Protein 8FTP (pdb70)

Sequence (486 aa):
KLPKPFFFEEGKRAVLLLHGFTGNSSDVRQLGRFLQKKGYTSYAPQYEGHAAPPDEILKSSPFVWFKDALDGYDYLVEQGYDDEIVVAGLSLGGDFALKLSLNRDVKGIVTMCAPMGGKTEGAIYEGFLEYARRNFKKYEGKDQETIDNEMDHFKPTETLKELSEALDTIKEQVDEVLDPILVIQAENDNMIDPQSANYIYDHVDSDDKNIKWYSESSGHVITIDKEKEQVFEDIYQFLESLDWSEKLPKPFFFEEGKRAVLLLHGFTGNSSDVRQLGRFLQKKGYTSYAPQYEGHAAPPDEILKSSPFVWFKDALDGYDYLVEQGYDDEIVVAGLSLGGDFALKLSLNRDVKGIVTMCAPMGGKTEGAIYEGFLEYARNFKKYEGKDQETIDNEMDHFKPTETLKELSEALDTIKEQVDEVLDPILVIQAENDNMIDPQSANYIYDHVDSDDKNIKKWYSESGHVITIDKEKEEQVFEDIYQQFLESLDWSE

Organism: Staphylococcus aureus (strain USA300) (NCBI:txid367830)

Nearest PDB structures (foldseek):
  8tav-assembly1_A  TM=9.589E-01  e=4.611E-46  Staphylococcus aureus USA300-0114
  8hea-assembly1_A  TM=9.731E-01  e=9.679E-34  Exiguobacterium antarcticum B7
  1r1d-assembly1_B  TM=9.628E-01  e=4.625E-34  Geobacillus stearothermophilus
  8ilt-assembly4_D  TM=9.837E-01  e=1.684E-33  Geobacillus stearothermophilus
  8g0n-assembly1_A  TM=9.440E-01  e=6.151E-21  Staphylococcus aureus USA300-0114

Radius of gyration: 26.18 Å; Cα contacts (8 Å, |Δi|>4): 992; chains: 2; bounding box: 49×83×39 Å

Secondary structure (DSSP, 8-state):
-----EEE--SS-EEEEE--TT--GGGTHHHHHHHHHTT-EEEE---TT-SS-THHHHTS-HHHHHHHHHHHHHHHHHTT---EEEEEETHHHHHHHHHHTTS--SEEEEES---S---TTHHHHHHHHHHHHHHHHTT--HHHHHHHHHT---HHHHHHHHHHHHHHHHHGGG--S-EEEEEETT-SSS-TTHHHHHHHH---SSEEEEEESS--S-TTTSTTHHHHHHHHHHHHHTS----/-----EEE--SS-EEEEE--TT--GGGTHHHHHHHHHTT-EEEE---TT-SS-THHHHTS-HHHHHHHHHHHHHHHHHTT---EEEEEETHHHHHHHHHHTTS--SEEEEES---S---TTHHHHHHHHHHHHHHHHTT--HHHHHHHHHT---HHHHHHHHHHHHHHHHHGGG--S-EEEEEETT-SSS-TTHHHHHHHHS--SSEEEEEETT--S-GGGSTTHHHHHHHHHHHHHTS----

Solvent-accessible surface area: 21488 Å² total; per-residue (Å²): 213,51,38,110,63,11,48,12,43,68,32,113,62,0,0,0,0,0,1,6,33,27,13,24,2,55,26,0,71,86,0,0,45,29,0,8,138,73,35,4,0,0,28,0,7,28,3,88,7,9,7,13,52,1,65,87,0,22,168,11,17,5,172,48,0,22,106,26,0,19,60,2,15,46,72,0,58,133,84,37,18,101,38,0,0,0,0,0,5,16,6,0,0,0,2,0,2,37,0,11,58,68,70,126,14,56,0,0,0,1,0,0,2,11,23,16,10,148,10,121,42,36,24,83,102,32,2,30,98,43,0,91,64,19,7,137,127,70,66,68,92,118,114,50,12,56,70,57,13,100,146,12,141,9,104,97,1,10,132,50,4,24,81,25,3,69,71,3,62,126,39,1,92,93,0,121,33,36,1,1,1,1,1,0,81,93,11,135,65,19,91,31,104,8,1,51,60,1,59,95,81,7,88,11,151,70,71,66,35,76,88,9,54,105,4,24,28,53,0,0,77,38,149,36,42,103,96,0,11,61,18,0,40,98,20,0,79,79,19,117,26,88,132,243,51,40,138,62,12,46,16,91,82,31,100,61,0,0,0,0,0,1,6,32,27,12,25,2,54,26,1,96,80,0,0,99,29,0,46,153,85,36,5,0,0,29,0,7,30,3,86,7,9,14,13,52,1,64,70,0,39,164,10,16,4,168,44,0,22,80,27,0,16,68,2,16,43,71,0,58,136,82,35,12,106,36,0,0,0,0,0,4,16,6,0,0,0,2,0,2,40,0,9,24,15,47,72,14,55,0,0,0,0,0,0,2,12,23,16,13,166,17,135,43,39,24,79,94,29,2,26,76,43,0,92,84,20,5,153,128,71,70,65,92,133,131,48,10,75,81,58,28,111,158,8,139,7,96,96,1,10,125,56,4,22,98,26,3,71,70,2,65,121,25,1,91,48,0,119,33,35,0,0,1,1,1,0,83,93,11,138,65,19,90,30,106,6,1,52,58,1,60,96,85,7,86,10,150,70,72,48,40,72,86,10,52,110,4,27,28,56,0,0,80,38,165,36,42,101,97,0,10,60,17,0,41,96,14,0,81,78,20,83,25,86,131

B-factor: mean 31.72, std 16.15, range [12.94, 119.47]

Structure (mmCIF, N/CA/C/O backbone):
data_8FTP
#
_entry.id   8FTP
#
_cell.length_a   85.149
_cell.length_b   87.837
_cell.length_c   164.696
_cell.angle_alpha   90.00
_cell.angle_beta   90.00
_cell.angle_gamma   90.00
#
_symmetry.space_group_name_H-M   'C 2 2 21'
#
loop_
_entity.id
_entity.type
_entity.pdbx_description
1 polymer 'Alpha/beta fold hydrolase'
2 non-polymer 'CALCIUM ION'
3 water water
#
loop_
_atom_site.group_PDB
_atom_site.id
_atom_site.type_symbol
_atom_site.label_atom_id
_atom_site.label_alt_id
_atom_site.label_comp_id
_atom_site.label_asym_id
_atom_site.label_entity_id
_atom_site.label_seq_id
_atom_site.pdbx_PDB_ins_code
_atom_site.Cartn_x
_atom_site.Cartn_y
_atom_site.Cartn_z
_atom_site.occupancy
_atom_site.B_iso_or_equiv
_atom_site.auth_seq_id
_atom_site.auth_comp_id
_atom_site.auth_asym_id
_atom_site.auth_atom_id
_atom_site.pdbx_PDB_model_num
ATOM 1 N N . LYS A 1 7 ? -24.288 -15.604 9.430 1.00 53.08 4 LYS A N 1
ATOM 2 C CA . LYS A 1 7 ? -23.012 -16.141 8.983 1.00 52.06 4 LYS A CA 1
ATOM 3 C C . LYS A 1 7 ? -22.434 -17.092 10.020 1.00 45.80 4 LYS A C 1
ATOM 4 O O . LYS A 1 7 ? -22.611 -16.917 11.229 1.00 43.31 4 LYS A O 1
ATOM 23 N N . LEU A 1 8 ? -21.675 -18.060 9.541 1.00 34.87 5 LEU A N 1
ATOM 24 C CA . LEU A 1 8 ? -21.072 -19.031 10.439 1.00 30.89 5 LEU A CA 1
ATOM 25 C C . LEU A 1 8 ? -19.765 -18.498 11.027 1.00 29.80 5 LEU A C 1
ATOM 26 O O . LEU A 1 8 ? -19.110 -17.637 10.434 1.00 30.71 5 LEU A O 1
ATOM 42 N N . PRO A 1 9 ? -19.367 -18.977 12.208 1.00 26.53 6 PRO A N 1
ATOM 43 C CA . PRO A 1 9 ? -18.163 -18.444 12.848 1.00 25.10 6 PRO A CA 1
ATOM 44 C C . PRO A 1 9 ? -16.887 -18.718 12.065 1.00 21.89 6 PRO A C 1
ATOM 45 O O . PRO A 1 9 ? -16.780 -19.657 11.276 1.00 24.78 6 PRO A O 1
ATOM 56 N N . LYS A 1 10 ? -15.912 -17.867 12.306 1.00 23.09 7 LYS A N 1
ATOM 57 C CA . LYS A 1 10 ? -14.584 -17.967 11.726 1.00 22.69 7 LYS A CA 1
ATOM 58 C C . LYS A 1 10 ? -13.544 -17.865 12.825 1.00 22.04 7 LYS A C 1
ATOM 59 O O . LYS A 1 10 ? -13.854 -17.488 13.962 1.00 20.55 7 LYS A O 1
ATOM 78 N N . PRO A 1 11 ? -12.289 -18.205 12.524 1.00 20.18 8 PRO A N 1
ATOM 79 C CA . PRO A 1 11 ? -11.217 -17.991 13.501 1.00 18.58 8 PRO A CA 1
ATOM 80 C C . PRO A 1 11 ? -11.194 -16.528 13.939 1.00 18.70 8 PRO A C 1
ATOM 81 O O . PRO A 1 11 ? -11.622 -15.624 13.224 1.00 21.38 8 PRO A O 1
ATOM 92 N N . PHE A 1 12 ? -10.641 -16.289 15.122 1.00 17.40 9 PHE A N 1
ATOM 93 C CA . PHE A 1 12 ? -10.427 -14.923 15.599 1.00 16.82 9 PHE A CA 1
ATOM 94 C C . PHE A 1 12 ? -9.020 -14.784 16.149 1.00 16.40 9 PHE A C 1
ATOM 95 O O . PHE A 1 12 ? -8.398 -15.759 16.569 1.00 16.72 9 PHE A O 1
ATOM 112 N N . PHE A 1 13 ? -8.536 -13.556 16.179 1.00 17.12 10 PHE A N 1
ATOM 113 C CA . PHE A 1 13 ? -7.164 -13.217 16.583 1.00 17.10 10 PHE A CA 1
ATOM 114 C C . PHE A 1 13 ? -7.221 -11.874 17.294 1.00 16.44 10 PHE A C 1
ATOM 115 O O . PHE A 1 13 ? -7.382 -10.824 16.655 1.00 17.73 10 PHE A O 1
ATOM 132 N N . PHE A 1 14 ? -7.152 -11.909 18.618 1.00 16.15 11 PHE A N 1
ATOM 133 C CA . PHE A 1 14 ? -7.253 -10.691 19.427 1.00 17.73 11 PHE A CA 1
ATOM 134 C C . PHE A 1 14 ? -5.848 -10.390 19.935 1.00 18.00 11 PHE A C 1
ATOM 135 O O . PHE A 1 14 ? -5.312 -11.138 20.762 1.00 18.59 11 PHE A O 1
ATOM 152 N N . GLU A 1 15 ? -5.241 -9.319 19.446 1.00 18.42 12 GLU A N 1
ATOM 153 C CA . GLU A 1 15 ? -3.850 -9.021 19.735 1.00 19.34 12 GLU A CA 1
ATOM 154 C C . GLU A 1 15 ? -3.731 -7.976 20.825 1.00 19.27 12 GLU A C 1
ATOM 155 O O . GLU A 1 15 ? -4.235 -6.860 20.692 1.00 23.04 12 GLU A O 1
ATOM 167 N N . GLU A 1 16 ? -3.017 -8.333 21.878 1.00 19.52 13 GLU A N 1
ATOM 168 C CA . GLU A 1 16 ? -2.743 -7.425 22.975 1.00 22.64 13 GLU A CA 1
ATOM 169 C C . GLU A 1 16 ? -1.252 -7.504 23.276 1.00 24.66 13 GLU A C 1
ATOM 170 O O . GLU A 1 16 ? -0.424 -7.082 22.463 1.00 27.25 13 GLU A O 1
ATOM 182 N N . GLY A 1 17 ? -0.884 -8.052 24.425 1.00 23.10 14 GLY A N 1
ATOM 183 C CA . GLY A 1 17 ? 0.507 -8.138 24.809 1.00 23.54 14 GLY A CA 1
ATOM 184 C C . GLY A 1 17 ? 1.212 -9.358 24.245 1.00 22.42 14 GLY A C 1
ATOM 185 O O . GLY A 1 17 ? 0.668 -10.132 23.455 1.00 22.29 14 GLY A O 1
ATOM 189 N N . LYS A 1 18 ? 2.465 -9.525 24.673 1.00 21.51 15 LYS A N 1
ATOM 190 C CA . LYS A 1 18 ? 3.295 -10.577 24.109 1.00 22.83 15 LYS A CA 1
ATOM 191 C C . LYS A 1 18 ? 2.933 -11.957 24.611 1.00 23.29 15 LYS A C 1
ATOM 192 O O . LYS A 1 18 ? 3.301 -12.939 23.970 1.00 26.62 15 LYS A O 1
ATOM 211 N N . ARG A 1 19 ? 2.182 -12.062 25.706 1.00 18.25 16 ARG A N 1
ATOM 212 C CA . ARG A 1 19 ? 1.771 -13.363 26.210 1.00 17.56 16 ARG A CA 1
ATOM 213 C C . ARG A 1 19 ? 0.554 -13.831 25.440 1.00 17.87 16 ARG A C 1
ATOM 214 O O . ARG A 1 19 ? -0.443 -13.109 25.359 1.00 18.28 16 ARG A O 1
ATOM 235 N N . ALA A 1 20 ? 0.621 -15.016 24.859 1.00 16.18 17 ALA A N 1
ATOM 236 C CA . ALA A 1 20 ? -0.418 -15.484 23.960 1.00 15.56 17 ALA A CA 1
ATOM 237 C C . ALA A 1 20 ? -1.020 -16.804 24.416 1.00 14.97 17 ALA A C 1
ATOM 238 O O . ALA A 1 20 ? -0.357 -17.655 25.029 1.00 15.75 17 ALA A O 1
ATOM 245 N N . VAL A 1 21 ? -2.294 -16.975 24.068 1.00 15.44 18 VAL A N 1
ATOM 246 C CA . VAL A 1 21 ? -3.060 -18.178 24.355 1.00 14.64 18 VAL A CA 1
ATOM 247 C C . VAL A 1 21 ? -3.671 -18.715 23.059 1.00 14.52 18 VAL A C 1
ATOM 248 O O . VAL A 1 21 ? -4.376 -17.983 22.344 1.00 16.25 18 VAL A O 1
ATOM 261 N N . LEU A 1 22 ? -3.380 -19.972 22.740 1.00 13.81 19 LEU A N 1
ATOM 262 C CA . LEU A 1 22 ? -3.991 -20.706 21.628 1.00 13.52 19 LEU A CA 1
ATOM 263 C C . LEU A 1 22 ? -5.223 -21.423 22.142 1.00 14.44 19 LEU A C 1
ATOM 264 O O . LEU A 1 22 ? -5.118 -22.220 23.075 1.00 15.32 19 LEU A O 1
ATOM 280 N N . LEU A 1 23 ? -6.398 -21.063 21.616 1.00 13.95 20 LEU A N 1
ATOM 281 C CA . LEU A 1 23 ? -7.686 -21.548 22.084 1.00 14.58 20 LEU A CA 1
ATOM 282 C C . LEU A 1 23 ? -8.229 -22.579 21.112 1.00 15.08 20 LEU A C 1
ATOM 283 O O . LEU A 1 23 ? -8.480 -22.253 19.945 1.00 17.28 20 LEU A O 1
ATOM 299 N N . LEU A 1 24 ? -8.451 -23.807 21.591 1.00 15.26 21 LEU A N 1
ATOM 300 C CA . LEU A 1 24 ? -8.898 -24.920 20.753 1.00 14.49 21 LEU A CA 1
ATOM 301 C C . LEU A 1 24 ? -10.303 -25.382 21.123 1.00 16.27 21 LEU A C 1
ATOM 302 O O . LEU A 1 24 ? -10.585 -25.676 22.273 1.00 16.88 21 LEU A O 1
ATOM 318 N N . HIS A 1 25 ? -11.194 -25.449 20.133 1.00 16.08 22 HIS A N 1
ATOM 319 C CA . HIS A 1 25 ? -12.583 -25.820 20.361 1.00 16.17 22 HIS A CA 1
ATOM 320 C C . HIS A 1 25 ? -12.807 -27.340 20.328 1.00 16.85 22 HIS A C 1
ATOM 321 O O . HIS A 1 25 ? -11.885 -28.142 20.196 1.00 17.72 22 HIS A O 1
ATOM 335 N N . GLY A 1 26 ? -14.064 -27.743 20.516 1.00 18.89 23 GLY A N 1
ATOM 336 C CA . GLY A 1 26 ? -14.420 -29.143 20.599 1.00 18.85 23 GLY A CA 1
ATOM 337 C C . GLY A 1 26 ? -14.944 -29.727 19.295 1.00 19.68 23 GLY A C 1
ATOM 338 O O . GLY A 1 26 ? -15.159 -29.040 18.308 1.00 21.13 23 GLY A O 1
ATOM 342 N N . PHE A 1 27 ? -15.173 -31.038 19.319 1.00 20.07 24 PHE A N 1
ATOM 343 C CA . PHE A 1 27 ? -15.745 -31.735 18.170 1.00 21.44 24 PHE A CA 1
ATOM 344 C C . PHE A 1 27 ? -17.146 -31.211 17.901 1.00 21.43 24 PHE A C 1
ATOM 345 O O . PHE A 1 27 ? -17.979 -31.141 18.808 1.00 23.11 24 PHE A O 1
ATOM 362 N N . THR A 1 28 ? -17.397 -30.832 16.645 1.00 20.04 25 THR A N 1
ATOM 363 C CA . THR A 1 28 ? -18.608 -30.168 16.150 1.00 23.08 25 THR A CA 1
ATOM 364 C C . THR A 1 28 ? -18.756 -28.729 16.632 1.00 22.32 25 THR A C 1
ATOM 365 O O . THR A 1 28 ? -19.718 -28.059 16.217 1.00 23.60 25 THR A O 1
ATOM 376 N N . GLY A 1 29 ? -17.879 -28.244 17.504 1.00 21.55 26 GLY A N 1
ATOM 377 C CA . GLY A 1 29 ? -17.899 -26.856 17.927 1.00 21.11 26 GLY A CA 1
ATOM 378 C C . GLY A 1 29 ? -17.225 -25.946 16.925 1.00 18.85 26 GLY A C 1
ATOM 379 O O . GLY A 1 29 ? -16.947 -26.322 15.786 1.00 21.37 26 GLY A O 1
ATOM 383 N N . ASN A 1 30 ? -16.948 -24.726 17.366 1.00 19.04 27 ASN A N 1
ATOM 384 C CA . ASN A 1 30 ? -16.257 -23.749 16.535 1.00 19.21 27 ASN A CA 1
ATOM 385 C C . ASN A 1 30 ? -15.776 -22.633 17.450 1.00 19.73 27 ASN A C 1
ATOM 386 O O . ASN A 1 30 ? -15.842 -22.747 18.679 1.00 18.68 27 ASN A O 1
ATOM 397 N N . SER A 1 31 ? -15.241 -21.569 16.850 1.00 18.61 28 SER A N 1
ATOM 398 C CA . SER A 1 31 ? -14.607 -20.539 17.663 1.00 18.09 28 SER A CA 1
ATOM 399 C C . SER A 1 31 ? -15.594 -19.802 18.555 1.00 18.36 28 SER A C 1
ATOM 400 O O . SER A 1 31 ? -15.176 -19.217 19.559 1.00 18.53 28 SER A O 1
ATOM 408 N N . SER A 1 32 ? -16.886 -19.868 18.257 1.00 18.98 29 SER A N 1
ATOM 409 C CA . SER A 1 32 ? -17.863 -19.187 19.100 1.00 19.52 29 SER A CA 1
ATOM 410 C C . SER A 1 32 ? -17.865 -19.752 20.509 1.00 20.38 29 SER A C 1
ATOM 411 O O . SER A 1 32 ? -18.222 -19.046 21.460 1.00 22.54 29 SER A O 1
ATOM 419 N N . ASP A 1 33 ? -17.435 -20.997 20.679 1.00 18.56 30 ASP A N 1
ATOM 420 C CA . ASP A 1 33 ? -17.423 -21.600 22.003 1.00 19.36 30 ASP A CA 1
ATOM 421 C C . ASP A 1 33 ? -16.308 -21.055 22.888 1.00 18.62 30 ASP A C 1
ATOM 422 O O . ASP A 1 33 ? -16.329 -21.305 24.099 1.00 19.80 30 ASP A O 1
ATOM 431 N N . VAL A 1 34 ? -15.313 -20.378 22.314 1.00 17.11 31 VAL A N 1
ATOM 432 C CA . VAL A 1 34 ? -14.204 -19.818 23.072 1.00 16.84 31 VAL A CA 1
ATOM 433 C C . VAL A 1 34 ? -14.063 -18.308 22.907 1.00 16.97 31 VAL A C 1
ATOM 434 O O . VAL A 1 34 ? -13.119 -17.728 23.465 1.00 16.80 31 VAL A O 1
ATOM 447 N N . ARG A 1 35 ? -14.995 -17.651 22.226 1.00 17.17 32 ARG A N 1
ATOM 448 C CA . ARG A 1 35 ? -14.869 -16.216 21.956 1.00 16.66 32 ARG A CA 1
ATOM 449 C C . ARG A 1 35 ? -14.992 -15.362 23.221 1.00 17.77 32 ARG A C 1
ATOM 450 O O . ARG A 1 35 ? -14.230 -14.404 23.398 1.00 17.98 32 ARG A O 1
ATOM 471 N N . GLN A 1 36 ? -15.920 -15.697 24.117 1.00 17.48 33 GLN A N 1
ATOM 472 C 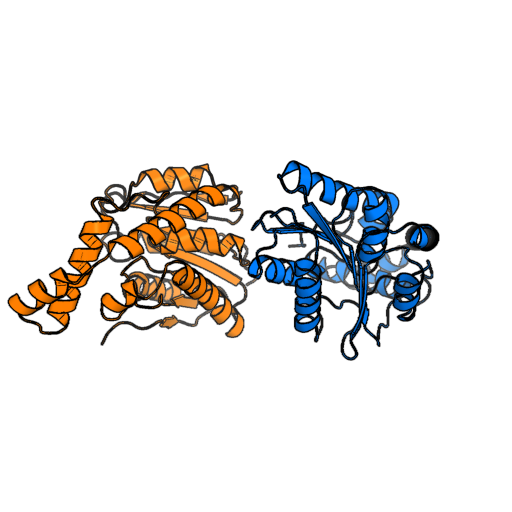CA . GLN A 1 36 ? -16.024 -14.952 25.366 1.00 17.92 33 GLN A CA 1
ATOM 473 C C . GLN A 1 36 ? -14.756 -15.098 26.202 1.00 17.64 33 GLN A C 1
ATOM 474 O O . GLN A 1 36 ? -14.290 -14.129 26.802 1.00 18.39 33 GLN A O 1
ATOM 488 N N . LEU A 1 37 ? -14.170 -16.295 26.246 1.00 16.90 34 LEU A N 1
ATOM 489 C CA . LEU A 1 37 ? -12.880 -16.469 26.905 1.00 17.10 34 LEU A CA 1
ATOM 490 C C . LEU A 1 37 ? -11.806 -15.615 26.237 1.00 16.70 34 LEU A C 1
ATOM 491 O O . LEU A 1 37 ? -11.023 -14.939 26.912 1.00 16.60 34 LEU A O 1
ATOM 507 N N . GLY A 1 38 ? -11.772 -15.602 24.903 1.00 15.95 35 GLY A N 1
ATOM 508 C CA . GLY A 1 38 ? -10.830 -14.727 24.216 1.00 16.77 35 GLY A CA 1
ATOM 509 C C . GLY A 1 38 ? -10.987 -13.260 24.583 1.00 16.51 35 GLY A C 1
ATOM 510 O O . GLY A 1 38 ? -9.994 -12.557 24.811 1.00 16.63 35 GLY A O 1
ATOM 514 N N . ARG A 1 39 ? -12.221 -12.771 24.636 1.00 15.68 36 ARG A N 1
ATOM 515 C CA . ARG A 1 39 ? -12.455 -11.378 25.001 1.00 16.55 36 ARG A CA 1
ATOM 516 C C . ARG A 1 39 ? -12.031 -11.104 26.441 1.00 17.72 36 ARG A C 1
ATOM 517 O O . ARG A 1 39 ? -11.485 -10.040 26.747 1.00 18.00 36 ARG A O 1
ATOM 538 N N . PHE A 1 40 ? -12.290 -12.047 27.342 1.00 16.49 37 PHE A N 1
ATOM 539 C CA . PHE A 1 40 ? -11.836 -11.888 28.718 1.00 17.62 37 PHE A CA 1
ATOM 540 C C . PHE A 1 40 ? -10.310 -11.815 28.783 1.00 16.66 37 PHE A C 1
ATOM 541 O O . PHE A 1 40 ? -9.737 -10.955 29.471 1.00 17.74 37 PHE A O 1
ATOM 558 N N . LEU A 1 41 ? -9.643 -12.704 28.065 1.00 15.92 38 LEU A N 1
ATOM 559 C CA . LEU A 1 41 ? -8.185 -12.704 28.052 1.00 16.81 38 LEU A CA 1
ATOM 560 C C . LEU A 1 41 ? -7.653 -11.390 27.507 1.00 16.53 38 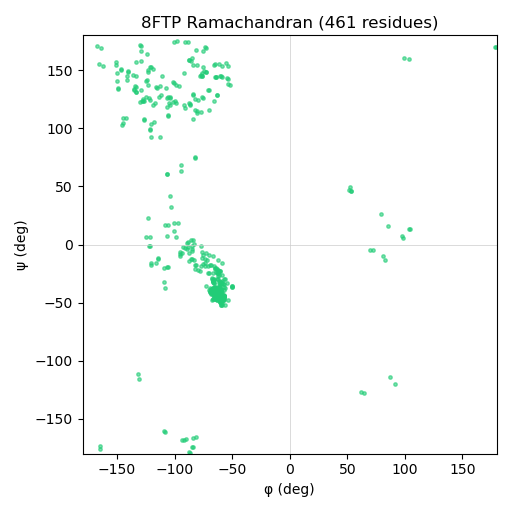LEU A C 1
ATOM 561 O O . LEU A 1 41 ? -6.666 -10.850 28.028 1.00 17.29 38 LEU A O 1
ATOM 577 N N . GLN A 1 42 ? -8.322 -10.846 26.467 1.00 15.77 39 GLN A N 1
ATOM 578 C CA . GLN A 1 42 ? -7.942 -9.552 25.919 1.00 15.23 39 GLN A CA 1
ATOM 579 C C . GLN A 1 42 ? -8.065 -8.451 26.960 1.00 18.09 39 GLN A C 1
ATOM 580 O O . GLN A 1 42 ? -7.176 -7.614 27.074 1.00 19.24 39 GLN A O 1
ATOM 594 N N . LYS A 1 43 ? -9.153 -8.437 27.738 1.00 17.56 40 LYS A N 1
ATOM 595 C CA . LYS A 1 43 ? -9.301 -7.448 28.799 1.00 19.94 40 LYS A CA 1
ATOM 596 C C . LYS A 1 43 ? -8.151 -7.537 29.799 1.00 20.27 40 LYS A C 1
ATOM 597 O O . LYS A 1 43 ? -7.725 -6.515 30.341 1.00 22.16 40 LYS A O 1
ATOM 616 N N . LYS A 1 44 ? -7.605 -8.730 30.008 1.00 18.33 41 LYS A N 1
ATOM 617 C CA . LYS A 1 44 ? -6.505 -8.947 30.949 1.00 19.51 41 LYS A CA 1
ATOM 618 C C . LYS A 1 44 ? -5.140 -8.776 30.305 1.00 20.99 41 LYS A C 1
ATOM 619 O O . LYS A 1 44 ? -4.118 -8.965 30.980 1.00 23.69 41 LYS A O 1
ATOM 638 N N . GLY A 1 45 ? -5.079 -8.430 29.031 1.00 18.77 42 GLY A N 1
ATOM 639 C CA . GLY A 1 45 ? -3.812 -8.129 28.393 1.00 18.74 42 GLY A CA 1
ATOM 640 C C . GLY A 1 45 ? -3.178 -9.234 27.585 1.00 18.76 42 GLY A C 1
ATOM 641 O O . GLY A 1 45 ? -2.061 -9.037 27.079 1.00 20.21 42 GLY A O 1
ATOM 645 N N . TYR A 1 46 ? -3.855 -10.360 27.415 1.00 16.42 43 TYR A N 1
ATOM 646 C CA . TYR A 1 46 ? -3.322 -11.534 26.736 1.00 15.89 43 TYR A CA 1
ATOM 647 C C . TYR A 1 46 ? -3.825 -11.573 25.303 1.00 17.24 43 TYR A C 1
ATOM 648 O O . TYR A 1 46 ? -5.001 -11.297 25.038 1.00 17.13 43 TYR A O 1
ATOM 666 N N . THR A 1 47 ? -2.930 -11.897 24.383 1.00 16.47 44 THR A N 1
ATOM 667 C CA . THR A 1 47 ? -3.292 -12.190 23.005 1.00 15.89 44 THR A CA 1
ATOM 668 C C . THR A 1 47 ? -3.889 -13.580 22.928 1.00 15.27 44 THR A C 1
ATOM 669 O O . THR A 1 47 ? -3.481 -14.494 23.664 1.00 16.29 44 THR A O 1
ATOM 680 N N . SER A 1 48 ? -4.863 -13.755 22.042 1.00 15.19 45 SER A N 1
ATOM 681 C CA . SER A 1 48 ? -5.401 -15.082 21.798 1.00 15.65 45 SER A CA 1
ATOM 682 C C . SER A 1 48 ? -5.683 -15.298 20.323 1.00 15.78 45 SER A C 1
ATOM 683 O O . SER A 1 48 ? -5.989 -14.367 19.573 1.00 16.29 45 SER A O 1
ATOM 691 N N . TYR A 1 49 ? -5.537 -16.550 19.902 1.00 15.30 46 TYR A N 1
ATOM 692 C CA . TYR A 1 49 ? -5.880 -16.993 18.560 1.00 14.40 46 TYR A CA 1
ATOM 693 C C . TYR A 1 49 ? -6.676 -18.287 18.666 1.00 15.13 46 TYR A C 1
ATOM 694 O O . TYR A 1 49 ? -6.292 -19.207 19.401 1.00 15.75 46 TYR A O 1
ATOM 712 N N . ALA A 1 50 ? -7.801 -18.343 17.965 1.00 16.10 47 ALA A N 1
ATOM 713 C CA . ALA A 1 50 ? -8.693 -19.503 17.966 1.00 15.82 47 ALA A CA 1
ATOM 714 C C . ALA A 1 50 ? -8.852 -20.028 16.549 1.00 16.90 47 ALA A C 1
ATOM 715 O O . ALA A 1 50 ? -9.636 -19.466 15.758 1.00 18.61 47 ALA A O 1
ATOM 722 N N . PRO A 1 51 ? -8.114 -21.075 16.174 1.00 16.89 48 PRO A N 1
ATOM 723 C CA . PRO A 1 51 ? -8.307 -21.700 14.858 1.00 16.95 48 PRO A CA 1
ATOM 724 C C . PRO A 1 51 ? -9.603 -22.499 14.829 1.00 18.10 48 PRO A C 1
ATOM 725 O O . PRO A 1 51 ? -10.232 -22.752 15.861 1.00 19.68 48 PRO A O 1
ATOM 736 N N . GLN A 1 52 ? -10.003 -22.933 13.639 1.00 19.01 49 GLN A N 1
ATOM 737 C CA . GLN A 1 52 ? -11.147 -23.833 13.518 1.00 19.74 49 GLN A CA 1
ATOM 738 C C . GLN A 1 52 ? -10.734 -25.094 12.781 1.00 20.21 49 GLN A C 1
ATOM 739 O O . GLN A 1 52 ? -9.964 -25.029 11.813 1.00 23.19 49 GLN A O 1
ATOM 753 N N . TYR A 1 53 ? -11.264 -26.235 13.212 1.00 19.34 50 TYR A N 1
ATOM 754 C CA . TYR A 1 53 ? -10.947 -27.493 12.545 1.00 20.24 50 TYR A CA 1
ATOM 755 C C . TYR A 1 53 ? -11.638 -27.582 11.194 1.00 19.85 50 TYR A C 1
ATOM 756 O O . TYR A 1 53 ? -12.739 -27.066 10.995 1.00 21.60 50 TYR A O 1
ATOM 774 N N . GLU A 1 54 ? -10.980 -28.270 10.267 1.00 21.13 51 GLU A N 1
ATOM 775 C CA . GLU A 1 54 ? -11.556 -28.506 8.954 1.00 20.73 51 GLU A CA 1
ATOM 776 C C . GLU A 1 54 ? -12.961 -29.097 9.067 1.00 23.48 51 GLU A C 1
ATOM 777 O O . GLU A 1 54 ? -13.229 -29.979 9.895 1.00 23.47 51 GLU A O 1
ATOM 789 N N . GLY A 1 55 ? -13.870 -28.593 8.241 1.00 22.30 52 GLY A N 1
ATOM 790 C CA . GLY A 1 55 ? -15.217 -29.113 8.208 1.00 23.12 52 GLY A CA 1
ATOM 791 C C . GLY A 1 55 ? -16.123 -28.593 9.304 1.00 21.67 52 GLY A C 1
ATOM 792 O O . GLY A 1 55 ? -17.338 -28.842 9.249 1.00 25.28 52 GLY A O 1
ATOM 796 N N . HIS A 1 56 ? -15.589 -27.889 10.281 1.00 21.10 53 HIS A N 1
ATOM 797 C CA . HIS A 1 56 ? -16.375 -27.270 11.336 1.00 23.27 53 HIS A CA 1
ATOM 798 C C . HIS A 1 56 ? -16.825 -25.889 10.872 1.00 26.71 53 HIS A C 1
ATOM 799 O O . HIS A 1 56 ? -16.282 -25.323 9.922 1.00 25.94 53 HIS A O 1
ATOM 813 N N . ALA A 1 57 ? -17.880 -25.377 11.502 1.00 24.40 54 ALA A N 1
ATOM 814 C CA . ALA A 1 57 ? -18.500 -24.120 11.067 1.00 24.05 54 ALA A CA 1
ATOM 815 C C . ALA A 1 57 ? -18.835 -24.189 9.579 1.00 27.36 54 ALA A C 1
ATOM 816 O O . ALA A 1 57 ? -18.509 -23.294 8.796 1.00 28.05 54 ALA A O 1
ATOM 823 N N . ALA A 1 58 ? -19.498 -25.284 9.198 1.00 26.16 55 ALA A N 1
ATOM 824 C CA . ALA A 1 58 ? -19.773 -25.672 7.822 1.00 28.21 55 ALA A CA 1
ATOM 825 C C . ALA A 1 58 ? -20.802 -26.799 7.856 1.00 26.96 55 ALA A C 1
ATOM 826 O O . ALA A 1 58 ? -21.075 -27.346 8.934 1.00 28.49 55 ALA A O 1
ATOM 833 N N . PRO A 1 59 ? -21.354 -27.208 6.727 1.00 28.05 56 PRO A N 1
ATOM 834 C CA . PRO A 1 59 ? -22.336 -28.296 6.737 1.00 28.87 56 PRO A CA 1
ATOM 835 C C . PRO A 1 59 ? -21.718 -29.567 7.291 1.00 29.81 56 PRO A C 1
ATOM 836 O O . PRO A 1 59 ? -20.532 -29.852 7.059 1.00 29.78 56 PRO A O 1
ATOM 847 N N . PRO A 1 60 ? -22.503 -30.370 8.011 1.00 29.85 57 PRO A N 1
ATOM 848 C CA . PRO A 1 60 ? -21.923 -31.515 8.746 1.00 30.58 57 PRO A CA 1
ATOM 849 C C . PRO A 1 60 ? -21.308 -32.586 7.860 1.00 32.22 57 PRO A C 1
ATOM 850 O O . PRO A 1 60 ? -20.454 -33.347 8.334 1.00 32.68 57 PRO A O 1
ATOM 861 N N . ASP A 1 61 ? -21.685 -32.666 6.590 1.00 32.60 58 ASP A N 1
ATOM 862 C CA . ASP A 1 61 ? -21.023 -33.625 5.711 1.00 34.04 58 ASP A CA 1
ATOM 863 C C . ASP A 1 61 ? -19.542 -33.307 5.554 1.00 31.42 58 ASP A C 1
ATOM 864 O O . ASP A 1 61 ? -18.736 -34.205 5.286 1.00 34.60 58 ASP A O 1
ATOM 873 N N . GLU A 1 62 ? -19.151 -32.053 5.751 1.00 30.06 59 GLU A N 1
ATOM 874 C CA . GLU A 1 62 ? -17.730 -31.738 5.647 1.00 30.93 59 GLU A CA 1
ATOM 875 C C . GLU A 1 62 ? -16.928 -32.388 6.770 1.00 30.42 59 GLU A C 1
ATOM 876 O O . GLU A 1 62 ? -15.740 -32.677 6.595 1.00 31.73 59 GLU A O 1
ATOM 888 N N . ILE A 1 63 ? -17.535 -32.604 7.937 1.00 27.29 60 ILE A N 1
ATOM 889 C CA . ILE A 1 63 ? -16.852 -33.352 8.981 1.00 26.37 60 ILE A CA 1
ATOM 890 C C . ILE A 1 63 ? -16.670 -34.804 8.562 1.00 28.54 60 ILE A C 1
ATOM 891 O O . ILE A 1 63 ? -15.606 -35.389 8.800 1.00 29.78 60 ILE A O 1
ATOM 907 N N . LEU A 1 64 ? -17.688 -35.407 7.938 1.00 28.26 61 LEU A N 1
ATOM 908 C CA . LEU A 1 64 ? -17.579 -36.797 7.506 1.00 30.27 61 LEU A CA 1
ATOM 909 C C . LEU A 1 64 ? -16.502 -36.988 6.449 1.00 34.23 61 LEU A C 1
ATOM 910 O O . LEU A 1 64 ? -16.001 -38.105 6.289 1.00 40.92 61 LEU A O 1
ATOM 926 N N . LYS A 1 65 ? -16.153 -35.942 5.708 1.00 31.85 62 LYS A N 1
ATOM 927 C CA . LYS A 1 65 ? -15.122 -36.039 4.679 1.00 31.69 62 LYS A CA 1
ATOM 928 C C . LYS A 1 65 ? -13.738 -35.673 5.197 1.00 30.84 62 LYS A C 1
ATOM 929 O O . LYS A 1 65 ? -12.763 -35.772 4.447 1.00 36.79 62 LYS A O 1
ATOM 948 N N . SER A 1 66 ? -13.631 -35.275 6.459 1.00 29.69 63 SER A N 1
ATOM 949 C CA . SER A 1 66 ? -12.385 -34.882 7.100 1.00 28.72 63 SER A CA 1
ATOM 950 C C . SER A 1 66 ? -11.995 -35.964 8.113 1.00 29.05 63 SER A C 1
ATOM 951 O O . SER A 1 66 ? -12.468 -37.101 8.036 1.00 30.13 63 SER A O 1
ATOM 959 N N . SER A 1 67 ? -11.142 -35.618 9.067 1.00 27.15 64 SER A N 1
ATOM 960 C CA . SER A 1 67 ? -10.690 -36.609 10.035 1.00 29.89 64 SER A CA 1
ATOM 961 C C . SER A 1 67 ? -10.008 -35.911 11.209 1.00 26.15 64 SER A C 1
ATOM 962 O O . SER A 1 67 ? -9.481 -34.797 11.066 1.00 24.81 64 SER A O 1
ATOM 970 N N . PRO A 1 68 ? -9.993 -36.566 12.373 1.00 25.54 65 PRO A N 1
ATOM 971 C CA . PRO A 1 68 ? -9.236 -36.032 13.512 1.00 26.20 65 PRO A CA 1
ATOM 972 C C . PRO A 1 68 ? -7.764 -35.808 13.210 1.00 23.23 65 PRO A C 1
ATOM 973 O O . PRO A 1 68 ? -7.144 -34.934 13.820 1.00 24.03 65 PRO A O 1
ATOM 984 N N . PHE A 1 69 ? -7.176 -36.595 12.310 1.00 25.95 66 PHE A N 1
ATOM 985 C CA . PHE A 1 69 ? -5.784 -36.370 11.920 1.00 24.86 66 PHE A CA 1
ATOM 986 C C . PHE A 1 69 ? -5.594 -34.956 11.383 1.00 26.08 66 PHE A C 1
ATOM 987 O O . PHE A 1 69 ? -4.633 -34.258 11.747 1.00 25.73 66 PHE A O 1
ATOM 1004 N N . VAL A 1 70 ? -6.519 -34.507 10.533 1.00 23.23 67 VAL A N 1
ATOM 1005 C CA . VAL A 1 70 ? -6.440 -33.147 10.003 1.00 21.77 67 VAL A CA 1
ATOM 1006 C C . VAL A 1 70 ? -6.715 -32.117 11.088 1.00 22.39 67 VAL A C 1
ATOM 1007 O O . VAL A 1 70 ? -6.058 -31.074 11.150 1.00 21.62 67 VAL A O 1
ATOM 1020 N N . TRP A 1 71 ? -7.686 -32.383 11.967 1.00 19.85 68 TRP A N 1
ATOM 1021 C CA . TRP A 1 71 ? -8.023 -31.394 12.991 1.00 19.72 68 TRP A CA 1
ATOM 1022 C C . TRP A 1 71 ? -6.843 -31.132 13.933 1.00 17.61 68 TRP A C 1
ATOM 1023 O O . TRP A 1 71 ? -6.631 -30.000 14.373 1.00 18.04 68 TRP A O 1
ATOM 1044 N N . PHE A 1 72 ? -6.075 -32.174 14.270 1.00 17.94 69 PHE A N 1
ATOM 1045 C CA . PHE A 1 72 ? -4.900 -31.946 15.102 1.00 18.00 69 PHE A CA 1
ATOM 1046 C C . PHE A 1 72 ? -3.866 -31.107 14.360 1.00 17.82 69 PHE A C 1
ATOM 1047 O O . PHE A 1 72 ? -3.274 -30.187 14.941 1.00 17.71 69 PHE A O 1
ATOM 1064 N N . LYS A 1 73 ? -3.688 -31.352 13.065 1.00 20.35 70 LYS A N 1
ATOM 1065 C CA . LYS A 1 73 ? -2.827 -30.487 12.259 1.00 20.56 70 LYS A CA 1
ATOM 1066 C C . LYS A 1 73 ? -3.351 -29.053 12.230 1.00 20.21 70 LYS A C 1
ATOM 1067 O O . LYS A 1 73 ? -2.559 -28.107 12.199 1.00 19.37 70 LYS A O 1
ATOM 1086 N N . ASP A 1 74 ? -4.674 -28.859 12.277 1.00 19.02 71 ASP A N 1
ATOM 1087 C CA . ASP A 1 74 ? -5.209 -27.503 12.348 1.00 18.83 71 ASP A CA 1
ATOM 1088 C C . ASP A 1 74 ? -4.811 -26.817 13.649 1.00 18.48 71 ASP A C 1
ATOM 1089 O O . ASP A 1 74 ? -4.546 -25.610 13.679 1.00 18.78 71 ASP A O 1
ATOM 1098 N N . ALA A 1 75 ? -4.767 -27.574 14.740 1.00 17.14 72 ALA A N 1
ATOM 1099 C CA . ALA A 1 75 ? -4.306 -27.032 16.010 1.00 17.03 72 ALA A CA 1
ATOM 1100 C C . ALA A 1 75 ? -2.833 -26.648 15.943 1.00 15.58 72 ALA A C 1
ATOM 1101 O O . ALA A 1 75 ? -2.433 -25.562 16.382 1.00 17.37 72 ALA A O 1
ATOM 1108 N N . LEU A 1 76 ? -1.999 -27.541 15.399 1.00 16.64 73 LEU A N 1
ATOM 1109 C CA . LEU A 1 76 ? -0.582 -27.240 15.233 1.00 15.79 73 LEU A CA 1
ATOM 1110 C C . LEU A 1 76 ? -0.382 -26.033 14.348 1.00 17.78 73 LEU A C 1
ATOM 1111 O O . LEU A 1 76 ? 0.477 -25.181 14.631 1.00 18.04 73 LEU A O 1
ATOM 1127 N N . ASP A 1 77 ? -1.155 -25.938 13.259 1.00 18.16 74 ASP A N 1
ATOM 1128 C CA . ASP A 1 77 ? -1.061 -24.768 12.399 1.00 18.58 74 ASP A CA 1
ATOM 1129 C C . ASP A 1 77 ? -1.396 -23.491 13.165 1.00 18.78 74 ASP A C 1
ATOM 1130 O O . ASP A 1 77 ? -0.827 -22.439 12.875 1.00 20.11 74 ASP A O 1
ATOM 1139 N N . GLY A 1 78 ? -2.306 -23.561 14.137 1.00 16.46 75 GLY A N 1
ATOM 1140 C CA . GLY A 1 78 ? -2.646 -22.381 14.914 1.00 17.34 75 GLY A CA 1
ATOM 1141 C C . GLY A 1 78 ? -1.498 -21.940 15.797 1.00 17.95 75 GLY A C 1
ATOM 1142 O O . GLY A 1 78 ? -1.231 -20.745 15.930 1.00 17.70 75 GLY A O 1
ATOM 1146 N N . TYR A 1 79 ? -0.798 -22.898 16.420 1.00 16.06 76 TYR A N 1
ATOM 1147 C CA . TYR A 1 79 ? 0.413 -22.556 17.156 1.00 16.53 76 TYR A CA 1
ATOM 1148 C C . TYR A 1 79 ? 1.407 -21.881 16.225 1.00 15.88 76 TYR A C 1
ATOM 1149 O O . TYR A 1 79 ? 2.006 -20.847 16.554 1.00 17.01 76 TYR A O 1
ATOM 1167 N N . ASP A 1 80 ? 1.615 -22.474 15.054 1.00 17.06 77 ASP A N 1
ATOM 1168 C CA . ASP A 1 80 ? 2.619 -21.948 14.140 1.00 16.55 77 ASP A CA 1
ATOM 1169 C C . ASP A 1 80 ? 2.214 -20.569 13.625 1.00 18.01 77 ASP A C 1
ATOM 1170 O O . ASP A 1 80 ? 3.087 -19.741 13.367 1.00 19.27 77 ASP A O 1
ATOM 1179 N N . TYR A 1 81 ? 0.911 -20.310 13.470 1.00 18.30 78 TYR A N 1
ATOM 1180 C CA . TYR A 1 81 ? 0.448 -18.978 13.080 1.00 17.82 78 TYR A CA 1
ATOM 1181 C C . TYR A 1 81 ? 0.765 -17.943 14.147 1.00 17.93 78 TYR A C 1
ATOM 1182 O O . TYR A 1 81 ? 1.269 -16.870 13.827 1.00 19.19 78 TYR A O 1
ATOM 1200 N N . LEU A 1 82 ? 0.563 -18.261 15.415 1.00 16.36 79 LEU A N 1
ATOM 1201 C CA . LEU A 1 82 ? 0.956 -17.326 16.461 1.00 16.87 79 LEU A CA 1
ATOM 1202 C C . LEU A 1 82 ? 2.444 -16.983 16.382 1.00 19.03 79 LEU A C 1
ATOM 1203 O O . LEU A 1 82 ? 2.833 -15.811 16.482 1.00 18.83 79 LEU A O 1
ATOM 1219 N N . VAL A 1 83 ? 3.297 -17.996 16.208 1.00 17.92 80 VAL A N 1
ATOM 1220 C CA . VAL A 1 83 ? 4.733 -17.744 16.106 1.00 19.53 80 VAL A CA 1
ATOM 1221 C C . VAL A 1 83 ? 5.036 -16.856 14.903 1.00 20.03 80 VAL A C 1
ATOM 1222 O O . VAL A 1 83 ? 5.807 -15.891 15.000 1.00 22.54 80 VAL A O 1
ATOM 1235 N N . GLU A 1 84 ? 4.430 -17.160 13.754 1.00 19.73 81 GLU A N 1
ATOM 1236 C CA . GLU A 1 84 ? 4.653 -16.337 12.569 1.00 21.60 81 GLU A CA 1
ATOM 1237 C C . GLU A 1 84 ? 4.244 -14.889 12.777 1.00 22.02 81 GLU A C 1
ATOM 1238 O O . GLU A 1 84 ? 4.846 -13.976 12.189 1.00 25.72 81 GLU A O 1
ATOM 1250 N N . GLN A 1 85 ? 3.200 -14.666 13.558 1.00 20.24 82 GLN A N 1
ATOM 1251 C CA . GLN A 1 85 ? 2.685 -13.335 13.844 1.00 22.57 82 GLN A CA 1
ATOM 1252 C C . GLN A 1 85 ? 3.410 -12.632 14.982 1.00 24.47 82 GLN A C 1
ATOM 1253 O O . GLN A 1 85 ? 3.039 -11.506 15.330 1.00 26.62 82 GLN A O 1
ATOM 1267 N N . GLY A 1 86 ? 4.447 -13.239 15.537 1.00 21.50 83 GLY A N 1
ATOM 1268 C CA . GLY A 1 86 ? 5.320 -12.585 16.488 1.00 23.26 83 GLY A CA 1
ATOM 1269 C C . GLY A 1 86 ? 5.141 -12.982 17.934 1.00 23.65 83 GLY A C 1
ATOM 1270 O O . GLY A 1 86 ? 5.691 -12.299 18.810 1.00 28.07 83 GLY A O 1
ATOM 1274 N N . TYR A 1 87 ? 4.424 -14.070 18.219 1.00 20.40 84 TYR A N 1
ATOM 1275 C CA . TYR A 1 87 ? 4.147 -14.519 19.587 1.00 19.40 84 TYR A CA 1
ATOM 1276 C C . TYR A 1 87 ? 4.819 -15.868 19.794 1.00 22.49 84 TYR A C 1
ATOM 1277 O O . TYR A 1 87 ? 4.320 -16.888 19.310 1.00 24.20 84 TYR A O 1
ATOM 1295 N N A ASP A 1 88 ? 5.930 -15.866 20.526 0.53 20.76 85 ASP A N 1
ATOM 1296 N N B ASP A 1 88 ? 5.926 -15.886 20.536 0.47 20.74 85 ASP A N 1
ATOM 1297 C CA A ASP A 1 88 ? 6.711 -17.072 20.772 0.53 21.78 85 ASP A CA 1
ATOM 1298 C CA B ASP A 1 88 ? 6.674 -17.119 20.747 0.47 21.79 85 ASP A CA 1
ATOM 1299 C C A ASP A 1 88 ? 6.314 -17.788 22.054 0.53 20.88 85 ASP A C 1
ATOM 1300 C C B ASP A 1 88 ? 6.452 -17.752 22.115 0.47 21.16 85 ASP A C 1
ATOM 1301 O O A ASP A 1 88 ? 6.500 -19.006 22.158 0.53 20.17 85 ASP A O 1
ATOM 1302 O O B ASP A 1 88 ? 6.910 -18.883 22.335 0.47 20.79 85 ASP A O 1
ATOM 1319 N N . GLU A 1 89 ? 5.779 -17.065 23.036 1.00 19.30 86 GLU A N 1
ATOM 1320 C CA . GLU A 1 89 ? 5.434 -17.609 24.352 1.00 16.88 86 GLU A CA 1
ATOM 1321 C C . GLU A 1 89 ? 3.926 -17.837 24.356 1.00 16.67 86 GLU A C 1
ATOM 1322 O O . GLU A 1 89 ? 3.137 -16.875 24.319 1.00 16.82 86 GLU A O 1
ATOM 1335 N N . ILE A 1 90 ? 3.522 -19.108 24.399 1.00 15.32 87 ILE A N 1
ATOM 1336 C CA . ILE A 1 90 ? 2.148 -19.527 24.134 1.00 15.57 87 ILE A CA 1
ATOM 1337 C C . ILE A 1 90 ? 1.712 -20.544 25.179 1.00 14.38 87 ILE A C 1
ATOM 1338 O O . ILE A 1 90 ? 2.445 -21.493 25.462 1.00 15.02 87 ILE A O 1
ATOM 1354 N N . VAL A 1 91 ? 0.518 -20.367 25.727 1.00 14.81 88 VAL A N 1
ATOM 1355 C CA . VAL A 1 91 ? -0.212 -21.375 26.491 1.00 14.52 88 VAL A CA 1
ATOM 1356 C C . VAL A 1 91 ? -1.259 -21.945 25.570 1.00 14.83 88 VAL A C 1
ATOM 1357 O O . VAL A 1 91 ? -1.885 -21.192 24.805 1.00 15.36 88 VAL A O 1
ATOM 1370 N N . VAL A 1 92 ? -1.475 -23.263 25.630 1.00 13.95 89 VAL A N 1
ATOM 1371 C CA . VAL A 1 92 ? -2.547 -23.890 24.857 1.00 14.37 89 VAL A CA 1
ATOM 1372 C C . VAL A 1 92 ? -3.697 -24.265 25.779 1.00 13.86 89 VAL A C 1
ATOM 1373 O O . VAL A 1 92 ? -3.493 -24.920 26.805 1.00 14.73 89 VAL A O 1
ATOM 1386 N N . ALA A 1 93 ? -4.896 -23.813 25.433 1.00 14.04 90 ALA A N 1
ATOM 1387 C CA . ALA A 1 93 ? -6.095 -24.041 26.232 1.00 14.10 90 ALA A CA 1
ATOM 1388 C C . ALA A 1 93 ? -7.175 -24.631 25.351 1.00 15.64 90 ALA A C 1
ATOM 1389 O O . ALA A 1 93 ? -7.484 -24.063 24.297 1.00 17.33 90 ALA A O 1
ATOM 1396 N N . GLY A 1 94 ? -7.705 -25.778 25.713 1.00 15.40 91 GLY A N 1
ATOM 1397 C CA . GLY A 1 94 ? -8.649 -26.478 24.858 1.00 15.53 91 GLY A CA 1
ATOM 1398 C C . GLY A 1 94 ? -9.884 -26.973 25.575 1.00 15.42 91 GLY A C 1
ATOM 1399 O O . GLY A 1 94 ? -9.817 -27.428 26.722 1.00 16.59 91 GLY A O 1
ATOM 1403 N N . LEU A 1 95 ? -11.001 -26.934 24.858 1.00 16.36 92 LEU A N 1
ATOM 1404 C CA . LEU A 1 95 ? -12.306 -27.380 25.324 1.00 16.87 92 LEU A CA 1
ATOM 1405 C C . LEU A 1 95 ? -12.625 -28.730 24.685 1.00 16.59 92 LEU A C 1
ATOM 1406 O O . LEU A 1 95 ? -12.624 -28.865 23.460 1.00 17.37 92 LEU A O 1
ATOM 1422 N N . SER A 1 96 ? -12.968 -29.717 25.514 1.00 17.90 93 SER A N 1
ATOM 1423 C CA . SER A 1 96 ? -13.475 -31.027 25.039 1.00 19.59 93 SER A CA 1
ATOM 1424 C C . SER A 1 96 ? -12.387 -31.677 24.193 1.00 21.34 93 SER A C 1
ATOM 1425 O O . SER A 1 96 ? -11.251 -31.819 24.675 1.00 18.55 93 SER A O 1
ATOM 1433 N N . LEU A 1 97 ? -12.668 -32.101 22.966 1.00 19.22 94 LEU A N 1
ATOM 1434 C CA . LEU A 1 97 ? -11.609 -32.632 22.118 1.00 18.68 94 LEU A CA 1
ATOM 1435 C C . LEU A 1 97 ? -10.428 -31.680 22.071 1.00 17.83 94 LEU A C 1
ATOM 1436 O O . LEU A 1 97 ? -9.273 -32.112 22.022 1.00 17.89 94 LEU A O 1
ATOM 1452 N N . GLY A 1 98 ? -10.687 -30.375 22.098 1.00 16.06 95 GLY A N 1
ATOM 1453 C CA . GLY A 1 98 ? -9.591 -29.422 22.084 1.00 16.99 95 GLY A CA 1
ATOM 1454 C C . GLY A 1 98 ? -8.674 -29.519 23.291 1.00 15.53 95 GLY A C 1
ATOM 1455 O O . GLY A 1 98 ? -7.487 -29.191 23.195 1.00 15.91 95 GLY A O 1
ATOM 1459 N N . GLY A 1 99 ? -9.213 -29.943 24.430 1.00 15.41 96 GLY A N 1
ATOM 1460 C CA . GLY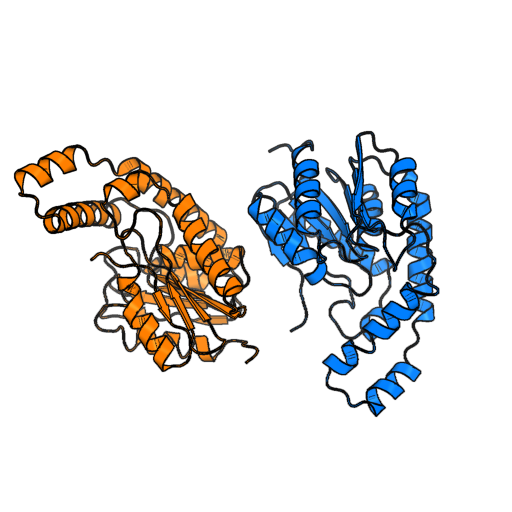 A 1 99 ? -8.370 -30.214 25.590 1.00 16.41 96 GLY A CA 1
ATOM 1461 C C . GLY A 1 99 ? -7.457 -31.403 25.382 1.00 15.82 96 GLY A C 1
ATOM 1462 O O . GLY A 1 99 ? -6.283 -31.374 25.781 1.00 16.23 96 GLY A O 1
ATOM 1466 N N . ASP A 1 100 ? -7.968 -32.469 24.742 1.00 16.40 97 ASP A N 1
ATOM 1467 C CA . ASP A 1 100 ? -7.094 -33.559 24.319 1.00 16.13 97 ASP A CA 1
ATOM 1468 C C . ASP A 1 100 ? -6.013 -33.068 23.365 1.00 17.37 97 ASP A C 1
ATOM 1469 O O . ASP A 1 100 ? -4.829 -33.414 23.510 1.00 16.90 97 ASP A O 1
ATOM 1478 N N . PHE A 1 101 ? -6.393 -32.238 22.390 1.00 16.58 98 PHE A N 1
ATOM 1479 C CA . PHE A 1 101 ? -5.405 -31.703 21.466 1.00 16.30 98 PHE A CA 1
ATOM 1480 C C . PHE A 1 101 ? -4.425 -30.777 22.175 1.00 16.49 98 PHE A C 1
ATOM 1481 O O . PHE A 1 101 ? -3.262 -30.692 21.756 1.00 16.51 98 PHE A O 1
ATOM 1498 N N . ALA A 1 102 ? -4.843 -30.081 23.237 1.00 14.90 99 ALA A N 1
ATOM 1499 C CA . ALA A 1 102 ? -3.920 -29.237 23.987 1.00 15.15 99 ALA A CA 1
ATOM 1500 C C . ALA A 1 102 ? -2.822 -30.100 24.617 1.00 15.25 99 ALA A C 1
ATOM 1501 O O . ALA A 1 102 ? -1.633 -29.753 24.577 1.00 15.36 99 ALA A O 1
ATOM 1508 N N . LEU A 1 103 ? -3.209 -31.219 25.235 1.00 14.57 100 LEU A N 1
ATOM 1509 C CA . LEU A 1 103 ? -2.232 -32.138 25.805 1.00 16.28 100 LEU A CA 1
ATOM 1510 C C . LEU A 1 103 ? -1.265 -32.636 24.742 1.00 14.88 100 LEU A C 1
ATOM 1511 O O . LEU A 1 103 ? -0.046 -32.624 24.927 1.00 15.51 100 LEU A O 1
ATOM 1527 N N . LYS A 1 104 ? -1.794 -33.092 23.614 1.00 14.94 101 LYS A N 1
ATOM 1528 C CA . LYS A 1 104 ? -0.939 -33.617 22.556 1.00 16.53 101 LYS A CA 1
ATOM 1529 C C . LYS A 1 104 ? -0.081 -32.525 21.930 1.00 15.20 101 LYS A C 1
ATOM 1530 O O . LYS A 1 104 ? 1.100 -32.759 21.638 1.00 15.50 101 LYS A O 1
ATOM 1549 N N . LEU A 1 105 ? -0.622 -31.321 21.760 1.00 15.04 102 LEU A N 1
ATOM 1550 C CA . LEU A 1 105 ? 0.153 -30.221 21.187 1.00 13.43 102 LEU A CA 1
ATOM 1551 C C . LEU A 1 105 ? 1.361 -29.886 22.046 1.00 15.17 102 LEU A C 1
ATOM 1552 O O . LEU A 1 105 ? 2.443 -29.597 21.522 1.00 15.47 102 LEU A O 1
ATOM 1568 N N . SER A 1 106 ? 1.211 -29.983 23.365 1.00 14.23 103 SER A N 1
ATOM 1569 C CA . SER A 1 106 ? 2.323 -29.704 24.266 1.00 14.99 103 SER A CA 1
ATOM 1570 C C . SER A 1 106 ? 3.486 -30.653 24.063 1.00 15.59 103 SER A C 1
ATOM 1571 O O . SER A 1 106 ? 4.609 -30.307 24.450 1.00 15.71 103 SER A O 1
ATOM 1579 N N . LEU A 1 107 ? 3.260 -31.837 23.488 1.00 14.66 104 LEU A N 1
ATOM 1580 C CA . LEU A 1 107 ? 4.314 -32.802 23.194 1.00 15.57 104 LEU A CA 1
ATOM 1581 C C . LEU A 1 107 ? 5.002 -32.523 21.867 1.00 14.56 104 LEU A C 1
ATOM 1582 O O . LEU A 1 107 ? 6.056 -33.111 21.572 1.00 16.47 104 LEU A O 1
ATOM 1598 N N . ASN A 1 108 ? 4.406 -31.648 21.060 1.00 14.59 105 ASN A N 1
ATOM 1599 C CA . ASN A 1 108 ? 4.830 -31.359 19.689 1.00 15.36 105 ASN A CA 1
ATOM 1600 C C . ASN A 1 108 ? 5.342 -29.936 19.477 1.00 15.40 105 ASN A C 1
ATOM 1601 O O . ASN A 1 108 ? 5.914 -29.656 18.416 1.00 16.11 105 ASN A O 1
ATOM 1612 N N . ARG A 1 109 ? 5.138 -29.035 20.433 1.00 15.49 106 ARG A N 1
ATOM 1613 C CA . ARG A 1 109 ? 5.496 -27.626 20.332 1.00 15.20 106 ARG A CA 1
ATOM 1614 C C . ARG A 1 109 ? 5.784 -27.134 21.743 1.00 16.36 106 ARG A C 1
ATOM 1615 O O . ARG A 1 109 ? 5.253 -27.684 22.716 1.00 17.04 106 ARG A O 1
ATOM 1636 N N . ASP A 1 110 ? 6.595 -26.089 21.846 1.00 15.81 107 ASP A N 1
ATOM 1637 C CA . ASP A 1 110 ? 6.965 -25.523 23.150 1.00 16.34 107 ASP A CA 1
ATOM 1638 C C . ASP A 1 110 ? 5.862 -24.613 23.683 1.00 15.16 107 ASP A C 1
ATOM 1639 O O . ASP A 1 110 ? 5.548 -23.573 23.076 1.00 16.30 107 ASP A O 1
ATOM 1648 N N . VAL A 1 111 ? 5.250 -25.001 24.789 1.00 15.28 108 VAL A N 1
ATOM 1649 C CA . VAL A 1 111 ? 4.214 -24.195 25.427 1.00 14.38 108 VAL A CA 1
ATOM 1650 C C . VAL A 1 111 ? 4.646 -23.855 26.843 1.00 15.93 108 VAL A C 1
ATOM 1651 O O . VAL A 1 111 ? 5.398 -24.602 27.473 1.00 18.07 108 VAL A O 1
ATOM 1664 N N . LYS A 1 112 ? 4.148 -22.723 27.356 1.00 14.74 109 LYS A N 1
ATOM 1665 C CA . LYS A 1 112 ? 4.393 -22.294 28.724 1.00 14.90 109 LYS A CA 1
ATOM 1666 C C . LYS A 1 112 ? 3.459 -22.983 29.703 1.00 15.55 109 LYS A C 1
ATOM 1667 O O . LYS A 1 112 ? 3.712 -22.958 30.903 1.00 17.12 109 LYS A O 1
ATOM 1686 N N . GLY A 1 113 ? 2.368 -23.552 29.218 1.00 14.30 110 GLY A N 1
ATOM 1687 C CA . GLY A 1 113 ? 1.360 -24.168 30.071 1.00 16.04 110 GLY A CA 1
ATOM 1688 C C . GLY A 1 113 ? 0.237 -24.707 29.212 1.00 12.94 110 GLY A C 1
ATOM 1689 O O . GLY A 1 113 ? 0.144 -24.417 28.020 1.00 13.74 110 GLY A O 1
ATOM 1693 N N . ILE A 1 114 ? -0.622 -25.476 29.877 1.00 13.84 111 ILE A N 1
ATOM 1694 C CA . ILE A 1 114 ? -1.741 -26.188 29.283 1.00 13.93 111 ILE A CA 1
ATOM 1695 C C . ILE A 1 114 ? -2.969 -25.951 30.147 1.00 13.60 111 ILE A C 1
ATOM 1696 O O . ILE A 1 114 ? -2.894 -26.071 31.372 1.00 14.24 111 ILE A O 1
ATOM 1712 N N . VAL A 1 115 ? -4.106 -25.672 29.516 1.00 14.19 112 VAL A N 1
ATOM 1713 C CA . VAL A 1 115 ? -5.401 -25.697 30.196 1.00 14.96 112 VAL A CA 1
ATOM 1714 C C . VAL A 1 115 ? -6.276 -26.706 29.469 1.00 14.71 112 VAL A C 1
ATOM 1715 O O . VAL A 1 115 ? -6.441 -26.608 28.242 1.00 15.19 112 VAL A O 1
ATOM 1728 N N . THR A 1 116 ? -6.805 -27.686 30.197 1.00 15.02 113 THR A N 1
ATOM 1729 C CA . THR A 1 116 ? -7.812 -28.601 29.659 1.00 15.45 113 THR A CA 1
ATOM 1730 C C . THR A 1 116 ? -9.161 -28.272 30.264 1.00 15.55 113 THR A C 1
ATOM 1731 O O . THR A 1 116 ? -9.274 -28.096 31.468 1.00 17.15 113 THR A O 1
ATOM 1742 N N . MET A 1 117 ? -10.204 -28.222 29.450 1.00 15.16 114 MET A N 1
ATOM 1743 C CA . MET A 1 117 ? -11.543 -27.895 29.927 1.00 17.10 114 MET A CA 1
ATOM 1744 C C . MET A 1 117 ? -12.509 -28.980 29.490 1.00 17.10 114 MET A C 1
ATOM 1745 O O . MET A 1 117 ? -12.827 -29.073 28.302 1.00 18.36 114 MET A O 1
ATOM 1759 N N . CYS A 1 118 ? -12.957 -29.804 30.429 1.00 17.48 115 CYS A N 1
ATOM 1760 C CA . CYS A 1 118 ? -13.873 -30.904 30.131 1.00 18.66 115 CYS A CA 1
ATOM 1761 C C . CYS A 1 118 ? -13.351 -31.803 29.008 1.00 20.60 115 CYS A C 1
ATOM 1762 O O . CYS A 1 118 ? -14.092 -32.209 28.106 1.00 20.64 115 CYS A O 1
ATOM 1770 N N . ALA A 1 119 ? -12.079 -32.163 29.100 1.00 18.70 116 ALA A N 1
ATOM 1771 C CA . ALA A 1 119 ? -11.433 -33.011 28.108 1.00 18.76 116 ALA A CA 1
ATOM 1772 C C . ALA A 1 119 ? -11.703 -34.482 28.394 1.00 18.36 116 ALA A C 1
ATOM 1773 O O . ALA A 1 119 ? -11.444 -34.950 29.510 1.00 20.04 116 ALA A O 1
ATOM 1780 N N . PRO A 1 120 ? -12.162 -35.257 27.403 1.00 19.69 117 PRO A N 1
ATOM 1781 C CA . PRO A 1 120 ? -12.371 -36.685 27.645 1.00 20.48 117 PRO A CA 1
ATOM 1782 C C . PRO A 1 120 ? -11.079 -37.482 27.678 1.00 21.55 117 PRO A C 1
ATOM 1783 O O . PRO A 1 120 ? -10.095 -37.143 27.019 1.00 22.99 117 PRO A O 1
ATOM 1794 N N . MET A 1 121 ? -11.114 -38.587 28.419 1.00 23.37 118 MET A N 1
ATOM 1795 C CA . MET A 1 121 ? -9.974 -39.513 28.501 1.00 24.21 118 MET A CA 1
ATOM 1796 C C . MET A 1 121 ? -10.473 -40.870 28.016 1.00 25.84 118 MET A C 1
ATOM 1797 O O . MET A 1 121 ? -11.185 -41.584 28.733 1.00 29.42 118 MET A O 1
ATOM 1811 N N . GLY A 1 122 ? -10.095 -41.219 26.794 1.00 26.03 119 GLY A N 1
ATOM 1812 C CA . GLY A 1 122 ? -10.515 -42.462 26.193 1.00 27.84 119 GLY A CA 1
ATOM 1813 C C . GLY A 1 122 ? -11.612 -42.234 25.169 1.00 28.86 119 GLY A C 1
ATOM 1814 O O . GLY A 1 122 ? -12.302 -41.214 25.166 1.00 29.26 119 GLY A O 1
ATOM 1818 N N . GLY A 1 123 ? -11.763 -43.209 24.277 1.00 31.02 120 GLY A N 1
ATOM 1819 C CA . GLY A 1 123 ? -12.506 -43.011 23.043 1.00 36.36 120 GLY A CA 1
ATOM 1820 C C . GLY A 1 123 ? -13.903 -43.592 22.963 1.00 37.76 120 GLY A C 1
ATOM 1821 O O . GLY A 1 123 ? -14.350 -43.988 21.881 1.00 38.70 120 GLY A O 1
ATOM 1825 N N . LYS A 1 124 ? -14.612 -43.643 24.084 1.00 37.29 121 LYS A N 1
ATOM 1826 C CA . LYS A 1 124 ? -16.013 -44.053 24.068 1.00 40.43 121 LYS A CA 1
ATOM 1827 C C . LYS A 1 124 ? -16.844 -43.028 23.301 1.00 49.22 121 LYS A C 1
ATOM 1828 O O . LYS A 1 124 ? -16.843 -41.844 23.648 1.00 50.37 121 LYS A O 1
ATOM 1847 N N . THR A 1 125 ? -17.567 -43.479 22.264 1.00 39.00 122 THR A N 1
ATOM 1848 C CA . THR A 1 125 ? -18.453 -42.598 21.508 1.00 40.49 122 THR A CA 1
ATOM 1849 C C . THR A 1 125 ? -19.932 -42.974 21.598 1.00 49.67 122 THR A C 1
ATOM 1850 O O . THR A 1 125 ? -20.785 -42.150 21.239 1.00 40.40 122 THR A O 1
ATOM 1861 N N . GLU A 1 126 ? -20.262 -44.182 22.045 1.00 43.62 123 GLU A N 1
ATOM 1862 C CA . GLU A 1 126 ? -21.654 -44.584 22.165 1.00 43.43 123 GLU A CA 1
ATOM 1863 C C . GLU A 1 126 ? -22.376 -43.728 23.199 1.00 41.96 123 GLU A C 1
ATOM 1864 O O . GLU A 1 126 ? -21.801 -43.310 24.208 1.00 45.58 123 GLU A O 1
ATOM 1876 N N . GLY A 1 127 ? -23.634 -43.448 22.927 1.00 43.82 124 GLY A N 1
ATOM 1877 C CA . GLY A 1 127 ? -24.437 -42.594 23.801 1.00 43.92 124 GLY A CA 1
ATOM 1878 C C . GLY A 1 127 ? -24.275 -41.113 23.449 1.00 39.50 124 GLY A C 1
ATOM 1879 O O . GLY A 1 127 ? -24.655 -40.687 22.364 1.00 39.09 124 GLY A O 1
ATOM 1883 N N . ALA A 1 128 ? -23.691 -40.355 24.372 1.00 33.42 125 ALA A N 1
ATOM 1884 C CA . ALA A 1 128 ? -23.801 -38.904 24.324 1.00 33.03 125 ALA A CA 1
ATOM 1885 C C . ALA A 1 128 ? -23.112 -38.311 23.105 1.00 28.47 125 ALA A C 1
ATOM 1886 O O . ALA A 1 128 ? -23.639 -37.381 22.491 1.00 29.55 125 ALA A O 1
ATOM 1893 N N . ILE A 1 129 ? -21.920 -38.792 22.761 1.00 27.75 126 ILE A N 1
ATOM 1894 C CA . ILE A 1 129 ? -21.196 -38.216 21.631 1.00 26.38 126 ILE A CA 1
ATOM 1895 C C . ILE A 1 129 ? -21.935 -38.494 20.326 1.00 25.48 126 ILE A C 1
ATOM 1896 O O . ILE A 1 129 ? -22.119 -37.599 19.488 1.00 25.76 126 ILE A O 1
ATOM 1912 N N . TYR A 1 130 ? -22.350 -39.741 20.133 1.00 28.69 127 TYR A N 1
ATOM 1913 C CA . TYR A 1 130 ? -23.091 -40.114 18.930 1.00 27.77 127 TYR A CA 1
ATOM 1914 C C . TYR A 1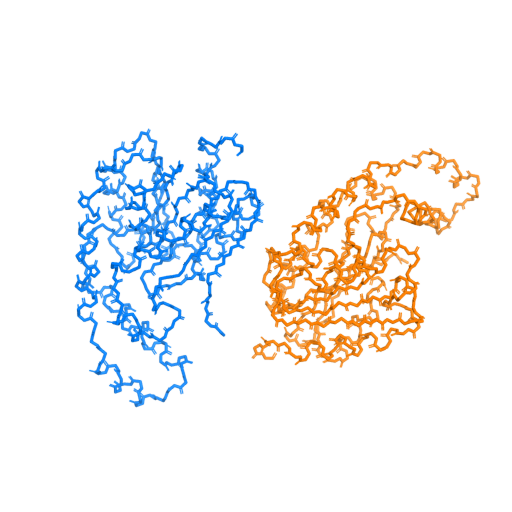 130 ? -24.384 -39.320 18.809 1.00 27.81 127 TYR A C 1
ATOM 1915 O O . TYR A 1 130 ? -24.658 -38.718 17.764 1.00 27.59 127 TYR A O 1
ATOM 1933 N N . GLU A 1 131 ? -25.196 -39.310 19.865 1.00 28.85 128 GLU A N 1
ATOM 1934 C CA . GLU A 1 131 ? -26.443 -38.557 19.832 1.00 27.91 128 GLU A CA 1
ATOM 1935 C C . GLU A 1 131 ? -26.196 -37.071 19.628 1.00 29.74 128 GLU A C 1
ATOM 1936 O O . GLU A 1 131 ? -26.960 -36.402 18.916 1.00 29.72 128 GLU A O 1
ATOM 1948 N N . GLY A 1 132 ? -25.149 -36.524 20.255 1.00 27.84 129 GLY A N 1
ATOM 1949 C CA . GLY A 1 132 ? -24.868 -35.116 20.066 1.00 26.93 129 GLY A CA 1
ATOM 1950 C C . GLY A 1 132 ? -24.546 -34.788 18.625 1.00 25.76 129 GLY A C 1
ATOM 1951 O O . GLY A 1 132 ? -24.944 -33.736 18.120 1.00 26.22 129 GLY A O 1
ATOM 1955 N N . PHE A 1 133 ? -23.793 -35.670 17.953 1.00 24.06 130 PHE A N 1
ATOM 1956 C CA . PHE A 1 133 ? -23.414 -35.440 16.561 1.00 24.72 130 PHE A CA 1
ATOM 1957 C C . PHE A 1 133 ? -24.642 -35.471 15.655 1.00 24.77 130 PHE A C 1
ATOM 1958 O O . PHE A 1 133 ? -24.785 -34.621 14.768 1.00 24.45 130 PHE A O 1
ATOM 1975 N N . LEU A 1 134 ? -25.547 -36.422 15.869 1.00 25.66 131 LEU A N 1
ATOM 1976 C CA . LEU A 1 134 ? -26.765 -36.450 15.066 1.00 25.05 131 LEU A CA 1
ATOM 1977 C C . LEU A 1 134 ? -27.608 -35.203 15.302 1.00 28.81 131 LEU A C 1
ATOM 1978 O O . LEU A 1 134 ? -28.179 -34.646 14.361 1.00 26.65 131 LEU A O 1
ATOM 1994 N N . GLU A 1 135 ? -27.720 -34.754 16.558 1.00 28.20 132 GLU A N 1
ATOM 1995 C CA . GLU A 1 135 ? -28.490 -33.546 16.836 1.00 27.17 132 GLU A CA 1
ATOM 1996 C C . GLU A 1 135 ? -27.840 -32.327 16.198 1.00 25.45 132 GLU A C 1
ATOM 1997 O O . GLU A 1 135 ? -28.537 -31.439 15.690 1.00 26.04 132 GLU A O 1
ATOM 2009 N N . TYR A 1 136 ? -26.510 -32.256 16.234 1.00 25.25 133 TYR A N 1
ATOM 2010 C CA . TYR A 1 136 ? -25.798 -31.181 15.554 1.00 24.77 133 TYR A CA 1
ATOM 2011 C C . TYR A 1 136 ? -26.138 -31.147 14.073 1.00 25.48 133 TYR A C 1
ATOM 2012 O O . TYR A 1 136 ? -26.376 -30.077 13.505 1.00 25.92 133 TYR A O 1
ATOM 2030 N N . ALA A 1 137 ? -26.139 -32.312 13.423 1.00 24.67 134 ALA A N 1
ATOM 2031 C CA . ALA A 1 137 ? -26.453 -32.370 11.999 1.00 25.47 134 ALA A CA 1
ATOM 2032 C C . ALA A 1 137 ? -27.901 -31.966 11.717 1.00 26.80 134 ALA A C 1
ATOM 2033 O O . ALA A 1 137 ? -28.163 -31.234 10.759 1.00 26.96 134 ALA A O 1
ATOM 2040 N N A ARG A 1 138 ? -28.852 -32.437 12.529 0.51 25.72 135 ARG A N 1
ATOM 2041 N N B ARG A 1 138 ? -28.852 -32.441 12.526 0.49 25.77 135 ARG A N 1
ATOM 2042 C CA A ARG A 1 138 ? -30.250 -32.072 12.313 0.51 28.59 135 ARG A CA 1
ATOM 2043 C CA B ARG A 1 138 ? -30.251 -32.075 12.317 0.49 28.58 135 ARG A CA 1
ATOM 2044 C C A ARG A 1 138 ? -30.462 -30.574 12.483 0.51 27.02 135 ARG A C 1
ATOM 2045 C C B ARG A 1 138 ? -30.455 -30.573 12.477 0.49 27.02 135 ARG A C 1
ATOM 2046 O O A ARG A 1 138 ? -31.151 -29.937 11.677 0.51 29.29 135 ARG A O 1
ATOM 2047 O O B ARG A 1 138 ? -31.136 -29.933 11.667 0.49 29.30 135 ARG A O 1
ATOM 2088 N N . ASN A 1 139 ? -29.876 -29.993 13.530 1.00 28.57 136 ASN A N 1
ATOM 2089 C CA . ASN A 1 139 ? -29.999 -28.557 13.747 1.00 29.81 136 ASN A CA 1
ATOM 2090 C C . ASN A 1 139 ? -29.381 -27.768 12.601 1.00 28.20 136 ASN A C 1
ATOM 2091 O O . ASN A 1 139 ? -29.936 -26.749 12.171 1.00 31.19 136 ASN A O 1
ATOM 2103 N N . PHE A 1 140 ? -28.255 -28.233 12.072 1.00 26.25 137 PHE A N 1
ATOM 2104 C CA . PHE A 1 140 ? -27.633 -27.515 10.968 1.00 27.91 137 PHE A CA 1
ATOM 2105 C C . PHE A 1 140 ? -28.545 -27.503 9.745 1.00 28.77 137 PHE A C 1
ATOM 2106 O O . PHE A 1 140 ? -28.660 -26.484 9.056 1.00 30.26 137 PHE A O 1
ATOM 2123 N N . LYS A 1 141 ? -29.181 -28.636 9.437 1.00 29.36 138 LYS A N 1
ATOM 2124 C CA . LYS A 1 141 ? -30.033 -28.697 8.255 1.00 28.41 138 LYS A CA 1
ATOM 2125 C C . LYS A 1 141 ? -31.253 -27.817 8.407 1.00 31.21 138 LYS A C 1
ATOM 2126 O O . LYS A 1 141 ? -31.739 -27.261 7.419 1.00 31.54 138 LYS A O 1
ATOM 2145 N N . LYS A 1 142 ? -31.753 -27.669 9.632 1.00 31.39 139 LYS A N 1
ATOM 2146 C CA . LYS A 1 142 ? -32.826 -26.708 9.863 1.00 33.92 139 LYS A CA 1
ATOM 2147 C C . LYS A 1 142 ? -32.309 -25.288 9.675 1.00 36.59 139 LYS A C 1
ATOM 2148 O O . LYS A 1 142 ? -33.003 -24.439 9.104 1.00 37.18 139 LYS A O 1
ATOM 2167 N N . TYR A 1 143 ? -31.079 -25.022 10.127 1.00 33.86 140 TYR A N 1
ATOM 2168 C CA . TYR A 1 143 ? -30.439 -23.735 9.862 1.00 35.89 140 TYR A CA 1
ATOM 2169 C C . TYR A 1 143 ? -30.288 -23.482 8.365 1.00 35.77 140 TYR A C 1
ATOM 2170 O O . TYR A 1 143 ? -30.370 -22.332 7.920 1.00 38.77 140 TYR A O 1
ATOM 2188 N N . GLU A 1 144 ? -30.101 -24.535 7.566 1.00 32.12 141 GLU A N 1
ATOM 2189 C CA . GLU A 1 144 ? -30.019 -24.370 6.120 1.00 34.58 141 GLU A CA 1
ATOM 2190 C C . GLU A 1 144 ? -31.369 -24.052 5.484 1.00 40.02 141 GLU A C 1
ATOM 2191 O O . GLU A 1 144 ? -31.411 -23.759 4.284 1.00 43.86 141 GLU A O 1
ATOM 2203 N N . GLY A 1 145 ? -32.465 -24.109 6.243 1.00 37.54 142 GLY A N 1
ATOM 2204 C CA . GLY A 1 145 ? -33.773 -23.782 5.710 1.00 39.59 142 GLY A CA 1
ATOM 2205 C C . GLY A 1 145 ? -34.477 -24.929 5.024 1.00 36.80 142 GLY A C 1
ATOM 2206 O O . GLY A 1 145 ? -35.450 -24.700 4.296 1.00 40.16 142 GLY A O 1
ATOM 2210 N N . LYS A 1 146 ? -34.018 -26.159 5.238 1.00 38.12 143 LYS A N 1
ATOM 2211 C CA . LYS A 1 146 ? -34.592 -27.325 4.583 1.00 33.99 143 LYS A CA 1
ATOM 2212 C C . LYS A 1 146 ? -35.922 -27.704 5.224 1.00 36.53 143 LYS A C 1
ATOM 2213 O O . LYS A 1 146 ? -36.139 -27.501 6.420 1.00 40.83 143 LYS A O 1
ATOM 2232 N N . ASP A 1 147 ? -36.820 -28.237 4.400 1.00 39.10 144 ASP A N 1
ATOM 2233 C CA . ASP A 1 147 ? -38.103 -28.707 4.904 1.00 38.30 144 ASP A CA 1
ATOM 2234 C C . ASP A 1 147 ? -37.925 -30.040 5.632 1.00 37.19 144 ASP A C 1
ATOM 2235 O O . ASP A 1 147 ? -36.884 -30.699 5.539 1.00 35.35 144 ASP A O 1
ATOM 2244 N N . GLN A 1 148 ? -38.962 -30.441 6.369 1.00 36.52 145 GLN A N 1
ATOM 2245 C CA . GLN A 1 148 ? -38.803 -31.556 7.293 1.00 35.92 145 GLN A CA 1
ATOM 2246 C C . GLN A 1 148 ? -38.535 -32.862 6.557 1.00 35.17 145 GLN A C 1
ATOM 2247 O O . GLN A 1 148 ? -37.717 -33.671 7.012 1.00 35.09 145 GLN A O 1
ATOM 2261 N N . GLU A 1 149 ? -39.212 -33.088 5.425 1.00 36.45 146 GLU A N 1
ATOM 2262 C CA . GLU A 1 149 ? -38.980 -34.317 4.671 1.00 37.32 146 GLU A CA 1
ATOM 2263 C C . GLU A 1 149 ? -37.535 -34.375 4.176 1.00 40.31 146 GLU A C 1
ATOM 2264 O O . GLU A 1 149 ? -36.903 -35.436 4.209 1.00 36.07 146 GLU A O 1
ATOM 2276 N N . THR A 1 150 ? -36.987 -33.239 3.737 1.00 34.90 147 THR A N 1
ATOM 2277 C CA . THR A 1 150 ? -35.601 -33.229 3.280 1.00 35.26 147 THR A CA 1
ATOM 2278 C C . THR A 1 150 ? -34.653 -33.522 4.434 1.00 32.77 147 THR A C 1
ATOM 2279 O O . THR A 1 150 ? -33.714 -34.312 4.284 1.00 32.39 147 THR A O 1
ATOM 2290 N N . ILE A 1 151 ? -34.886 -32.904 5.596 1.00 33.21 148 ILE A N 1
ATOM 2291 C CA . ILE A 1 151 ? -34.046 -33.165 6.766 1.00 31.96 148 ILE A CA 1
ATOM 2292 C C . ILE A 1 151 ? -34.105 -34.640 7.140 1.00 31.32 148 ILE A C 1
ATOM 2293 O O . ILE A 1 151 ? -33.073 -35.285 7.354 1.00 30.65 148 ILE A O 1
ATOM 2309 N N . ASP A 1 152 ? -35.319 -35.185 7.250 1.00 32.57 149 ASP A N 1
ATOM 2310 C CA . ASP A 1 152 ? -35.476 -36.584 7.640 1.00 33.56 149 ASP A CA 1
ATOM 2311 C C . ASP A 1 152 ? -34.752 -37.517 6.668 1.00 33.42 149 ASP A C 1
ATOM 2312 O O . ASP A 1 152 ? -34.064 -38.454 7.088 1.00 33.92 149 ASP A O 1
ATOM 2321 N N . ASN A 1 153 ? -34.887 -37.274 5.367 1.00 33.94 150 ASN A N 1
ATOM 2322 C CA . ASN A 1 153 ? -34.288 -38.178 4.388 1.00 34.67 150 ASN A CA 1
ATOM 2323 C C . ASN A 1 153 ? -32.767 -38.058 4.394 1.00 33.58 150 ASN A C 1
ATOM 2324 O O . ASN A 1 153 ? -32.056 -39.068 4.308 1.00 37.17 150 ASN A O 1
ATOM 2335 N N . GLU A 1 154 ? -32.247 -36.838 4.540 1.00 32.37 151 GLU A N 1
ATOM 2336 C CA . GLU A 1 154 ? -30.801 -36.675 4.584 1.00 31.44 151 GLU A CA 1
ATOM 2337 C C . GLU A 1 154 ? -30.216 -37.343 5.821 1.00 31.98 151 GLU A C 1
ATOM 2338 O O . GLU A 1 154 ? -29.140 -37.945 5.753 1.00 30.56 151 GLU A O 1
ATOM 2350 N N . MET A 1 155 ? -30.910 -37.264 6.963 1.00 30.34 152 MET A N 1
ATOM 2351 C CA . MET A 1 155 ? -30.430 -37.954 8.157 1.00 30.47 152 MET A CA 1
ATOM 2352 C C . MET A 1 155 ? -30.450 -39.470 8.010 1.00 31.21 152 MET A C 1
ATOM 2353 O O . MET A 1 155 ? -29.551 -40.143 8.551 1.00 31.77 152 MET A O 1
ATOM 2367 N N . ASP A 1 156 ? -31.418 -40.020 7.268 1.00 32.72 153 ASP A N 1
ATOM 2368 C CA . ASP A 1 156 ? -31.402 -41.451 6.992 1.00 35.23 153 ASP A CA 1
ATOM 2369 C C . ASP A 1 156 ? -30.121 -41.865 6.272 1.00 38.84 153 ASP A C 1
ATOM 2370 O O . ASP A 1 156 ? -29.705 -43.028 6.359 1.00 43.89 153 ASP A O 1
ATOM 2379 N N . HIS A 1 157 ? -29.496 -40.940 5.541 1.00 34.41 154 HIS A N 1
ATOM 2380 C CA . HIS A 1 157 ? -28.286 -41.229 4.779 1.00 35.23 154 HIS A CA 1
ATOM 2381 C C . HIS A 1 157 ? -27.027 -40.636 5.406 1.00 35.00 154 HIS A C 1
ATOM 2382 O O . HIS A 1 157 ? -25.967 -40.666 4.778 1.00 36.44 154 HIS A O 1
ATOM 2396 N N . PHE A 1 158 ? -27.118 -40.077 6.610 1.00 31.51 155 PHE A N 1
ATOM 2397 C CA . PHE A 1 158 ? -25.969 -39.531 7.319 1.00 30.72 155 PHE A CA 1
ATOM 2398 C C . PHE A 1 158 ? -25.324 -40.678 8.088 1.00 37.33 155 PHE A C 1
ATOM 2399 O O . PHE A 1 158 ? -25.972 -41.300 8.936 1.00 38.56 155 PHE A O 1
ATOM 2416 N N . LYS A 1 159 ? -24.056 -40.968 7.783 1.00 31.58 156 LYS A N 1
ATOM 2417 C CA . LYS A 1 159 ? -23.375 -42.168 8.268 1.00 31.95 156 LYS A CA 1
ATOM 2418 C C . LYS A 1 159 ? -22.148 -41.755 9.073 1.00 31.61 156 LYS A C 1
ATOM 2419 O O . LYS A 1 159 ? -21.060 -41.559 8.508 1.00 34.16 156 LYS A O 1
ATOM 2438 N N . PRO A 1 160 ? -22.276 -41.606 10.389 1.00 29.60 157 PRO A N 1
ATOM 2439 C CA . PRO A 1 160 ? -21.159 -41.091 11.195 1.00 26.92 157 PRO A CA 1
ATOM 2440 C C . PRO A 1 160 ? -20.180 -42.138 11.707 1.00 27.43 157 PRO A C 1
ATOM 2441 O O . PRO A 1 160 ? -19.244 -41.776 12.434 1.00 26.66 157 PRO A O 1
ATOM 2452 N N . THR A 1 161 ? -20.363 -43.408 11.360 1.00 31.27 158 THR A N 1
ATOM 2453 C CA . THR A 1 161 ? -19.660 -44.475 12.065 1.00 33.12 158 THR A CA 1
ATOM 2454 C C . THR A 1 161 ? -18.150 -44.355 11.883 1.00 30.36 158 THR A C 1
ATOM 2455 O O . THR A 1 161 ? -17.391 -44.424 12.860 1.00 29.77 158 THR A O 1
ATOM 2466 N N . GLU A 1 162 ? -17.690 -44.159 10.641 1.00 32.10 159 GLU A N 1
ATOM 2467 C CA . GLU A 1 162 ? -16.249 -44.080 10.393 1.00 30.64 159 GLU A CA 1
ATOM 2468 C C . GLU A 1 162 ? -15.626 -42.883 11.110 1.00 30.34 159 GLU A C 1
ATOM 2469 O O . GLU A 1 162 ? -14.538 -42.998 11.682 1.00 29.78 159 GLU A O 1
ATOM 2481 N N . THR A 1 163 ? -16.313 -41.732 11.116 1.00 27.69 160 THR A N 1
ATOM 2482 C CA . THR A 1 163 ? -15.795 -40.532 11.773 1.00 26.40 160 THR A CA 1
ATOM 2483 C C . THR A 1 163 ? -15.657 -40.760 13.268 1.00 25.16 160 THR A C 1
ATOM 2484 O O . THR A 1 163 ? -14.624 -40.434 13.866 1.00 24.68 160 THR A O 1
ATOM 2495 N N . LEU A 1 164 ? -16.692 -41.329 13.895 1.00 25.50 161 LEU A N 1
ATOM 2496 C CA . LEU A 1 164 ? -16.640 -41.582 15.329 1.00 27.69 161 LEU A CA 1
ATOM 2497 C C . LEU A 1 164 ? -15.602 -42.638 15.668 1.00 28.03 161 LEU A C 1
ATOM 2498 O O . LEU A 1 164 ? -14.993 -42.563 16.743 1.00 27.33 161 LEU A O 1
ATOM 2514 N N . LYS A 1 165 ? -15.368 -43.610 14.776 1.00 28.10 162 LYS A N 1
ATOM 2515 C CA . LYS A 1 165 ? -14.302 -44.575 15.021 1.00 29.19 162 LYS A CA 1
ATOM 2516 C C . LYS A 1 165 ? -12.944 -43.890 14.995 1.00 27.75 162 LYS A C 1
ATOM 2517 O O . LYS A 1 165 ? -12.102 -44.126 15.874 1.00 28.34 162 LYS A O 1
ATOM 2536 N N . GLU A 1 166 ? -12.728 -43.006 14.015 1.00 28.28 163 GLU A N 1
ATOM 2537 C CA . GLU A 1 166 ? -11.472 -42.264 13.974 1.00 26.81 163 GLU A CA 1
ATOM 2538 C C . GLU A 1 166 ? -11.325 -41.395 15.218 1.00 24.52 163 GLU A C 1
ATOM 2539 O O . GLU A 1 166 ? -10.226 -41.265 15.777 1.00 24.52 163 GLU A O 1
ATOM 2551 N N . LEU A 1 167 ? -12.412 -40.770 15.661 1.00 24.22 164 LEU A N 1
ATOM 2552 C CA . LEU A 1 167 ? -12.349 -39.948 16.862 1.00 22.84 164 LEU A CA 1
ATOM 2553 C C . LEU A 1 167 ? -11.974 -40.788 18.068 1.00 24.20 164 LEU A C 1
ATOM 2554 O O . LEU A 1 167 ? -11.114 -40.391 18.864 1.00 23.58 164 LEU A O 1
ATOM 2570 N N . SER A 1 168 ? -12.594 -41.957 18.202 1.00 25.92 165 SER A N 1
ATOM 2571 C CA . SER A 1 168 ? -12.304 -42.865 19.306 1.00 25.64 165 SER A CA 1
ATOM 2572 C C . SER A 1 168 ? -10.837 -43.262 19.316 1.00 25.61 165 SER A C 1
ATOM 2573 O O . SER A 1 168 ? -10.182 -43.233 20.366 1.00 25.14 165 SER A O 1
ATOM 2581 N N . GLU A 1 169 ? -10.294 -43.623 18.155 1.00 26.26 166 GLU A N 1
ATOM 2582 C CA . GLU A 1 169 ? -8.885 -44.006 18.084 1.00 27.51 166 GLU A CA 1
ATOM 2583 C C . GLU A 1 169 ? -7.959 -42.846 18.423 1.00 26.11 166 GLU A C 1
ATOM 2584 O O . GLU A 1 169 ? -6.957 -43.031 19.120 1.00 26.70 166 GLU A O 1
ATOM 2596 N N . ALA A 1 170 ? -8.279 -41.643 17.967 1.00 23.53 167 ALA A N 1
ATOM 2597 C CA . ALA A 1 170 ? -7.460 -40.485 18.309 1.00 24.35 167 ALA A CA 1
ATOM 2598 C C . ALA A 1 170 ? -7.468 -40.246 19.811 1.00 21.16 167 ALA A C 1
ATOM 2599 O O . ALA A 1 170 ? -6.431 -39.919 20.410 1.00 21.76 167 ALA A O 1
ATOM 2606 N N . LEU A 1 171 ? -8.625 -40.395 20.452 1.00 21.53 168 LEU A N 1
ATOM 2607 C CA . LEU A 1 171 ? -8.694 -40.174 21.896 1.00 22.14 168 LEU A CA 1
ATOM 2608 C C . LEU A 1 171 ? -7.938 -41.252 22.648 1.00 22.92 168 LEU A C 1
ATOM 2609 O O . LEU A 1 171 ? -7.257 -40.959 23.638 1.00 22.04 168 LEU A O 1
ATOM 2625 N N . ASP A 1 172 ? -8.035 -42.501 22.192 1.00 23.41 169 ASP A N 1
ATOM 2626 C CA . ASP A 1 172 ? -7.290 -43.592 22.818 1.00 23.87 169 ASP A CA 1
ATOM 2627 C C . ASP A 1 172 ? -5.783 -43.330 22.747 1.00 25.31 169 ASP A C 1
ATOM 2628 O O . ASP A 1 172 ? -5.051 -43.520 23.731 1.00 24.94 169 ASP A O 1
ATOM 2637 N N . THR A 1 173 ? -5.302 -42.876 21.588 1.00 23.38 170 THR A N 1
ATOM 2638 C CA . THR A 1 173 ? -3.882 -42.577 21.427 1.00 22.90 170 THR A CA 1
ATOM 2639 C C . THR A 1 173 ? -3.434 -41.476 22.379 1.00 23.95 170 THR A C 1
ATOM 2640 O O . THR A 1 173 ? -2.365 -41.570 22.996 1.00 23.15 170 THR A O 1
ATOM 2651 N N . ILE A 1 174 ? -4.228 -40.416 22.513 1.00 19.72 171 ILE A N 1
ATOM 2652 C CA . ILE A 1 174 ? -3.843 -39.310 23.388 1.00 19.44 171 ILE A CA 1
ATOM 2653 C C . ILE A 1 174 ? -3.825 -39.769 24.841 1.00 20.64 171 ILE A C 1
ATOM 2654 O O . ILE A 1 174 ? -2.930 -39.391 25.608 1.00 20.13 171 ILE A O 1
ATOM 2670 N N . LYS A 1 175 ? -4.798 -40.584 25.258 1.00 20.81 172 LYS A N 1
ATOM 2671 C CA . LYS A 1 175 ? -4.802 -41.035 26.646 1.00 20.55 172 LYS A CA 1
ATOM 2672 C C . LYS A 1 175 ? -3.489 -41.741 26.986 1.00 24.68 172 LYS A C 1
ATOM 2673 O O . LYS A 1 175 ? -2.929 -41.546 28.071 1.00 22.71 172 LYS A O 1
ATOM 2692 N N . GLU A 1 176 ? -2.965 -42.538 26.056 1.00 21.71 173 GLU A N 1
ATOM 2693 C CA . GLU A 1 176 ? -1.714 -43.261 26.243 1.00 23.60 173 GLU A CA 1
ATOM 2694 C C . GLU A 1 176 ? -0.488 -42.350 26.203 1.00 25.11 173 GLU A C 1
ATOM 2695 O O . GLU A 1 176 ? 0.609 -42.805 26.574 1.00 30.01 173 GLU A O 1
ATOM 2707 N N . GLN A 1 177 ? -0.634 -41.104 25.746 1.00 21.03 174 GLN A N 1
ATOM 2708 C CA . GLN A 1 177 ? 0.434 -40.118 25.741 1.00 21.48 174 GLN A CA 1
ATOM 2709 C C . GLN A 1 177 ? 0.429 -39.191 26.957 1.00 19.75 174 GLN A C 1
ATOM 2710 O O . GLN A 1 177 ? 1.362 -38.392 27.104 1.00 19.56 174 GLN A O 1
ATOM 2724 N N . VAL A 1 178 ? -0.619 -39.226 27.786 1.00 19.85 175 VAL A N 1
ATOM 2725 C CA . VAL A 1 178 ? -0.754 -38.254 28.878 1.00 18.74 175 VAL A CA 1
ATOM 2726 C C . VAL A 1 178 ? 0.449 -38.290 29.805 1.00 20.49 175 VAL A C 1
ATOM 2727 O O . VAL A 1 178 ? 0.864 -37.249 30.335 1.00 18.50 175 VAL A O 1
ATOM 2740 N N . ASP A 1 179 ? 1.032 -39.468 30.004 1.00 20.36 176 ASP A N 1
ATOM 2741 C CA . ASP A 1 179 ? 2.159 -39.611 30.925 1.00 21.47 176 ASP A CA 1
ATOM 2742 C C . ASP A 1 179 ? 3.429 -38.961 30.398 1.00 19.71 176 ASP A C 1
ATOM 2743 O O . ASP A 1 179 ? 4.397 -38.839 31.150 1.00 22.53 176 ASP A O 1
ATOM 2752 N N . GLU A 1 180 ? 3.454 -38.520 29.150 1.00 18.35 177 GLU A N 1
ATOM 2753 C CA . GLU A 1 180 ? 4.569 -37.768 28.597 1.00 18.14 177 GLU A CA 1
ATOM 2754 C C . GLU A 1 180 ? 4.488 -36.270 28.862 1.00 17.26 177 GLU A C 1
ATOM 2755 O O . GLU A 1 180 ? 5.459 -35.561 28.604 1.00 19.10 177 GLU A O 1
ATOM 2767 N N . VAL A 1 181 ? 3.346 -35.774 29.309 1.00 17.15 178 VAL A N 1
ATOM 2768 C CA . VAL A 1 181 ? 3.140 -34.334 29.452 1.00 18.01 178 VAL A CA 1
ATOM 2769 C C . VAL A 1 181 ? 3.966 -33.808 30.614 1.00 18.60 178 VAL A C 1
ATOM 2770 O O . VAL A 1 181 ? 3.963 -34.376 31.715 1.00 18.25 178 VAL A O 1
ATOM 2783 N N . LEU A 1 182 ? 4.678 -32.701 30.377 1.00 16.80 179 LEU A N 1
ATOM 2784 C CA . LEU A 1 182 ? 5.577 -32.099 31.349 1.00 17.01 179 LEU A CA 1
ATOM 2785 C C . LEU A 1 182 ? 5.238 -30.674 31.739 1.00 16.09 179 LEU A C 1
ATOM 2786 O O . LEU A 1 182 ? 5.751 -30.200 32.764 1.00 18.23 179 LEU A O 1
ATOM 2802 N N . ASP A 1 183 ? 4.412 -29.982 31.003 1.00 16.54 180 ASP A N 1
ATOM 2803 C CA . ASP A 1 183 ? 4.296 -28.537 31.217 1.00 16.29 180 ASP A CA 1
ATOM 2804 C C . ASP A 1 183 ? 3.264 -28.221 32.288 1.00 16.08 180 ASP A C 1
ATOM 2805 O O . ASP A 1 183 ? 2.401 -29.053 32.580 1.00 16.00 180 ASP A O 1
ATOM 2814 N N . PRO A 1 184 ? 3.348 -27.031 32.899 1.00 15.67 181 PRO A N 1
ATOM 2815 C CA . PRO A 1 184 ? 2.351 -26.660 33.914 1.00 15.45 181 PRO A CA 1
ATOM 2816 C C . PRO A 1 184 ? 0.942 -26.786 33.367 1.00 14.36 181 PRO A C 1
ATOM 2817 O O . PRO A 1 184 ? 0.686 -26.487 32.199 1.00 14.60 181 PRO A O 1
ATOM 2828 N N . ILE A 1 185 ? 0.017 -27.229 34.217 1.00 14.11 182 ILE A N 1
ATOM 2829 C CA . ILE A 1 185 ? -1.320 -27.544 33.749 1.00 14.13 182 ILE A CA 1
ATOM 2830 C C . ILE A 1 185 ? -2.382 -27.121 34.753 1.00 14.40 182 ILE A C 1
ATOM 2831 O O . ILE A 1 185 ? -2.231 -27.286 35.963 1.00 14.93 182 ILE A O 1
ATOM 2847 N N . LEU A 1 186 ? -3.496 -26.619 34.194 1.00 14.26 183 LEU A N 1
ATOM 2848 C CA . LEU A 1 186 ? -4.748 -26.415 34.909 1.00 14.63 183 LEU A CA 1
ATOM 2849 C C . LEU A 1 186 ? -5.788 -27.319 34.260 1.00 14.08 183 LEU A C 1
ATOM 2850 O O . LEU A 1 186 ? -6.051 -27.209 33.060 1.00 15.28 183 LEU A O 1
ATOM 2866 N N . VAL A 1 187 ? -6.375 -28.201 35.052 1.00 14.69 184 VAL A N 1
ATOM 2867 C CA . VAL A 1 187 ? -7.419 -29.124 34.611 1.00 15.66 184 VAL A CA 1
ATOM 2868 C C . VAL A 1 187 ? -8.747 -28.605 35.148 1.00 15.68 184 VAL A C 1
ATOM 2869 O O . VAL A 1 187 ? -8.924 -28.506 36.362 1.00 16.67 184 VAL A O 1
ATOM 2882 N N . ILE A 1 188 ? -9.688 -28.334 34.252 1.00 16.05 185 ILE A N 1
ATOM 2883 C CA . ILE A 1 188 ? -11.007 -27.793 34.590 1.00 17.73 185 ILE A CA 1
ATOM 2884 C C . ILE A 1 188 ? -12.064 -28.831 34.222 1.00 17.29 185 ILE A C 1
ATOM 2885 O O . ILE A 1 188 ? -12.027 -29.387 33.115 1.00 16.99 185 ILE A O 1
ATOM 2901 N N . GLN A 1 189 ? -13.023 -29.069 35.114 1.00 17.78 186 GLN A N 1
ATOM 2902 C CA . GLN A 1 189 ? -14.065 -30.034 34.797 1.00 19.59 186 GLN A CA 1
ATOM 2903 C C . GLN A 1 189 ? -15.385 -29.684 35.459 1.00 20.16 186 GLN A C 1
ATOM 2904 O O . GLN A 1 189 ? -15.447 -29.364 36.640 1.00 21.60 186 GLN A O 1
ATOM 2918 N N . ALA A 1 190 ? -16.444 -29.749 34.677 1.00 21.53 187 ALA A N 1
ATOM 2919 C CA . ALA A 1 190 ? -17.803 -29.656 35.207 1.00 23.09 187 ALA A CA 1
ATOM 2920 C C . ALA A 1 190 ? -18.192 -30.960 35.900 1.00 23.27 187 ALA A C 1
ATOM 2921 O O . ALA A 1 190 ? -18.057 -32.044 35.313 1.00 26.45 187 ALA A O 1
ATOM 2928 N N . GLU A 1 191 ? -18.628 -30.865 37.165 1.00 24.44 188 GLU A N 1
ATOM 2929 C CA . GLU A 1 191 ? -19.016 -32.071 37.895 1.00 27.39 188 GLU A CA 1
ATOM 2930 C C . GLU A 1 191 ? -20.150 -32.808 37.195 1.00 30.92 188 GLU A C 1
ATOM 2931 O O . GLU A 1 191 ? -20.196 -34.046 37.203 1.00 35.99 188 GLU A O 1
ATOM 2943 N N . ASN A 1 192 ? -21.098 -32.062 36.632 1.00 30.01 189 ASN A N 1
ATOM 2944 C CA . ASN A 1 192 ? -22.291 -32.640 36.041 1.00 34.57 189 ASN A CA 1
ATOM 2945 C C . ASN A 1 192 ? -22.234 -32.570 34.527 1.00 34.91 189 ASN A C 1
ATOM 2946 O O . ASN A 1 192 ? -23.123 -32.006 33.873 1.00 47.07 189 ASN A O 1
ATOM 2957 N N . ASP A 1 193 ? -21.217 -33.212 33.980 1.00 34.32 190 ASP A N 1
ATOM 2958 C CA . ASP A 1 193 ? -21.002 -33.287 32.545 1.00 31.62 190 ASP A CA 1
ATOM 2959 C C . ASP A 1 193 ? -21.790 -34.468 31.999 1.00 33.63 190 ASP A C 1
ATOM 2960 O O . ASP A 1 193 ? -21.557 -35.614 32.407 1.00 39.39 190 ASP A O 1
ATOM 2969 N N . ASN A 1 194 ? -22.708 -34.195 31.076 1.00 31.46 191 ASN A N 1
ATOM 2970 C CA . ASN A 1 194 ? -23.492 -35.242 30.444 1.00 35.92 191 ASN A CA 1
ATOM 2971 C C . ASN A 1 194 ? -22.973 -35.617 29.068 1.00 33.90 191 ASN A C 1
ATOM 2972 O O . ASN A 1 194 ? -23.660 -36.323 28.326 1.00 39.43 191 ASN A O 1
ATOM 2983 N N . MET A 1 195 ? -21.781 -35.162 28.708 1.00 31.20 192 MET A N 1
ATOM 2984 C CA . MET A 1 195 ? -21.169 -35.535 27.440 1.00 32.46 192 MET A CA 1
ATOM 2985 C C . MET A 1 195 ? -19.998 -36.491 27.607 1.00 29.55 192 MET A C 1
ATOM 2986 O O . MET A 1 195 ? -19.852 -37.419 26.811 1.00 35.88 192 MET A O 1
ATOM 3000 N N . ILE A 1 196 ? -19.191 -36.317 28.652 1.00 28.36 193 ILE A N 1
ATOM 3001 C CA . ILE A 1 196 ? -18.030 -37.164 28.907 1.00 28.67 193 ILE A CA 1
ATOM 3002 C C . ILE A 1 196 ? -18.094 -37.658 30.352 1.00 30.90 193 ILE A C 1
ATOM 3003 O O . ILE A 1 196 ? -18.909 -37.207 31.157 1.00 34.15 193 ILE A O 1
ATOM 3019 N N . ASP A 1 197 ? -17.205 -38.594 30.670 1.00 29.19 194 ASP A N 1
ATOM 3020 C CA . ASP A 1 197 ? -17.014 -39.036 32.048 1.00 30.16 194 ASP A CA 1
ATOM 3021 C C . ASP A 1 197 ? -16.203 -37.989 32.802 1.00 25.25 194 ASP A C 1
ATOM 3022 O O . ASP A 1 197 ? -15.020 -37.774 32.488 1.00 23.96 194 ASP A O 1
ATOM 3031 N N . PRO A 1 198 ? -16.781 -37.306 33.800 1.00 24.48 195 PRO A N 1
ATOM 3032 C CA . PRO A 1 198 ? -15.990 -36.280 34.509 1.00 24.33 195 PRO A CA 1
ATOM 3033 C C . PRO A 1 198 ? -14.754 -36.833 35.199 1.00 23.19 195 PRO A C 1
ATOM 3034 O O . PRO A 1 198 ? -13.831 -36.070 35.487 1.00 22.75 195 PRO A O 1
ATOM 3045 N N . GLN A 1 199 ? -14.724 -38.128 35.510 1.00 26.02 196 GLN A N 1
ATOM 3046 C CA . GLN A 1 199 ? -13.524 -38.716 36.096 1.00 25.51 196 GLN A CA 1
ATOM 3047 C C . GLN A 1 199 ? -12.330 -38.623 35.164 1.00 23.73 196 GLN A C 1
ATOM 3048 O O . GLN A 1 199 ? -11.201 -38.812 35.621 1.00 23.12 196 GLN A O 1
ATOM 3062 N N . SER A 1 200 ? -12.541 -38.304 33.883 1.00 21.29 197 SER A N 1
ATOM 3063 C CA . SER A 1 200 ? -11.430 -37.999 32.989 1.00 20.64 197 SER A CA 1
ATOM 3064 C C . SER A 1 200 ? -10.485 -36.968 33.583 1.00 18.58 197 SER A C 1
ATOM 3065 O O . SER A 1 200 ? -9.268 -37.020 33.356 1.00 18.81 197 SER A O 1
ATOM 3073 N N . ALA A 1 201 ? -11.030 -35.991 34.304 1.00 19.35 198 ALA A N 1
ATOM 3074 C CA . ALA A 1 201 ? -10.195 -34.924 34.840 1.00 18.53 198 ALA A CA 1
ATOM 3075 C C . ALA A 1 201 ? -9.225 -35.467 35.882 1.00 19.52 198 ALA A C 1
ATOM 3076 O O . ALA A 1 201 ? -8.074 -35.013 35.964 1.00 18.32 198 ALA A O 1
ATOM 3083 N N . ASN A 1 202 ? -9.675 -36.409 36.720 1.00 19.57 199 ASN A N 1
ATOM 3084 C CA . ASN A 1 202 ? -8.761 -37.014 37.689 1.00 20.27 199 ASN A CA 1
ATOM 3085 C C . ASN A 1 202 ? -7.677 -37.811 36.976 1.00 21.56 199 ASN A C 1
ATOM 3086 O O . ASN A 1 202 ? -6.519 -37.822 37.413 1.00 21.66 199 ASN A O 1
ATOM 3097 N N . TYR A 1 203 ? -8.038 -38.479 35.871 1.00 20.12 200 TYR A N 1
ATOM 3098 C CA . TYR A 1 203 ? -7.052 -39.235 35.100 1.00 20.55 200 TYR A CA 1
ATOM 3099 C C . TYR A 1 203 ? -5.954 -38.306 34.591 1.00 18.56 200 TYR A C 1
ATOM 3100 O O . TYR A 1 203 ? -4.758 -38.584 34.749 1.00 18.73 200 TYR A O 1
ATOM 3118 N N . ILE A 1 204 ? -6.343 -37.186 33.979 1.00 17.47 201 ILE A N 1
ATOM 3119 C CA . ILE A 1 204 ? -5.358 -36.228 33.473 1.00 15.91 201 ILE A CA 1
ATOM 3120 C C . ILE A 1 204 ? -4.483 -35.722 34.610 1.00 16.74 201 ILE A C 1
ATOM 3121 O O . ILE A 1 204 ? -3.247 -35.752 34.538 1.00 17.06 201 ILE A O 1
ATOM 3137 N N . TYR A 1 205 ? -5.113 -35.237 35.672 1.00 16.62 202 TYR A N 1
ATOM 3138 C CA . TYR A 1 205 ? -4.382 -34.650 36.787 1.00 16.83 202 TYR A CA 1
ATOM 3139 C C . TYR A 1 205 ? -3.379 -35.623 37.374 1.00 17.31 202 TYR A C 1
ATOM 3140 O O . TYR A 1 205 ? -2.234 -35.238 37.653 1.00 18.69 202 TYR A O 1
ATOM 3158 N N . ASP A 1 206 ? -3.779 -36.885 37.573 1.00 17.74 203 ASP A N 1
ATOM 3159 C CA . ASP A 1 206 ? -2.903 -37.871 38.204 1.00 18.69 203 ASP A CA 1
ATOM 3160 C C . ASP A 1 206 ? -1.855 -38.477 37.292 1.00 21.47 203 ASP A C 1
ATOM 3161 O O . ASP A 1 206 ? -0.835 -38.980 37.794 1.00 23.57 203 ASP A O 1
ATOM 3170 N N . HIS A 1 207 ? -2.051 -38.442 35.975 1.00 18.69 204 HIS A N 1
ATOM 3171 C CA . HIS A 1 207 ? -1.142 -39.144 35.080 1.00 19.87 204 HIS A CA 1
ATOM 3172 C C . HIS A 1 207 ? -0.176 -38.268 34.291 1.00 17.86 204 HIS A C 1
ATOM 3173 O O . HIS A 1 207 ? 0.841 -38.780 33.827 1.00 19.68 204 HIS A O 1
ATOM 3187 N N . VAL A 1 208 ? -0.436 -36.970 34.142 1.00 17.38 205 VAL A N 1
ATOM 3188 C CA . VAL A 1 208 ? 0.589 -36.101 33.578 1.00 16.97 205 VAL A CA 1
ATOM 3189 C C . VAL A 1 208 ? 1.845 -36.160 34.443 1.00 17.58 205 VAL A C 1
ATOM 3190 O O . VAL A 1 208 ? 1.781 -36.417 35.648 1.00 19.14 205 VAL A O 1
ATOM 3203 N N . ASP A 1 209 ? 2.999 -35.893 33.838 1.00 17.42 206 ASP A N 1
ATOM 3204 C CA . ASP A 1 209 ? 4.259 -35.787 34.572 1.00 18.55 206 ASP A CA 1
ATOM 3205 C C . ASP A 1 209 ? 4.651 -34.354 34.908 1.00 17.99 206 ASP A C 1
ATOM 3206 O O . ASP A 1 209 ? 5.806 -34.096 35.275 1.00 20.45 206 ASP A O 1
ATOM 3215 N N . SER A 1 210 ? 3.702 -33.435 34.858 1.00 17.93 207 SER A N 1
ATOM 3216 C CA . SER A 1 210 ? 3.984 -32.046 35.195 1.00 16.64 207 SER A CA 1
ATOM 3217 C C . SER A 1 210 ? 4.397 -31.873 36.636 1.00 17.57 207 SER A C 1
ATOM 3218 O O . SER A 1 210 ? 3.869 -32.537 37.538 1.00 18.59 207 SER A O 1
ATOM 3226 N N . ASP A 1 211 ? 5.321 -30.936 36.846 1.00 16.63 208 ASP A N 1
ATOM 3227 C CA . ASP A 1 211 ? 5.758 -30.493 38.171 1.00 16.84 208 ASP A CA 1
ATOM 3228 C C . ASP A 1 211 ? 4.873 -29.399 38.783 1.00 15.27 208 ASP A C 1
ATOM 3229 O O . ASP A 1 211 ? 5.120 -29.008 39.923 1.00 16.56 208 ASP A O 1
ATOM 3238 N N . ASP A 1 212 ? 3.874 -28.909 38.062 1.00 15.35 209 ASP A N 1
ATOM 3239 C CA . ASP A 1 212 ? 3.023 -27.814 38.523 1.00 15.45 209 ASP A CA 1
ATOM 3240 C C . ASP A 1 212 ? 1.632 -28.112 37.989 1.00 15.77 209 ASP A C 1
ATOM 3241 O O . ASP A 1 212 ? 1.415 -28.034 36.778 1.00 15.31 209 ASP A O 1
ATOM 3250 N N . LYS A 1 213 ? 0.711 -28.478 38.879 1.00 15.52 210 LYS A N 1
ATOM 3251 C CA . LYS A 1 213 ? -0.614 -28.885 38.417 1.00 15.67 210 LYS A CA 1
ATOM 3252 C C . LYS A 1 213 ? -1.693 -28.490 39.414 1.00 14.76 210 LYS A C 1
ATOM 3253 O O . LYS A 1 213 ? -1.479 -28.448 40.615 1.00 16.59 210 LYS A O 1
ATOM 3272 N N . ASN A 1 214 ? -2.892 -28.232 38.869 1.00 15.19 211 ASN A N 1
ATOM 3273 C CA . ASN A 1 214 ? -4.050 -27.843 39.660 1.00 16.68 211 ASN A CA 1
ATOM 3274 C C . ASN A 1 214 ? -5.280 -28.352 38.942 1.00 15.68 211 ASN A C 1
ATOM 3275 O O . ASN A 1 214 ? -5.322 -28.320 37.712 1.00 16.98 211 ASN A O 1
ATOM 3286 N N . ILE A 1 215 ? -6.242 -28.833 39.718 1.00 16.60 212 ILE A N 1
ATOM 3287 C CA . ILE A 1 215 ? -7.536 -29.263 39.179 1.00 16.91 212 ILE A CA 1
ATOM 3288 C C . ILE A 1 215 ? -8.625 -28.478 39.888 1.00 17.45 212 ILE A C 1
ATOM 3289 O O . ILE A 1 215 ? -8.569 -28.275 41.099 1.00 19.75 212 ILE A O 1
ATOM 3306 N N . LYS A 1 216 ? -9.608 -28.032 39.101 1.00 17.41 213 LYS A N 1
ATOM 3307 C CA . LYS A 1 216 ? -10.745 -27.239 39.561 1.00 19.37 213 LYS A CA 1
ATOM 3308 C C . LYS A 1 216 ? -12.024 -27.882 39.048 1.00 18.25 213 LYS A C 1
ATOM 3309 O O . LYS A 1 216 ? -12.130 -28.209 37.860 1.00 18.74 213 LYS A O 1
ATOM 3328 N N . TRP A 1 217 ? -12.983 -28.028 39.948 1.00 20.28 214 TRP A N 1
ATOM 3329 C CA . TRP A 1 217 ? -14.295 -28.603 39.672 1.00 20.83 214 TRP A CA 1
ATOM 3330 C C . TRP A 1 217 ? -15.359 -27.516 39.763 1.00 22.55 214 TRP A C 1
ATOM 3331 O O . TRP A 1 217 ? -15.315 -26.649 40.644 1.00 24.14 214 TRP A O 1
ATOM 3352 N N . TYR A 1 218 ? -16.377 -27.617 38.911 1.00 22.51 215 TYR A N 1
ATOM 3353 C CA . TYR A 1 218 ? -17.469 -26.647 38.870 1.00 22.84 215 TYR A CA 1
ATOM 3354 C C . TYR A 1 218 ? -18.793 -27.383 38.955 1.00 27.06 215 TYR A C 1
ATOM 3355 O O . TYR A 1 218 ? -19.061 -28.282 38.153 1.00 28.82 215 TYR A O 1
ATOM 3373 N N . SER A 1 219 ? -19.598 -27.027 39.951 1.00 27.44 216 SER A N 1
ATOM 3374 C CA . SER A 1 219 ? -20.750 -27.844 40.308 1.00 30.42 216 SER A CA 1
ATOM 3375 C C . SER A 1 219 ? -22.045 -27.409 39.635 1.00 34.87 216 SER A C 1
ATOM 3376 O O . SER A 1 219 ? -23.044 -28.118 39.758 1.00 36.57 216 SER A O 1
ATOM 3384 N N . GLU A 1 220 ? -22.059 -26.284 38.924 1.00 29.99 217 GLU A N 1
ATOM 3385 C CA . GLU A 1 220 ? -23.279 -25.757 38.322 1.00 32.45 217 GLU A CA 1
ATOM 3386 C C . GLU A 1 220 ? -23.168 -25.573 36.814 1.00 37.78 217 GLU A C 1
ATOM 3387 O O . GLU A 1 220 ? -23.983 -24.866 36.220 1.00 49.92 217 GLU A O 1
ATOM 3399 N N A SER A 1 221 ? -22.174 -26.176 36.181 0.43 31.10 218 SER A N 1
ATOM 3400 N N B SER A 1 221 ? -22.185 -26.186 36.180 0.57 30.89 218 SER A N 1
ATOM 3401 C CA A SER A 1 221 ? -21.968 -26.021 34.750 0.43 30.71 218 SER A CA 1
ATOM 3402 C CA B SER A 1 221 ? -21.976 -26.020 34.752 0.57 30.71 218 SER A CA 1
ATOM 3403 C C A SER A 1 221 ? -22.215 -27.330 34.019 0.43 34.26 218 SER A C 1
ATOM 3404 C C B SER A 1 221 ? -22.212 -27.330 34.018 0.57 34.40 218 SER A C 1
ATOM 3405 O O A SER A 1 221 ? -22.041 -28.419 34.573 0.43 31.12 218 SER A O 1
ATOM 3406 O O B SER A 1 221 ? -22.022 -28.419 34.567 0.57 31.37 218 SER A O 1
ATOM 3421 N N . GLY A 1 222 ? -22.616 -27.211 32.757 1.00 31.55 219 GLY A N 1
ATOM 3422 C CA . GLY A 1 222 ? -22.609 -28.327 31.842 1.00 31.41 219 GLY A CA 1
ATOM 3423 C C . GLY A 1 222 ? -21.287 -28.431 31.087 1.00 25.49 219 GLY A C 1
ATOM 3424 O O . GLY A 1 222 ? -20.299 -27.752 31.378 1.00 26.17 219 GLY A O 1
ATOM 3429 N N . HIS A 1 223 ? -21.302 -29.292 30.066 1.00 30.05 220 HIS A N 1
ATOM 3430 C CA . HIS A 1 223 ? -20.074 -29.682 29.380 1.00 25.43 220 HIS A CA 1
ATOM 3431 C C . HIS A 1 223 ? -19.384 -28.496 28.706 1.00 23.89 220 HIS A C 1
ATOM 3432 O O . HIS A 1 223 ? -18.157 -28.383 28.756 1.00 23.93 220 HIS A O 1
ATOM 3446 N N . VAL A 1 224 ? -20.137 -27.631 28.033 1.00 25.46 221 VAL A N 1
ATOM 3447 C CA . VAL A 1 224 ? -19.535 -26.507 27.314 1.00 26.33 221 VAL A CA 1
ATOM 3448 C C . VAL A 1 224 ? -19.283 -25.376 28.299 1.00 21.70 221 VAL A C 1
ATOM 3449 O O . VAL A 1 224 ? -20.003 -24.372 28.339 1.00 24.81 221 VAL A O 1
ATOM 3462 N N . ILE A 1 225 ? -18.258 -25.560 29.117 1.00 21.97 222 ILE A N 1
ATOM 3463 C CA . ILE A 1 225 ? -18.101 -24.787 30.333 1.00 22.03 222 ILE A CA 1
ATOM 3464 C C . ILE A 1 225 ? -17.742 -23.337 30.047 1.00 24.45 222 ILE A C 1
ATOM 3465 O O . ILE A 1 225 ? -18.038 -22.457 30.858 1.00 27.16 222 ILE A O 1
ATOM 3481 N N . THR A 1 226 ? -17.147 -23.056 28.893 1.00 21.17 223 THR A N 1
ATOM 3482 C CA . THR A 1 226 ? -16.730 -21.707 28.538 1.00 23.68 223 THR A CA 1
ATOM 3483 C C . THR A 1 226 ? -17.870 -20.788 28.134 1.00 21.19 223 THR A C 1
ATOM 3484 O O . THR A 1 226 ? -17.639 -19.588 27.951 1.00 22.65 223 THR A O 1
ATOM 3495 N N . ILE A 1 227 ? -19.090 -21.299 27.959 1.00 21.46 224 ILE A N 1
ATOM 3496 C CA . ILE A 1 227 ? -20.256 -20.485 27.635 1.00 24.06 224 ILE A CA 1
ATOM 3497 C C . ILE A 1 227 ? -21.387 -20.621 28.653 1.00 25.93 224 ILE A C 1
ATOM 3498 O O . ILE A 1 227 ? -22.405 -19.936 28.523 1.00 30.22 224 ILE A O 1
ATOM 3514 N N . ASP A 1 228 ? -21.216 -21.455 29.677 1.00 26.52 225 ASP A N 1
ATOM 3515 C CA . ASP A 1 228 ? -22.289 -21.774 30.609 1.00 26.95 225 ASP A CA 1
ATOM 3516 C C . ASP A 1 228 ? -22.239 -20.860 31.833 1.00 33.25 225 ASP A C 1
ATOM 3517 O O . ASP A 1 228 ? -21.518 -19.865 31.866 1.00 28.23 225 ASP A O 1
ATOM 3526 N N . LYS A 1 229 ? -23.011 -21.220 32.865 1.00 31.24 226 LYS A N 1
ATOM 3527 C CA . LYS A 1 229 ? -23.385 -20.313 33.947 1.00 34.71 226 LYS A CA 1
ATOM 3528 C C . LYS A 1 229 ? -22.228 -19.919 34.858 1.00 32.40 226 LYS A C 1
ATOM 3529 O O . LYS A 1 229 ? -22.356 -18.948 35.615 1.00 34.89 226 LYS A O 1
ATOM 3548 N N . GLU A 1 230 ? -21.128 -20.664 34.842 1.00 29.22 227 GLU A N 1
ATOM 3549 C CA . GLU A 1 230 ? -19.972 -20.361 35.675 1.00 28.92 227 GLU A CA 1
ATOM 3550 C C . GLU A 1 230 ? -18.794 -19.840 34.879 1.00 26.15 227 GLU A C 1
ATOM 3551 O O . GLU A 1 230 ? -17.659 -19.856 35.368 1.00 25.06 227 GLU A O 1
ATOM 3563 N N . LYS A 1 231 ? -19.025 -19.394 33.649 1.00 25.90 228 LYS A N 1
ATOM 3564 C CA . LYS A 1 231 ? -17.886 -19.045 32.805 1.00 22.16 228 LYS A CA 1
ATOM 3565 C C . LYS A 1 231 ? -17.037 -17.950 33.446 1.00 21.99 228 LYS A C 1
ATOM 3566 O O . LYS A 1 231 ? -15.819 -17.929 33.270 1.00 21.08 228 LYS A O 1
ATOM 3585 N N . GLU A 1 232 ? -17.639 -17.034 34.193 1.00 25.41 229 GLU A N 1
ATOM 3586 C CA . GLU A 1 232 ? -16.854 -15.949 34.767 1.00 26.23 229 GLU A CA 1
ATOM 3587 C C . GLU A 1 232 ? -15.812 -16.479 35.758 1.00 23.48 229 GLU A C 1
ATOM 3588 O O . GLU A 1 232 ? -14.659 -16.021 35.778 1.00 24.46 229 GLU A O 1
ATOM 3600 N N . GLN A 1 233 ? -16.190 -17.460 36.575 1.00 24.88 230 GLN A N 1
ATOM 3601 C CA . GLN A 1 233 ? -15.221 -18.029 37.507 1.00 24.86 230 GLN A CA 1
ATOM 3602 C C . GLN A 1 233 ? -14.167 -18.818 36.757 1.00 24.20 230 GLN A C 1
ATOM 3603 O O . GLN A 1 233 ? -12.979 -18.773 37.107 1.00 23.06 230 GLN A O 1
ATOM 3617 N N . VAL A 1 234 ? -14.579 -19.571 35.735 1.00 21.07 231 VAL A N 1
ATOM 3618 C CA . VAL A 1 234 ? -13.626 -20.324 34.928 1.00 22.71 231 VAL A CA 1
ATOM 3619 C C . VAL A 1 234 ? -12.589 -19.379 34.341 1.00 19.50 231 VAL A C 1
ATOM 3620 O O . VAL A 1 234 ? -11.383 -19.649 34.386 1.00 19.10 231 VAL A O 1
ATOM 3633 N N . PHE A 1 235 ? -13.042 -18.255 33.778 1.00 19.85 232 PHE A N 1
ATOM 3634 C CA . PHE A 1 235 ? -12.119 -17.291 33.174 1.00 18.49 232 PHE A CA 1
ATOM 3635 C C . PHE A 1 235 ? -11.152 -16.737 34.218 1.00 19.58 232 PHE A C 1
ATOM 3636 O O . PHE A 1 235 ? -9.947 -16.621 33.964 1.00 18.91 232 PHE A O 1
ATOM 3653 N N . GLU A 1 236 ? -11.653 -16.415 35.411 1.00 19.95 233 GLU A N 1
ATOM 3654 C CA . GLU A 1 236 ? -10.770 -15.913 36.458 1.00 21.09 233 GLU A CA 1
ATOM 3655 C C . GLU A 1 236 ? -9.749 -16.962 36.866 1.00 20.89 233 GLU A C 1
ATOM 3656 O O . GLU A 1 236 ? -8.580 -16.637 37.108 1.00 20.56 233 GLU A O 1
ATOM 3668 N N . ASP A 1 237 ? -10.158 -18.225 36.963 1.00 18.17 234 ASP A N 1
ATOM 3669 C CA . ASP A 1 237 ? -9.217 -19.288 37.323 1.00 18.51 234 ASP A CA 1
ATOM 3670 C C . ASP A 1 237 ? -8.164 -19.482 36.234 1.00 17.31 234 ASP A C 1
ATOM 3671 O O . ASP A 1 237 ? -6.985 -19.704 36.532 1.00 18.12 234 ASP A O 1
ATOM 3680 N N . ILE A 1 238 ? -8.546 -19.374 34.971 1.00 16.70 235 ILE A N 1
ATOM 3681 C CA . ILE A 1 238 ? -7.550 -19.431 33.903 1.00 15.81 235 ILE A CA 1
ATOM 3682 C C . ILE A 1 238 ? -6.574 -18.272 34.016 1.00 17.31 235 ILE A C 1
ATOM 3683 O O . ILE A 1 238 ? -5.363 -18.450 33.856 1.00 16.27 235 ILE A O 1
ATOM 3699 N N . TYR A 1 239 ? -7.080 -17.060 34.264 1.00 16.80 236 TYR A N 1
ATOM 3700 C CA . TYR A 1 239 ? -6.208 -15.894 34.402 1.00 16.67 236 TYR A CA 1
ATOM 3701 C C . TYR A 1 239 ? -5.199 -16.099 35.517 1.00 18.38 236 TYR A C 1
ATOM 3702 O O . TYR A 1 239 ? -4.013 -15.785 35.364 1.00 17.77 236 TYR A O 1
ATOM 3720 N N . GLN A 1 240 ? -5.653 -16.571 36.669 1.00 18.69 237 GLN A N 1
ATOM 3721 C CA . GLN A 1 240 ? -4.707 -16.761 37.772 1.00 18.06 237 GLN A CA 1
ATOM 3722 C C . GLN A 1 240 ? -3.643 -17.798 37.399 1.00 18.03 237 GLN A C 1
ATOM 3723 O O . GLN A 1 240 ? -2.459 -17.621 37.738 1.00 20.16 237 GLN A O 1
ATOM 3737 N N . PHE A 1 241 ? -4.021 -18.854 36.669 1.00 16.94 238 PHE A N 1
ATOM 3738 C CA . PHE A 1 241 ? -3.023 -19.809 36.172 1.00 16.53 238 PHE A CA 1
ATOM 3739 C C . PHE A 1 241 ? -2.023 -19.113 35.253 1.00 16.26 238 PHE A C 1
ATOM 3740 O O . PHE A 1 241 ? -0.799 -19.252 35.417 1.00 16.85 238 PHE A O 1
ATOM 3757 N N . LEU A 1 242 ? -2.515 -18.352 34.275 1.00 15.03 239 LEU A N 1
ATOM 3758 C CA . LEU A 1 242 ? -1.607 -17.697 33.343 1.00 15.15 239 LEU A CA 1
ATOM 3759 C C . LEU A 1 242 ? -0.632 -16.778 34.059 1.00 17.28 239 LEU A C 1
ATOM 3760 O O . LEU A 1 242 ? 0.558 -16.729 33.717 1.00 17.43 239 LEU A O 1
ATOM 3776 N N . GLU A 1 243 ? -1.110 -16.038 35.065 1.00 16.96 240 GLU A N 1
ATOM 3777 C CA . GLU A 1 243 ? -0.258 -15.095 35.763 1.00 18.79 240 GLU A CA 1
ATOM 3778 C C . GLU A 1 243 ? 0.876 -15.783 36.520 1.00 20.16 240 GLU A C 1
ATOM 3779 O O . GLU A 1 243 ? 1.864 -15.112 36.859 1.00 22.81 240 GLU A O 1
ATOM 3791 N N . SER A 1 244 ? 0.731 -17.073 36.811 1.00 20.78 241 SER A N 1
ATOM 3792 C CA . SER A 1 244 ? 1.707 -17.837 37.581 1.00 22.39 241 SER A CA 1
ATOM 3793 C C . SER A 1 244 ? 2.849 -18.392 36.747 1.00 22.66 241 SER A C 1
ATOM 3794 O O . SER A 1 244 ? 3.786 -18.957 37.331 1.00 27.41 241 SER A O 1
ATOM 3802 N N . LEU A 1 245 ? 2.828 -18.253 35.424 1.00 18.89 242 LEU A N 1
ATOM 3803 C CA . LEU A 1 245 ? 3.773 -18.965 34.576 1.00 20.08 242 LEU A CA 1
ATOM 3804 C C . LEU A 1 245 ? 5.033 -18.151 34.315 1.00 23.68 242 LEU A C 1
ATOM 3805 O O . LEU A 1 245 ? 5.125 -16.975 34.651 1.00 25.61 242 LEU A O 1
ATOM 3821 N N . ASP A 1 246 ? 5.995 -18.796 33.642 1.00 23.91 243 ASP A N 1
ATOM 3822 C CA . ASP A 1 246 ? 7.339 -18.247 33.496 1.00 28.36 243 ASP A CA 1
ATOM 3823 C C . ASP A 1 246 ? 7.466 -17.472 32.174 1.00 31.31 243 ASP A C 1
ATOM 3824 O O . ASP A 1 246 ? 8.225 -17.820 31.260 1.00 36.44 243 ASP A O 1
ATOM 3833 N N . TRP A 1 247 ? 6.762 -16.350 32.112 1.00 26.99 244 TRP A N 1
ATOM 3834 C CA . TRP A 1 247 ? 6.837 -15.473 30.956 1.00 26.79 244 TRP A CA 1
ATOM 3835 C C . TRP A 1 247 ? 8.113 -14.647 31.005 1.00 30.71 244 TRP A C 1
ATOM 3836 O O . TRP A 1 247 ? 8.569 -14.241 32.081 1.00 33.68 244 TRP A O 1
ATOM 3857 N N . SER A 1 248 ? 8.691 -14.371 29.834 1.00 28.70 245 SER A N 1
ATOM 3858 C CA . SER A 1 248 ? 9.881 -13.529 29.810 1.00 33.71 245 SER A CA 1
ATOM 3859 C C . SER A 1 248 ? 9.519 -12.063 29.973 1.00 34.01 245 SER A C 1
ATOM 3860 O O . SER A 1 248 ? 10.362 -11.269 30.408 1.00 41.94 245 SER A O 1
ATOM 3868 N N . GLU A 1 249 ? 8.289 -11.693 29.645 1.00 39.82 246 GLU A N 1
ATOM 3869 C CA . GLU A 1 249 ? 7.820 -10.312 29.721 1.00 57.91 246 GLU A CA 1
ATOM 3870 C C . GLU A 1 249 ? 6.314 -10.360 30.005 1.00 54.10 246 GLU A C 1
ATOM 3871 O O . GLU A 1 249 ? 5.621 -11.313 29.616 1.00 36.54 246 GLU A O 1
ATOM 3884 N N . LYS B 1 7 ? -27.258 24.067 31.872 1.00 50.51 4 LYS B N 1
ATOM 3885 C CA . LYS B 1 7 ? -26.694 22.824 32.364 1.00 53.58 4 LYS B CA 1
ATOM 3886 C C . LYS B 1 7 ? -25.705 22.252 31.356 1.00 45.10 4 LYS B C 1
ATOM 3887 O O . LYS B 1 7 ? -25.821 22.456 30.143 1.00 47.19 4 LYS B O 1
ATOM 3906 N N . LEU B 1 8 ? -24.742 21.511 31.864 1.00 35.26 5 LEU B N 1
ATOM 3907 C CA . LEU B 1 8 ? -23.777 20.896 30.965 1.00 34.89 5 LEU B CA 1
ATOM 3908 C C . LEU B 1 8 ? -24.348 19.618 30.353 1.00 32.29 5 LEU B C 1
ATOM 3909 O O . LEU B 1 8 ? -25.238 18.984 30.928 1.00 33.58 5 LEU B O 1
ATOM 3925 N N . PRO B 1 9 ? -23.865 19.228 29.177 1.00 30.65 6 PRO B N 1
ATOM 3926 C CA . PRO B 1 9 ? -24.458 18.072 28.503 1.00 27.94 6 PRO B CA 1
ATOM 3927 C C . PRO B 1 9 ? -24.235 16.775 29.263 1.00 26.39 6 PRO B C 1
ATOM 3928 O O . PRO B 1 9 ? -23.293 16.633 30.055 1.00 27.29 6 PRO B O 1
ATOM 3939 N N . LYS B 1 10 ? -25.150 15.848 29.027 1.00 26.34 7 LYS B N 1
ATOM 3940 C CA . LYS B 1 10 ? -25.140 14.510 29.573 1.00 27.07 7 LYS B CA 1
ATOM 3941 C C . LYS B 1 10 ? -25.185 13.504 28.431 1.00 24.27 7 LYS B C 1
ATOM 3942 O O . LYS B 1 10 ? -25.512 13.852 27.288 1.00 22.83 7 LYS B O 1
ATOM 3961 N N . PRO B 1 11 ? -24.852 12.246 28.697 1.00 22.20 8 PRO B N 1
ATOM 3962 C CA . PRO B 1 11 ? -25.081 11.202 27.696 1.00 20.80 8 PRO B CA 1
ATOM 3963 C C . PRO B 1 11 ? -26.531 11.211 27.227 1.00 20.19 8 PRO B C 1
ATOM 3964 O O . PRO B 1 11 ? -27.427 11.629 27.961 1.00 22.52 8 PRO B O 1
ATOM 3975 N N . PHE B 1 12 ? -26.759 10.735 26.006 1.00 18.52 9 PHE B N 1
ATOM 3976 C CA . PHE B 1 12 ? -28.123 10.550 25.529 1.00 18.07 9 PHE B CA 1
ATOM 3977 C C . PHE B 1 12 ? -28.284 9.141 24.973 1.00 16.06 9 PHE B C 1
ATOM 3978 O O . PHE B 1 12 ? -27.313 8.498 24.553 1.00 16.23 9 PHE B O 1
ATOM 3995 N N . PHE B 1 13 ? -29.538 8.680 24.934 1.00 16.76 10 PHE B N 1
ATOM 3996 C CA . PHE B 1 13 ? -29.912 7.336 24.481 1.00 16.42 10 PHE B CA 1
ATOM 3997 C C . PHE B 1 13 ? -31.249 7.458 23.768 1.00 16.44 10 PHE B C 1
ATOM 3998 O O . PHE B 1 13 ? -32.276 7.641 24.410 1.00 17.69 10 PHE B O 1
ATOM 4015 N N . PHE B 1 14 ? -31.202 7.394 22.460 1.00 16.23 11 PHE B N 1
ATOM 4016 C CA . PHE B 1 14 ? -32.411 7.532 21.643 1.00 18.06 11 PHE B CA 1
ATOM 4017 C C . PHE B 1 14 ? -32.752 6.137 21.129 1.00 17.43 11 PHE B C 1
ATOM 4018 O O . PHE B 1 14 ? -32.020 5.564 20.306 1.00 18.20 11 PHE B O 1
ATOM 4035 N N . GLU B 1 15 ? -33.840 5.559 21.619 1.00 18.72 12 GLU B N 1
ATOM 4036 C CA . GLU B 1 15 ? -34.189 4.172 21.319 1.00 19.25 12 GLU B CA 1
ATOM 4037 C C . GLU B 1 15 ? -35.233 4.088 20.212 1.00 21.25 12 GLU B C 1
ATOM 4038 O O . GLU B 1 15 ? -36.348 4.609 20.349 1.00 23.15 12 GLU B O 1
ATOM 4050 N N . GLU B 1 16 ? -34.875 3.382 19.142 1.00 21.29 13 GLU B N 1
ATOM 4051 C CA . GLU B 1 16 ? -35.738 3.145 17.994 1.00 21.86 13 GLU B CA 1
ATOM 4052 C C . GLU B 1 16 ? -35.687 1.653 17.693 1.00 25.10 13 GLU B C 1
ATOM 4053 O O . GLU B 1 16 ? -36.130 0.836 18.518 1.00 28.40 13 GLU B O 1
ATOM 4065 N N . GLY B 1 17 ? -35.165 1.278 16.534 1.00 23.29 14 GLY B N 1
ATOM 4066 C CA . GLY B 1 17 ? -35.119 -0.115 16.150 1.00 24.89 14 GLY B CA 1
ATOM 4067 C C . GLY B 1 17 ? -33.928 -0.858 16.710 1.00 21.44 14 GLY B C 1
ATOM 4068 O O . GLY B 1 17 ? -33.127 -0.335 17.477 1.00 22.35 14 GLY B O 1
ATOM 4072 N N . LYS B 1 18 ? -33.796 -2.112 16.281 1.00 23.53 15 LYS B N 1
ATOM 4073 C CA . LYS B 1 18 ? -32.757 -2.976 16.827 1.00 24.70 15 LYS B CA 1
ATOM 4074 C C . LYS B 1 18 ? -31.372 -2.624 16.321 1.00 23.30 15 LYS B C 1
ATOM 4075 O O . LYS B 1 18 ? -30.390 -3.023 16.952 1.00 26.98 15 LYS B O 1
ATOM 4094 N N . ARG B 1 19 ? -31.254 -1.882 15.218 1.00 18.40 16 ARG B N 1
ATOM 4095 C CA . ARG B 1 19 ? -29.935 -1.473 14.724 1.00 17.83 16 ARG B CA 1
ATOM 4096 C C . ARG B 1 19 ? -29.440 -0.279 15.533 1.00 17.37 16 ARG B C 1
ATOM 4097 O O . ARG B 1 19 ? -30.128 0.740 15.619 1.00 17.82 16 ARG B O 1
ATOM 4118 N N . ALA B 1 20 ? -28.254 -0.390 16.123 1.00 16.22 17 ALA B N 1
ATOM 4119 C CA . ALA B 1 20 ? -27.747 0.607 17.061 1.00 15.13 17 ALA B CA 1
ATOM 4120 C C . ALA B 1 20 ? -26.400 1.170 16.635 1.00 13.88 17 ALA B C 1
ATOM 4121 O O . ALA B 1 20 ? -25.582 0.496 16.010 1.00 15.89 17 ALA B O 1
ATOM 4128 N N . VAL B 1 21 ? -26.196 2.434 16.993 1.00 14.97 18 VAL B N 1
ATOM 4129 C CA . VAL B 1 21 ? -24.958 3.152 16.755 1.00 14.14 18 VAL B CA 1
ATOM 4130 C C . VAL B 1 21 ? -24.446 3.713 18.074 1.00 14.66 18 VAL B C 1
ATOM 4131 O O . VAL B 1 21 ? -25.168 4.439 18.773 1.00 15.97 18 VAL B O 1
ATOM 4144 N N . LEU B 1 22 ? -23.198 3.410 18.389 1.00 13.74 19 LEU B N 1
ATOM 4145 C CA . LEU B 1 22 ? -22.474 3.993 19.508 1.00 14.02 19 LEU B CA 1
ATOM 4146 C C . LEU B 1 22 ? -21.732 5.215 18.992 1.00 14.47 19 LEU B C 1
ATOM 4147 O O . LEU B 1 22 ? -20.912 5.101 18.073 1.00 15.86 19 LEU B O 1
ATOM 4163 N N . LEU B 1 23 ? -22.043 6.385 19.557 1.00 14.86 20 LEU B N 1
ATOM 4164 C CA . LEU B 1 23 ? -21.512 7.668 19.103 1.00 15.26 20 LEU B CA 1
ATOM 4165 C C . LEU B 1 23 ? -20.476 8.169 20.096 1.00 15.25 20 LEU B C 1
ATOM 4166 O O . LEU B 1 23 ? -20.809 8.430 21.254 1.00 16.67 20 LEU B O 1
ATOM 4182 N N . LEU B 1 24 ? -19.229 8.327 19.646 1.00 15.53 21 LEU B N 1
ATOM 4183 C CA . LEU B 1 24 ? 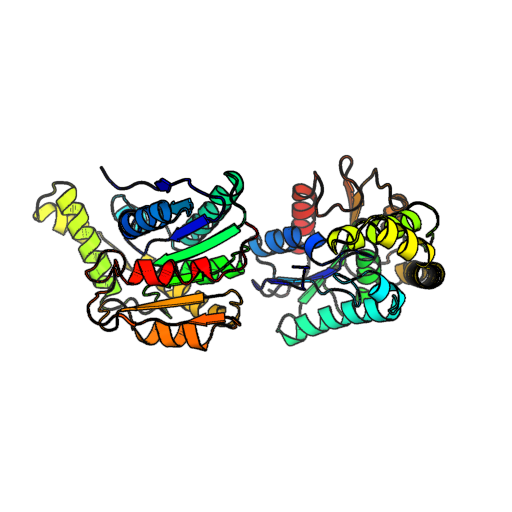-18.112 8.726 20.498 1.00 15.71 21 LEU B CA 1
ATOM 4184 C C . LEU B 1 24 ? -17.606 10.124 20.152 1.00 17.22 21 LEU B C 1
ATOM 4185 O O . LEU B 1 24 ? -17.306 10.420 18.993 1.00 18.28 21 LEU B O 1
ATOM 4201 N N . HIS B 1 25 ? -17.500 10.983 21.172 1.00 17.70 22 HIS B N 1
ATOM 4202 C CA . HIS B 1 25 ? -17.101 12.378 20.982 1.00 18.19 22 HIS B CA 1
ATOM 4203 C C . HIS B 1 25 ? -15.576 12.529 21.012 1.00 17.64 22 HIS B C 1
ATOM 4204 O O . HIS B 1 25 ? -14.804 11.571 21.170 1.00 19.77 22 HIS B O 1
ATOM 4218 N N . GLY B 1 26 ? -15.119 13.771 20.872 1.00 20.28 23 GLY B N 1
ATOM 4219 C CA . GLY B 1 26 ? -13.712 14.070 20.790 1.00 22.04 23 GLY B CA 1
ATOM 4220 C C . GLY B 1 26 ? -13.144 14.573 22.112 1.00 21.34 23 GLY B C 1
ATOM 4221 O O . GLY B 1 26 ? -13.854 14.792 23.088 1.00 22.55 23 GLY B O 1
ATOM 4225 N N . PHE B 1 27 ? -11.830 14.752 22.118 1.00 23.31 24 PHE B N 1
ATOM 4226 C CA . PHE B 1 27 ? -11.141 15.295 23.285 1.00 23.58 24 PHE B CA 1
ATOM 4227 C C . PHE B 1 27 ? -11.622 16.720 23.543 1.00 24.21 24 PHE B C 1
ATOM 4228 O O . PHE B 1 27 ? -11.606 17.561 22.645 1.00 28.06 24 PHE B O 1
ATOM 4245 N N . THR B 1 28 ? -12.024 16.989 24.789 1.00 25.25 25 THR B N 1
ATOM 4246 C CA . THR B 1 28 ? -12.628 18.228 25.283 1.00 25.16 25 THR B CA 1
ATOM 4247 C C . THR B 1 28 ? -14.061 18.409 24.794 1.00 27.37 25 THR B C 1
ATOM 4248 O O . THR B 1 28 ? -14.701 19.402 25.192 1.00 28.06 25 THR B O 1
ATOM 4259 N N . GLY B 1 29 ? -14.572 17.532 23.935 1.00 24.69 26 GLY B N 1
ATOM 4260 C CA . GLY B 1 29 ? -15.940 17.602 23.477 1.00 23.44 26 GLY B CA 1
ATOM 4261 C C . GLY B 1 29 ? -16.882 16.926 24.455 1.00 21.56 26 GLY B C 1
ATOM 4262 O O . GLY B 1 29 ? -16.545 16.631 25.604 1.00 23.31 26 GLY B O 1
ATOM 4266 N N . ASN B 1 30 ? -18.105 16.700 23.986 1.00 22.38 27 ASN B N 1
ATOM 4267 C CA . ASN B 1 30 ? -19.135 16.066 24.807 1.00 21.66 27 ASN B CA 1
ATOM 4268 C C . ASN B 1 30 ? -20.253 15.615 23.868 1.00 19.54 27 ASN B C 1
ATOM 4269 O O . ASN B 1 30 ? -20.150 15.735 22.644 1.00 19.60 27 ASN B O 1
ATOM 4280 N N . SER B 1 31 ? -21.335 15.090 24.445 1.00 20.37 28 SER B N 1
ATOM 4281 C CA . SER B 1 31 ? -22.389 14.522 23.605 1.00 19.80 28 SER B CA 1
ATOM 4282 C C . SER B 1 31 ? -23.061 15.562 22.713 1.00 19.80 28 SER B C 1
ATOM 4283 O O . SER B 1 31 ? -23.655 15.189 21.690 1.00 18.63 28 SER B O 1
ATOM 4291 N N . SER B 1 32 ? -22.960 16.846 23.044 1.00 20.55 29 SER B N 1
ATOM 4292 C CA . SER B 1 32 ? -23.596 17.856 22.198 1.00 21.45 29 SER B CA 1
ATOM 4293 C C . SER B 1 32 ? -23.009 17.864 20.787 1.00 21.53 29 SER B C 1
ATOM 4294 O O . SER B 1 32 ? -23.683 18.287 19.837 1.00 21.86 29 SER B O 1
ATOM 4302 N N . ASP B 1 33 ? -21.769 17.408 20.612 1.00 19.05 30 ASP B N 1
ATOM 4303 C CA . ASP B 1 33 ? -21.148 17.380 19.294 1.00 19.56 30 ASP B CA 1
ATOM 4304 C C . ASP B 1 33 ? -21.702 16.292 18.397 1.00 18.93 30 ASP B C 1
ATOM 4305 O O . ASP B 1 33 ? -21.467 16.337 17.182 1.00 19.58 30 ASP B O 1
ATOM 4314 N N . VAL B 1 34 ? -22.467 15.344 18.944 1.00 18.16 31 VAL B N 1
ATOM 4315 C CA . VAL B 1 34 ? -23.046 14.254 18.166 1.00 17.40 31 VAL B CA 1
ATOM 4316 C C . VAL B 1 34 ? -24.564 14.159 18.316 1.00 16.55 31 VAL B C 1
ATOM 4317 O O . VAL B 1 34 ? -25.164 13.238 17.772 1.00 16.82 31 VAL B O 1
ATOM 4330 N N . ARG B 1 35 ? -25.198 15.105 19.002 1.00 17.21 32 ARG B N 1
ATOM 4331 C CA . ARG B 1 35 ? -26.641 15.010 19.262 1.00 15.92 32 ARG B CA 1
ATOM 4332 C C . ARG B 1 35 ? -27.449 15.156 17.976 1.00 16.37 32 ARG B C 1
ATOM 4333 O O . ARG B 1 35 ? -28.443 14.449 17.787 1.00 16.58 32 ARG B O 1
ATOM 4354 N N . GLN B 1 36 ? -27.069 16.092 17.104 1.00 16.62 33 GLN B N 1
ATOM 4355 C CA . GLN B 1 36 ? -27.785 16.245 15.837 1.00 18.19 33 GLN B CA 1
ATOM 4356 C C . GLN B 1 36 ? -27.663 14.995 14.970 1.00 14.98 33 GLN B C 1
ATOM 4357 O O . GLN B 1 36 ? -28.646 14.557 14.370 1.00 16.15 33 GLN B O 1
ATOM 4371 N N . LEU B 1 37 ? -26.494 14.367 14.958 1.00 16.36 34 LEU B N 1
ATOM 4372 C CA . LEU B 1 37 ? -26.353 13.070 14.301 1.00 15.52 34 LEU B CA 1
ATOM 4373 C C . LEU B 1 37 ? -27.257 12.021 14.943 1.00 14.63 34 LEU B C 1
ATOM 4374 O O . LEU B 1 37 ? -27.943 11.262 14.236 1.00 15.22 34 LEU B O 1
ATOM 4390 N N . GLY B 1 38 ? -27.298 11.976 16.273 1.00 14.84 35 GLY B N 1
ATOM 4391 C CA . GLY B 1 38 ? -28.196 11.046 16.938 1.00 15.10 35 GLY B CA 1
ATOM 4392 C C . GLY B 1 38 ? -29.642 11.254 16.543 1.00 15.08 35 GLY B C 1
ATOM 4393 O O . GLY B 1 38 ? -30.376 10.291 16.304 1.00 16.06 35 GLY B O 1
ATOM 4397 N N . ARG B 1 39 ? -30.099 12.513 16.520 1.00 15.09 36 ARG B N 1
ATOM 4398 C CA . ARG B 1 39 ? -31.485 12.789 16.141 1.00 16.15 36 ARG B CA 1
ATOM 4399 C C . ARG B 1 39 ? -31.764 12.385 14.687 1.00 15.55 36 ARG B C 1
ATOM 4400 O O . ARG B 1 39 ? -32.856 11.903 14.369 1.00 16.36 36 ARG B O 1
ATOM 4421 N N . PHE B 1 40 ? -30.816 12.642 13.786 1.00 15.18 37 PHE B N 1
ATOM 4422 C CA . PHE B 1 40 ? -30.971 12.195 12.404 1.00 15.84 37 PHE B CA 1
ATOM 4423 C C . PHE B 1 40 ? -31.098 10.678 12.334 1.00 16.29 37 PHE B C 1
ATOM 4424 O O . PHE B 1 40 ? -31.981 10.152 11.653 1.00 16.81 37 PHE B O 1
ATOM 4441 N N . LEU B 1 41 ? -30.220 9.964 13.033 1.00 15.32 38 LEU B N 1
ATOM 4442 C CA . LEU B 1 41 ? -30.283 8.504 13.051 1.00 16.62 38 LEU B CA 1
ATOM 4443 C C . LEU B 1 41 ? -31.615 8.020 13.588 1.00 15.69 38 LEU B C 1
ATOM 4444 O O . LEU B 1 41 ? -32.187 7.055 13.065 1.00 16.11 38 LEU B O 1
ATOM 4460 N N . GLN B 1 42 ? -32.153 8.710 14.607 1.00 14.85 39 GLN B N 1
ATOM 4461 C CA . GLN B 1 42 ? -33.443 8.341 15.151 1.00 15.36 39 GLN B CA 1
ATOM 4462 C C . GLN B 1 42 ? -34.544 8.506 14.114 1.00 17.87 39 GLN B C 1
ATOM 4463 O O . GLN B 1 42 ? -35.403 7.636 13.990 1.00 18.47 39 GLN B O 1
ATOM 4477 N N . LYS B 1 43 ? -34.532 9.605 13.356 1.00 16.44 40 LYS B N 1
ATOM 4478 C CA . LYS B 1 43 ? -35.499 9.778 12.280 1.00 19.04 40 LYS B CA 1
ATOM 4479 C C . LYS B 1 43 ? -35.420 8.643 11.275 1.00 19.31 40 LYS B C 1
ATOM 4480 O O . LYS B 1 43 ? -36.447 8.256 10.710 1.00 20.69 40 LYS B O 1
ATOM 4499 N N . LYS B 1 44 ? -34.219 8.106 11.052 1.00 18.02 41 LYS B N 1
ATOM 4500 C CA . LYS B 1 44 ? -34.022 6.985 10.121 1.00 19.51 41 LYS B CA 1
ATOM 4501 C C . LYS B 1 44 ? -34.270 5.621 10.748 1.00 20.99 41 LYS B C 1
ATOM 4502 O O . LYS B 1 44 ? -34.109 4.606 10.055 1.00 22.79 41 LYS B O 1
ATOM 4521 N N . GLY B 1 45 ? -34.610 5.556 12.029 1.00 17.60 42 GLY B N 1
ATOM 4522 C CA . GLY B 1 45 ? -35.006 4.322 12.661 1.00 18.70 42 GLY B CA 1
ATOM 4523 C C . GLY B 1 45 ? -33.910 3.622 13.423 1.00 17.89 42 GLY B C 1
ATOM 4524 O O . GLY B 1 45 ? -34.147 2.513 13.927 1.00 20.23 42 GLY B O 1
ATOM 4528 N N . TYR B 1 46 ? -32.754 4.248 13.578 1.00 16.68 43 TYR B N 1
ATOM 4529 C CA . TYR B 1 46 ? -31.599 3.677 14.267 1.00 16.44 43 TYR B CA 1
ATOM 4530 C C . TYR B 1 46 ? -31.566 4.160 15.707 1.00 16.36 43 TYR B C 1
ATOM 4531 O O . TYR B 1 46 ? -31.799 5.344 15.978 1.00 17.97 43 TYR B O 1
ATOM 4549 N N . THR B 1 47 ? -31.285 3.251 16.631 1.00 16.53 44 THR B N 1
ATOM 4550 C CA . THR B 1 47 ? -30.997 3.578 18.027 1.00 16.57 44 THR B CA 1
ATOM 4551 C C . THR B 1 47 ? -29.589 4.133 18.134 1.00 15.71 44 THR B C 1
ATOM 4552 O O . THR B 1 47 ? -28.689 3.716 17.392 1.00 16.60 44 THR B O 1
ATOM 4563 N N . SER B 1 48 ? -29.385 5.093 19.032 1.00 15.00 45 SER B N 1
ATOM 4564 C CA . SER B 1 48 ? -28.030 5.569 19.281 1.00 15.79 45 SER B CA 1
ATOM 4565 C C . SER B 1 48 ? -27.820 5.824 20.765 1.00 15.61 45 SER B C 1
ATOM 4566 O O . SER B 1 48 ? -28.747 6.164 21.498 1.00 16.24 45 SER B O 1
ATOM 4574 N N . TYR B 1 49 ? -26.588 5.640 21.206 1.00 15.49 46 TYR B N 1
ATOM 4575 C CA . TYR B 1 49 ? -26.147 5.954 22.559 1.00 14.97 46 TYR B CA 1
ATOM 4576 C C . TYR B 1 49 ? -24.832 6.718 22.466 1.00 15.44 46 TYR B C 1
ATOM 4577 O O . TYR B 1 49 ? -23.914 6.311 21.727 1.00 16.04 46 TYR B O 1
ATOM 4595 N N . ALA B 1 50 ? -24.757 7.828 23.192 1.00 16.58 47 ALA B N 1
ATOM 4596 C CA . ALA B 1 50 ? -23.573 8.688 23.213 1.00 16.31 47 ALA B CA 1
ATOM 4597 C C . ALA B 1 50 ? -23.074 8.782 24.635 1.00 18.17 47 ALA B C 1
ATOM 4598 O O . ALA B 1 50 ? -23.604 9.586 25.426 1.00 18.91 47 ALA B O 1
ATOM 4605 N N . PRO B 1 51 ? -22.054 8.011 25.010 1.00 18.26 48 PRO B N 1
ATOM 4606 C CA . PRO B 1 51 ? -21.431 8.167 26.339 1.00 19.39 48 PRO B CA 1
ATOM 4607 C C . PRO B 1 51 ? -20.589 9.438 26.393 1.00 21.06 48 PRO B C 1
ATOM 4608 O O . PRO B 1 51 ? -20.315 10.071 25.371 1.00 21.68 48 PRO B O 1
ATOM 4619 N N . GLN B 1 52 ? -20.139 9.803 27.600 1.00 21.41 49 GLN B N 1
ATOM 4620 C CA . GLN B 1 52 ? -19.221 10.919 27.761 1.00 23.45 49 GLN B CA 1
ATOM 4621 C C . GLN B 1 52 ? -17.989 10.449 28.514 1.00 24.76 49 GLN B C 1
ATOM 4622 O O . GLN B 1 52 ? -18.092 9.661 29.463 1.00 26.99 49 GLN B O 1
ATOM 4636 N N . TYR B 1 53 ? -16.832 10.941 28.095 1.00 22.24 50 TYR B N 1
ATOM 4637 C CA . TYR B 1 53 ? -15.592 10.577 28.765 1.00 23.38 50 TYR B CA 1
ATOM 4638 C C . TYR B 1 53 ? -15.495 11.252 30.129 1.00 26.47 50 TYR B C 1
ATOM 4639 O O . TYR B 1 53 ? -15.992 12.356 30.343 1.00 26.09 50 TYR B O 1
ATOM 4657 N N . GLU B 1 54 ? -14.846 10.568 31.061 1.00 25.57 51 GLU B N 1
ATOM 4658 C CA . GLU B 1 54 ? -14.637 11.117 32.390 1.00 27.37 51 GLU B CA 1
ATOM 4659 C C . GLU B 1 54 ? -13.974 12.486 32.298 1.00 30.02 51 GLU B C 1
ATOM 4660 O O . GLU B 1 54 ? -13.046 12.699 31.516 1.00 30.45 51 GLU B O 1
ATOM 4672 N N . GLY B 1 55 ? -14.445 13.419 33.130 1.00 29.38 52 GLY B N 1
ATOM 4673 C CA . GLY B 1 55 ? -13.892 14.757 33.185 1.00 32.10 52 GLY B CA 1
ATOM 4674 C C . GLY B 1 55 ? -14.407 15.712 32.130 1.00 29.36 52 GLY B C 1
ATOM 4675 O O . GLY B 1 55 ? -14.153 16.919 32.230 1.00 33.59 52 GLY B O 1
ATOM 4679 N N . HIS B 1 56 ? -15.077 15.214 31.106 1.00 28.17 53 HIS B N 1
ATOM 4680 C CA . HIS B 1 56 ? -15.684 16.028 30.065 1.00 27.12 53 HIS B CA 1
ATOM 4681 C C . HIS B 1 56 ? -17.065 16.481 30.518 1.00 32.59 53 HIS B C 1
ATOM 4682 O O . HIS B 1 56 ? -17.649 15.922 31.446 1.00 31.65 53 HIS B O 1
ATOM 4696 N N . ALA B 1 57 ? -17.569 17.535 29.873 1.00 29.05 54 ALA B N 1
ATOM 4697 C CA . ALA B 1 57 ? -18.816 18.170 30.307 1.00 28.18 54 ALA B CA 1
ATOM 4698 C C . ALA B 1 57 ? -18.737 18.489 31.797 1.00 32.92 54 ALA B C 1
ATOM 4699 O O . ALA B 1 57 ? -19.640 18.195 32.584 1.00 31.97 54 ALA B O 1
ATOM 4706 N N . ALA B 1 58 ? -17.606 19.078 32.172 1.00 31.73 55 ALA B N 1
ATOM 4707 C CA . ALA B 1 58 ? -17.243 19.343 33.554 1.00 39.38 55 ALA B CA 1
ATOM 4708 C C . ALA B 1 58 ? -16.108 20.355 33.542 1.00 35.71 55 ALA B C 1
ATOM 4709 O O . ALA B 1 58 ? -15.539 20.653 32.481 1.00 36.36 55 ALA B O 1
ATOM 4716 N N . PRO B 1 59 ? -15.752 20.915 34.696 1.00 39.26 56 PRO B N 1
ATOM 4717 C CA . PRO B 1 59 ? -14.650 21.900 34.721 1.00 40.43 56 PRO B CA 1
ATOM 4718 C C . PRO B 1 59 ? -13.364 21.297 34.192 1.00 40.22 56 PRO B C 1
ATOM 4719 O O . PRO B 1 59 ? -13.090 20.110 34.425 1.00 40.79 56 PRO B O 1
ATOM 4730 N N . PRO B 1 60 ? -12.553 22.075 33.478 1.00 41.70 57 PRO B N 1
ATOM 4731 C CA . PRO B 1 60 ? -11.435 21.484 32.734 1.00 41.01 57 PRO B CA 1
ATOM 4732 C C . PRO B 1 60 ? -10.406 20.789 33.611 1.00 40.72 57 PRO B C 1
ATOM 4733 O O . PRO B 1 60 ? -9.700 19.886 33.143 1.00 41.16 57 PRO B O 1
ATOM 4744 N N . ASP B 1 61 ? -10.258 21.202 34.864 1.00 40.96 58 ASP B N 1
ATOM 4745 C CA . ASP B 1 61 ? -9.296 20.532 35.728 1.00 42.55 58 ASP B CA 1
ATOM 4746 C C . ASP B 1 61 ? -9.625 19.056 35.917 1.00 42.17 58 ASP B C 1
ATOM 4747 O O . ASP B 1 61 ? -8.714 18.264 36.186 1.00 43.41 58 ASP B O 1
ATOM 4756 N N . GLU B 1 62 ? -10.883 18.653 35.717 1.00 39.89 59 GLU B N 1
ATOM 4757 C CA . GLU B 1 62 ? -11.216 17.235 35.825 1.00 39.15 59 GLU B CA 1
ATOM 4758 C C . GLU B 1 62 ? -10.576 16.408 34.714 1.00 40.01 59 GLU B C 1
ATOM 4759 O O . GLU B 1 62 ? -10.305 15.219 34.905 1.00 40.94 59 GLU B O 1
ATOM 4771 N N . ILE B 1 63 ? -10.358 17.001 33.541 1.00 34.65 60 ILE B N 1
ATOM 4772 C CA . ILE B 1 63 ? -9.644 16.292 32.484 1.00 35.46 60 ILE B CA 1
ATOM 4773 C C . ILE B 1 63 ? -8.208 16.015 32.918 1.00 37.70 60 ILE B C 1
ATOM 4774 O O . ILE B 1 63 ? -7.662 14.936 32.651 1.00 37.55 60 ILE B O 1
ATOM 4790 N N . LEU B 1 64 ? -7.580 16.975 33.621 1.00 35.67 61 LEU B N 1
ATOM 4791 C CA . LEU B 1 64 ? -6.194 16.804 34.032 1.00 40.42 61 LEU B CA 1
ATOM 4792 C C . LEU B 1 64 ? -6.043 15.692 35.058 1.00 45.74 61 LEU B C 1
ATOM 4793 O O . LEU B 1 64 ? -4.958 15.116 35.182 1.00 50.24 61 LEU B O 1
ATOM 4809 N N . LYS B 1 65 ? -7.104 15.379 35.795 1.00 39.26 62 LYS B N 1
ATOM 4810 C CA . LYS B 1 65 ? -7.068 14.324 36.795 1.00 45.28 62 LYS B CA 1
ATOM 4811 C C . LYS B 1 65 ? -7.473 12.969 36.241 1.00 41.32 62 LYS B C 1
ATOM 4812 O O . LYS B 1 65 ? -7.454 11.983 36.986 1.00 44.01 62 LYS B O 1
ATOM 4831 N N . SER B 1 66 ? -7.865 12.902 34.971 1.00 37.62 63 SER B N 1
ATOM 4832 C CA . SER B 1 66 ? -8.278 11.678 34.324 1.00 36.24 63 SER B CA 1
ATOM 4833 C C . SER B 1 66 ? -7.184 11.267 33.330 1.00 40.13 63 SER B C 1
ATOM 4834 O O . SER B 1 66 ? -6.027 11.723 33.434 1.00 39.91 63 SER B O 1
ATOM 4842 N N . SER B 1 67 ? -7.538 10.402 32.376 1.00 36.52 64 SER B N 1
ATOM 4843 C CA . SER B 1 67 ? -6.541 9.929 31.426 1.00 38.01 64 SER B CA 1
ATOM 4844 C C . SER B 1 67 ? -7.232 9.332 30.209 1.00 31.69 64 SER B C 1
ATOM 4845 O O . SER B 1 67 ? -8.356 8.819 30.316 1.00 31.13 64 SER B O 1
ATOM 4853 N N . PRO B 1 68 ? -6.567 9.342 29.050 1.00 36.55 65 PRO B N 1
ATOM 4854 C CA . PRO B 1 68 ? -7.117 8.629 27.888 1.00 29.65 65 PRO B CA 1
ATOM 4855 C C . PRO B 1 68 ? -7.369 7.150 28.138 1.00 30.14 65 PRO B C 1
ATOM 4856 O O . PRO B 1 68 ? -8.259 6.569 27.513 1.00 28.08 65 PRO B O 1
ATOM 4867 N N . PHE B 1 69 ? -6.596 6.512 29.018 1.00 31.72 66 PHE B N 1
ATOM 4868 C CA . PHE B 1 69 ? -6.876 5.125 29.376 1.00 28.45 66 PHE B CA 1
ATOM 4869 C C . PHE B 1 69 ? -8.294 4.980 29.910 1.00 29.57 66 PHE B C 1
ATOM 4870 O O . PHE B 1 69 ? -9.028 4.063 29.519 1.00 30.00 66 PHE B O 1
ATOM 4887 N N . VAL B 1 70 ? -8.709 5.900 30.775 1.00 29.09 67 VAL B N 1
ATOM 4888 C CA . VAL B 1 70 ? -10.072 5.876 31.284 1.00 28.83 67 VAL B CA 1
ATOM 4889 C C . VAL B 1 70 ? -11.063 6.181 30.174 1.00 26.25 67 VAL B C 1
ATOM 4890 O O . VAL B 1 70 ? -12.096 5.519 30.063 1.00 25.79 67 VAL B O 1
ATOM 4903 N N . TRP B 1 71 ? -10.756 7.170 29.325 1.00 25.46 68 TRP B N 1
ATOM 4904 C CA . TRP B 1 71 ? -11.716 7.566 28.290 1.00 23.79 68 TRP B CA 1
ATOM 4905 C C . TRP B 1 71 ? -12.016 6.402 27.344 1.00 21.87 68 TRP B C 1
ATOM 4906 O O . TRP B 1 71 ? -13.167 6.214 26.930 1.00 21.06 68 TRP B O 1
ATOM 4927 N N . PHE B 1 72 ? -10.996 5.605 26.977 1.00 22.14 69 PHE B N 1
ATOM 4928 C CA . PHE B 1 72 ? -11.263 4.434 26.145 1.00 21.33 69 PHE B CA 1
ATOM 4929 C C . PHE B 1 72 ? -12.163 3.440 26.869 1.00 21.86 69 PHE B C 1
ATOM 4930 O O . PHE B 1 72 ? -13.049 2.842 26.261 1.00 19.83 69 PHE B O 1
ATOM 4947 N N . LYS B 1 73 ? -11.927 3.215 28.166 1.00 23.55 70 LYS B N 1
ATOM 4948 C CA . LYS B 1 73 ? -12.834 2.361 28.928 1.00 24.22 70 LYS B CA 1
ATOM 4949 C C . LYS B 1 73 ? -14.261 2.921 28.940 1.00 23.35 70 LYS B C 1
ATOM 4950 O O . LYS B 1 73 ? -15.234 2.154 28.926 1.00 24.04 70 LYS B O 1
ATOM 4969 N N . ASP B 1 74 ? -14.413 4.250 28.958 1.00 22.75 71 ASP B N 1
ATOM 4970 C CA . ASP B 1 74 ? -15.755 4.827 28.879 1.00 21.87 71 ASP B CA 1
ATOM 4971 C C . ASP B 1 74 ? -16.430 4.483 27.548 1.00 20.04 71 ASP B C 1
ATOM 4972 O O . ASP B 1 74 ? -17.644 4.255 27.496 1.00 22.11 71 ASP B O 1
ATOM 4981 N N . ALA B 1 75 ? -15.660 4.442 26.457 1.00 19.74 72 ALA B N 1
ATOM 4982 C CA . ALA B 1 75 ? -16.209 4.013 25.177 1.00 18.42 72 ALA B CA 1
ATOM 4983 C C . ALA B 1 75 ? -16.633 2.554 25.226 1.00 18.61 72 ALA B C 1
ATOM 4984 O O . ALA B 1 75 ? -17.726 2.202 24.776 1.00 19.12 72 ALA B O 1
ATOM 4991 N N . LEU B 1 76 ? -15.761 1.679 25.762 1.00 19.44 73 LEU B N 1
ATOM 4992 C CA . LEU B 1 76 ? -16.109 0.265 25.899 1.00 19.49 73 LEU B CA 1
ATOM 4993 C C . LEU B 1 76 ? -17.335 0.086 26.777 1.00 20.91 73 LEU B C 1
ATOM 4994 O O . LEU B 1 76 ? -18.202 -0.735 26.472 1.00 20.61 73 LEU B O 1
ATOM 5010 N N . ASP B 1 77 ? -17.436 0.864 27.856 1.00 20.50 74 ASP B N 1
ATOM 5011 C CA . ASP B 1 77 ? -18.611 0.814 28.716 1.00 21.51 74 ASP B CA 1
ATOM 5012 C C . ASP B 1 77 ? -19.870 1.185 27.954 1.00 21.68 74 ASP B C 1
ATOM 5013 O O . ASP B 1 77 ? -20.943 0.641 28.238 1.00 23.11 74 ASP B O 1
ATOM 5022 N N . GLY B 1 78 ? -19.758 2.106 26.991 1.00 19.62 75 GLY B N 1
ATOM 5023 C CA . GLY B 1 78 ? -20.918 2.471 26.198 1.00 20.43 75 GLY B CA 1
ATOM 5024 C C . GLY B 1 78 ? -21.377 1.355 25.291 1.00 19.02 75 GLY B C 1
ATOM 5025 O O . GLY B 1 78 ? -22.579 1.136 25.128 1.00 18.92 75 GLY B O 1
ATOM 5029 N N . TYR B 1 79 ? -20.432 0.657 24.655 1.00 17.13 76 TYR B N 1
ATOM 5030 C CA . TYR B 1 79 ? -20.795 -0.538 23.908 1.00 17.43 76 TYR B CA 1
ATOM 5031 C C . TYR B 1 79 ? -21.507 -1.522 24.825 1.00 19.00 76 TYR B C 1
ATOM 5032 O O . TYR B 1 79 ? -22.560 -2.084 24.477 1.00 18.35 76 TYR B O 1
ATOM 5050 N N . ASP B 1 80 ? -20.931 -1.753 26.008 1.00 18.70 77 ASP B N 1
ATOM 5051 C CA . ASP B 1 80 ? -21.482 -2.760 26.904 1.00 18.88 77 ASP B CA 1
ATOM 5052 C C . ASP B 1 80 ? -22.858 -2.335 27.406 1.00 20.96 77 ASP B C 1
ATOM 5053 O O . ASP B 1 80 ? -23.712 -3.187 27.644 1.00 22.51 77 ASP B O 1
ATOM 5062 N N . TYR B 1 81 ? -23.096 -1.023 27.548 1.00 20.61 78 TYR B N 1
ATOM 5063 C CA . TYR B 1 81 ? -24.414 -0.533 27.943 1.00 20.51 78 TYR B CA 1
ATOM 5064 C C . TYR B 1 81 ? -25.455 -0.833 26.868 1.00 19.69 78 TYR B C 1
ATOM 5065 O O . TYR B 1 81 ? -26.554 -1.300 27.175 1.00 21.57 78 TYR B O 1
ATOM 5083 N N . LEU B 1 82 ? -25.125 -0.584 25.606 1.00 18.17 79 LEU B N 1
ATOM 5084 C CA . LEU B 1 82 ? -26.039 -0.939 24.531 1.00 18.95 79 LEU B CA 1
ATOM 5085 C C . LEU B 1 82 ? -26.436 -2.407 24.606 1.00 19.20 79 LEU B C 1
ATOM 5086 O O . LEU B 1 82 ? -27.619 -2.740 24.498 1.00 20.66 79 LEU B O 1
ATOM 5102 N N . VAL B 1 83 ? -25.455 -3.302 24.775 1.00 19.74 80 VAL B N 1
ATOM 5103 C CA . VAL B 1 83 ? -25.742 -4.737 24.876 1.00 21.86 80 VAL B CA 1
ATOM 5104 C C . VAL B 1 83 ? -26.646 -5.024 26.068 1.00 22.84 80 VAL B C 1
ATOM 5105 O O . VAL B 1 83 ? -27.641 -5.749 25.955 1.00 25.24 80 VAL B O 1
ATOM 5118 N N . GLU B 1 84 ? -26.334 -4.434 27.216 1.00 22.67 81 GLU B N 1
ATOM 5119 C CA . GLU B 1 84 ? -27.165 -4.656 28.393 1.00 26.10 81 GLU B CA 1
ATOM 5120 C C . GLU B 1 84 ? -28.596 -4.201 28.174 1.00 23.22 81 GLU B C 1
ATOM 5121 O O . GLU B 1 84 ? -29.531 -4.750 28.772 1.00 27.57 81 GLU B O 1
ATOM 5133 N N . GLN B 1 85 ? -28.781 -3.163 27.375 1.00 23.96 82 GLN B N 1
ATOM 5134 C CA . GLN B 1 85 ? -30.091 -2.595 27.094 1.00 25.27 82 GLN B CA 1
ATOM 5135 C C . GLN B 1 85 ? -30.810 -3.287 25.946 1.00 27.31 82 GLN B C 1
ATOM 5136 O O . GLN B 1 85 ? -31.917 -2.871 25.585 1.00 28.41 82 GLN B O 1
ATOM 5150 N N . GLY B 1 86 ? -30.230 -4.340 25.387 1.00 26.38 83 GLY B N 1
ATOM 5151 C CA . GLY B 1 86 ? -30.910 -5.152 24.409 1.00 26.27 83 GLY B CA 1
ATOM 5152 C C . GLY B 1 86 ? -30.505 -4.953 22.968 1.00 27.73 83 GLY B C 1
ATOM 5153 O O . GLY B 1 86 ? -31.197 -5.465 22.081 1.00 29.82 83 GLY B O 1
ATOM 5157 N N . TYR B 1 87 ? -29.397 -4.270 22.706 1.00 23.32 84 TYR B N 1
ATOM 5158 C CA . TYR B 1 87 ? -28.937 -3.974 21.348 1.00 22.12 84 TYR B CA 1
ATOM 5159 C C . TYR B 1 87 ? -27.603 -4.689 21.139 1.00 25.38 84 TYR B C 1
ATOM 5160 O O . TYR B 1 87 ? -26.573 -4.239 21.655 1.00 26.45 84 TYR B O 1
ATOM 5178 N N A ASP B 1 88 ? -27.634 -5.799 20.388 0.55 21.83 85 ASP B N 1
ATOM 5179 N N B ASP B 1 88 ? -27.621 -5.787 20.380 0.45 21.88 85 ASP B N 1
ATOM 5180 C CA A ASP B 1 88 ? -26.457 -6.619 20.140 0.55 22.76 85 ASP B CA 1
ATOM 5181 C CA B ASP B 1 88 ? -26.433 -6.600 20.161 0.45 22.84 85 ASP B CA 1
ATOM 5182 C C A ASP B 1 88 ? -25.715 -6.241 18.864 0.55 21.61 85 ASP B C 1
ATOM 5183 C C B ASP B 1 88 ? -25.740 -6.325 18.831 0.45 21.59 85 ASP B C 1
ATOM 5184 O O A ASP B 1 88 ? -24.512 -6.522 18.751 0.55 22.16 85 ASP B O 1
ATOM 5185 O O B ASP B 1 88 ? -24.584 -6.739 18.658 0.45 22.83 85 ASP B O 1
ATOM 5202 N N . GLU B 1 89 ? -26.405 -5.638 17.899 1.00 19.45 86 GLU B N 1
ATOM 5203 C CA . GLU B 1 89 ? -25.842 -5.296 16.589 1.00 18.48 86 GLU B CA 1
ATOM 5204 C C . GLU B 1 89 ? -25.559 -3.802 16.601 1.00 15.33 86 GLU B C 1
ATOM 5205 O O . GLU B 1 89 ? -26.494 -2.986 16.647 1.00 17.23 86 GLU B O 1
ATOM 5218 N N . ILE B 1 90 ? -24.275 -3.447 16.587 1.00 15.94 87 ILE B N 1
ATOM 5219 C CA . ILE B 1 90 ? -23.819 -2.096 16.899 1.00 15.43 87 ILE B CA 1
ATOM 5220 C C . ILE B 1 90 ? -22.771 -1.672 15.884 1.00 15.42 87 ILE B C 1
ATOM 5221 O O . ILE B 1 90 ? -21.822 -2.425 15.622 1.00 15.54 87 ILE B O 1
ATOM 5237 N N . VAL B 1 91 ? -22.911 -0.459 15.342 1.00 14.33 88 VAL B N 1
ATOM 5238 C CA . VAL B 1 91 ? -21.865 0.246 14.604 1.00 13.91 88 VAL B CA 1
ATOM 5239 C C . VAL B 1 91 ? -21.257 1.269 15.546 1.00 13.84 88 VAL B C 1
ATOM 5240 O O . VAL B 1 91 ? -21.984 1.916 16.317 1.00 15.09 88 VAL B O 1
ATOM 5253 N N . VAL B 1 92 ? -19.946 1.425 15.519 1.00 13.77 89 VAL B N 1
ATOM 5254 C CA . VAL B 1 92 ? -19.285 2.464 16.296 1.00 14.17 89 VAL B CA 1
ATOM 5255 C C . VAL B 1 92 ? -18.861 3.616 15.396 1.00 14.91 89 VAL B C 1
ATOM 5256 O O . VAL B 1 92 ? -18.197 3.419 14.376 1.00 15.09 89 VAL B O 1
ATOM 5269 N N . ALA B 1 93 ? -19.278 4.824 15.757 1.00 14.57 90 ALA B N 1
ATOM 5270 C CA . ALA B 1 93 ? -19.027 6.036 14.980 1.00 15.16 90 ALA B CA 1
ATOM 5271 C C . ALA B 1 93 ? -18.404 7.071 15.895 1.00 15.52 90 ALA B C 1
ATOM 5272 O O . ALA B 1 93 ? -18.984 7.419 16.924 1.00 18.20 90 ALA B O 1
ATOM 5279 N N . GLY B 1 94 ? -17.259 7.605 15.535 1.00 15.48 91 GLY B N 1
ATOM 5280 C CA . GLY B 1 94 ? -16.533 8.484 16.434 1.00 16.11 91 GLY B CA 1
ATOM 5281 C C . GLY B 1 94 ? -16.003 9.712 15.725 1.00 15.30 91 GLY B C 1
ATOM 5282 O O . GLY B 1 94 ? -15.527 9.651 14.583 1.00 16.30 91 GLY B O 1
ATOM 5286 N N . LEU B 1 95 ? -15.992 10.811 16.462 1.00 16.61 92 LEU B N 1
ATOM 5287 C CA . LEU B 1 95 ? -15.518 12.105 16.008 1.00 16.63 92 LEU B CA 1
ATOM 5288 C C . LEU B 1 95 ? -14.172 12.383 16.664 1.00 18.60 92 LEU B C 1
ATOM 5289 O O . LEU B 1 95 ? -14.058 12.353 17.895 1.00 18.44 92 LEU B O 1
ATOM 5305 N N . SER B 1 96 ? -13.160 12.685 15.853 1.00 18.05 93 SER B N 1
ATOM 5306 C CA . SER B 1 96 ? -11.852 13.163 16.381 1.00 20.93 93 SER B CA 1
ATOM 5307 C C . SER B 1 96 ? -11.219 12.038 17.196 1.00 18.64 93 SER B C 1
ATOM 5308 O O . SER B 1 96 ? -11.093 10.929 16.671 1.00 18.44 93 SER B O 1
ATOM 5316 N N . LEU B 1 97 ? -10.795 12.273 18.438 1.00 20.15 94 LEU B N 1
ATOM 5317 C CA . LEU B 1 97 ? -10.310 11.186 19.279 1.00 19.61 94 LEU B CA 1
ATOM 5318 C C . LEU B 1 97 ? -11.308 10.033 19.289 1.00 18.70 94 LEU B C 1
ATOM 5319 O O . LEU B 1 97 ? -10.913 8.865 19.312 1.00 18.22 94 LEU B O 1
ATOM 5335 N N . GLY B 1 98 ? -12.604 10.334 19.259 1.00 18.08 95 GLY B N 1
ATOM 5336 C CA . GLY B 1 98 ? -13.594 9.282 19.239 1.00 16.85 95 GLY B CA 1
ATOM 5337 C C . GLY B 1 98 ? -13.481 8.387 18.024 1.00 16.10 95 GLY B C 1
ATOM 5338 O O . GLY B 1 98 ? -13.837 7.213 18.084 1.00 16.70 95 GLY B O 1
ATOM 5342 N N . GLY B 1 99 ? -13.041 8.929 16.893 1.00 16.82 96 GLY B N 1
ATOM 5343 C CA . GLY B 1 99 ? -12.811 8.091 15.725 1.00 16.38 96 GLY B CA 1
ATOM 5344 C C . GLY B 1 99 ? -11.642 7.142 15.914 1.00 15.80 96 GLY B C 1
ATOM 5345 O O . GLY B 1 99 ? -11.700 5.984 15.489 1.00 16.61 96 GLY B O 1
ATOM 5349 N N . ASP B 1 100 ? -10.578 7.605 16.572 1.00 17.36 97 ASP B N 1
ATOM 5350 C CA . ASP B 1 100 ? -9.505 6.700 16.996 1.00 18.58 97 ASP B CA 1
ATOM 5351 C C . ASP B 1 100 ? -10.037 5.619 17.919 1.00 17.42 97 ASP B C 1
ATOM 5352 O O . ASP B 1 100 ? -9.726 4.428 17.755 1.00 18.18 97 ASP B O 1
ATOM 5361 N N . PHE B 1 101 ? -10.842 6.011 18.903 1.00 17.57 98 PHE B N 1
ATOM 5362 C CA . PHE B 1 101 ? -11.423 5.024 19.796 1.00 17.14 98 PHE B CA 1
ATOM 5363 C C . PHE B 1 101 ? -12.392 4.092 19.069 1.00 18.30 98 PHE B C 1
ATOM 5364 O O . PHE B 1 101 ? -12.506 2.925 19.458 1.00 17.62 98 PHE B O 1
ATOM 5381 N N . ALA B 1 102 ? -13.052 4.550 18.008 1.00 15.87 99 ALA B N 1
ATOM 5382 C CA . ALA B 1 102 ? -13.928 3.663 17.241 1.00 14.93 99 ALA B CA 1
ATOM 5383 C C . ALA B 1 102 ? -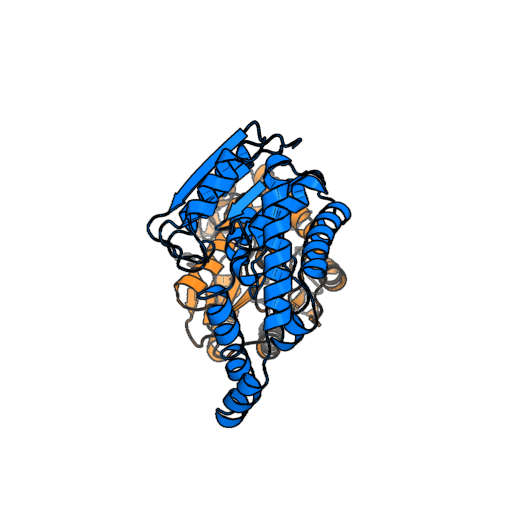13.110 2.553 16.573 1.00 15.59 99 ALA B C 1
ATOM 5384 O O . ALA B 1 102 ? -13.499 1.374 16.592 1.00 15.29 99 ALA B O 1
ATOM 5391 N N . LEU B 1 103 ? -11.956 2.905 15.986 1.00 15.40 100 LEU B N 1
ATOM 5392 C CA . LEU B 1 103 ? -11.058 1.910 15.408 1.00 14.77 100 LEU B CA 1
ATOM 5393 C C . LEU B 1 103 ? -10.618 0.917 16.470 1.00 15.96 100 LEU B C 1
ATOM 5394 O O . LEU B 1 103 ? -10.670 -0.305 16.266 1.00 16.64 100 LEU B O 1
ATOM 5410 N N . LYS B 1 104 ? -10.152 1.422 17.604 1.00 16.01 101 LYS B N 1
ATOM 5411 C CA . LYS B 1 104 ? -9.643 0.541 18.645 1.00 16.67 101 LYS B CA 1
ATOM 5412 C C . LYS B 1 104 ? -10.766 -0.301 19.256 1.00 15.68 101 LYS B C 1
ATOM 5413 O O . LYS B 1 104 ? -10.564 -1.491 19.546 1.00 16.72 101 LYS B O 1
ATOM 5432 N N . LEU B 1 105 ? -11.955 0.275 19.432 1.00 16.69 102 LEU B N 1
ATOM 5433 C CA . LEU B 1 105 ? -13.084 -0.467 19.976 1.00 14.68 102 LEU B CA 1
ATOM 5434 C C . LEU B 1 105 ? -13.429 -1.652 19.088 1.00 16.11 102 LEU B C 1
ATOM 5435 O O . LEU B 1 105 ? -13.759 -2.728 19.587 1.00 16.00 102 LEU B O 1
ATOM 5451 N N . SER B 1 106 ? -13.328 -1.492 17.779 1.00 15.27 103 SER B N 1
ATOM 5452 C CA . SER B 1 106 ? -13.668 -2.584 16.870 1.00 14.92 103 SER B CA 1
ATOM 5453 C C . SER B 1 106 ? -12.750 -3.788 17.051 1.00 16.32 103 SER B C 1
ATOM 5454 O O . SER B 1 106 ? -13.113 -4.896 16.627 1.00 17.14 103 SER B O 1
ATOM 5462 N N . LEU B 1 107 ? -11.554 -3.595 17.621 1.00 15.45 104 LEU B N 1
ATOM 5463 C CA . LEU B 1 107 ? -10.620 -4.683 17.939 1.00 16.44 104 LEU B CA 1
ATOM 5464 C C . LEU B 1 107 ? -10.931 -5.358 19.266 1.00 15.53 104 LEU B C 1
ATOM 5465 O O . LEU B 1 107 ? -10.381 -6.430 19.551 1.00 17.50 104 LEU B O 1
ATOM 5481 N N . ASN B 1 108 ? -11.794 -4.746 20.084 1.00 15.91 105 ASN B N 1
ATOM 5482 C CA . ASN B 1 108 ? -12.110 -5.188 21.430 1.00 16.60 105 ASN B CA 1
ATOM 5483 C C . ASN B 1 108 ? -13.547 -5.654 21.626 1.00 16.17 105 ASN B C 1
ATOM 5484 O O . ASN B 1 108 ? -13.844 -6.228 22.678 1.00 17.55 105 ASN B O 1
ATOM 5495 N N . ARG B 1 109 ? -14.430 -5.407 20.656 1.00 16.05 106 ARG B N 1
ATOM 5496 C CA . ARG B 1 109 ? -15.840 -5.729 20.745 1.00 15.99 106 ARG B CA 1
ATOM 5497 C C . ARG B 1 109 ? -16.318 -6.001 19.321 1.00 16.75 106 ARG B C 1
ATOM 5498 O O . ARG B 1 109 ? -15.750 -5.494 18.355 1.00 17.42 106 ARG B O 1
ATOM 5519 N N . ASP B 1 110 ? -17.403 -6.755 19.199 1.00 16.52 107 ASP B N 1
ATOM 5520 C CA . ASP B 1 110 ? -17.949 -7.102 17.889 1.00 16.47 107 ASP B CA 1
ATOM 5521 C C . ASP B 1 110 ? -18.825 -5.975 17.360 1.00 16.67 107 ASP B C 1
ATOM 5522 O O . ASP B 1 110 ? -19.884 -5.683 17.935 1.00 17.24 107 ASP B O 1
ATOM 5531 N N . VAL B 1 111 ? -18.415 -5.370 16.248 1.00 15.51 108 VAL B N 1
ATOM 5532 C CA . VAL B 1 111 ? -19.186 -4.302 15.624 1.00 15.38 108 VAL B CA 1
ATOM 5533 C C . VAL B 1 111 ? -19.544 -4.700 14.201 1.00 14.92 108 VAL B C 1
ATOM 5534 O O . VAL B 1 111 ? -18.835 -5.475 13.546 1.00 17.97 108 VAL B O 1
ATOM 5547 N N . LYS B 1 112 ? -20.645 -4.149 13.712 1.00 14.53 109 LYS B N 1
ATOM 5548 C CA . LYS B 1 112 ? -21.068 -4.350 12.342 1.00 14.85 109 LYS B CA 1
ATOM 5549 C C . LYS B 1 112 ? -20.341 -3.432 11.374 1.00 14.61 109 LYS B C 1
ATOM 5550 O O . LYS B 1 112 ? -20.375 -3.663 10.164 1.00 16.91 109 LYS B O 1
ATOM 5569 N N . GLY B 1 113 ? -19.737 -2.377 11.870 1.00 14.21 110 GLY B N 1
ATOM 5570 C CA . GLY B 1 113 ? -19.087 -1.387 11.028 1.00 15.39 110 GLY B CA 1
ATOM 5571 C C . GLY B 1 113 ? -18.530 -0.275 11.896 1.00 13.73 110 GLY B C 1
ATOM 5572 O O . GLY B 1 113 ? -18.818 -0.180 13.099 1.00 13.84 110 GLY B O 1
ATOM 5576 N N . ILE B 1 114 ? -17.740 0.575 11.244 1.00 13.93 111 ILE B N 1
ATOM 5577 C CA . ILE B 1 114 ? -16.998 1.657 11.880 1.00 13.35 111 ILE B CA 1
ATOM 5578 C C . ILE B 1 114 ? -17.177 2.917 11.041 1.00 13.71 111 ILE B C 1
ATOM 5579 O O . ILE B 1 114 ? -17.056 2.862 9.815 1.00 13.36 111 ILE B O 1
ATOM 5595 N N . VAL B 1 115 ? -17.418 4.067 11.683 1.00 13.80 112 VAL B N 1
ATOM 5596 C CA . VAL B 1 115 ? -17.356 5.362 11.018 1.00 15.17 112 VAL B CA 1
ATOM 5597 C C . VAL B 1 115 ? -16.327 6.198 11.756 1.00 14.93 112 VAL B C 1
ATOM 5598 O O . VAL B 1 115 ? -16.413 6.336 12.989 1.00 15.20 112 VAL B O 1
ATOM 5611 N N . THR B 1 116 ? -15.346 6.738 11.026 1.00 15.33 113 THR B N 1
ATOM 5612 C CA . THR B 1 116 ? -14.391 7.632 11.665 1.00 15.14 113 THR B CA 1
ATOM 5613 C C . THR B 1 116 ? -14.670 9.018 11.055 1.00 15.64 113 THR B C 1
ATOM 5614 O O . THR B 1 116 ? -14.818 9.165 9.832 1.00 16.53 113 THR B O 1
ATOM 5625 N N . MET B 1 117 ? -14.695 10.060 11.875 1.00 15.35 114 MET B N 1
ATOM 5626 C CA . MET B 1 117 ? -14.967 11.419 11.425 1.00 16.40 114 MET B CA 1
ATOM 5627 C C . MET B 1 117 ? -13.846 12.316 11.914 1.00 17.81 114 MET B C 1
ATOM 5628 O O . MET B 1 117 ? -13.755 12.615 13.111 1.00 18.60 114 MET B O 1
ATOM 5642 N N . CYS B 1 118 ? -13.008 12.744 10.992 1.00 18.23 115 CYS B N 1
ATOM 5643 C CA . CYS B 1 118 ? -11.893 13.642 11.277 1.00 19.11 115 CYS B CA 1
ATOM 5644 C C . CYS B 1 118 ? -11.016 13.088 12.399 1.00 18.77 115 CYS B C 1
ATOM 5645 O O . CYS B 1 118 ? -10.598 13.812 13.310 1.00 20.76 115 CYS B O 1
ATOM 5653 N N . ALA B 1 119 ? -10.704 11.794 12.307 1.00 18.81 116 ALA B N 1
ATOM 5654 C CA . ALA B 1 119 ? -9.878 11.122 13.305 1.00 18.54 116 ALA B CA 1
ATOM 5655 C C . ALA B 1 119 ? -8.391 11.321 13.025 1.00 19.83 116 ALA B C 1
ATOM 5656 O O . ALA B 1 119 ? -7.927 11.064 11.905 1.00 20.41 116 ALA B O 1
ATOM 5663 N N . PRO B 1 120 ? -7.612 11.766 14.006 1.00 20.61 117 PRO B N 1
ATOM 5664 C CA . PRO B 1 120 ? -6.169 11.918 13.797 1.00 20.80 117 PRO B CA 1
ATOM 5665 C C . PRO B 1 120 ? -5.424 10.595 13.788 1.00 21.69 117 PRO B C 1
ATOM 5666 O O . PRO B 1 120 ? -5.790 9.633 14.462 1.00 23.38 117 PRO B O 1
ATOM 5677 N N . MET B 1 121 ? -4.337 10.576 13.021 1.00 22.25 118 MET B N 1
ATOM 5678 C CA . MET B 1 121 ? -3.443 9.404 12.939 1.00 22.84 118 MET B CA 1
ATOM 5679 C C . MET B 1 121 ? -2.090 9.870 13.458 1.00 30.70 118 MET B C 1
ATOM 5680 O O . MET B 1 121 ? -1.359 10.591 12.771 1.00 29.50 118 MET B O 1
ATOM 5694 N N . GLY B 1 122 ? -1.756 9.449 14.667 1.00 26.45 119 GLY B N 1
ATOM 5695 C CA . GLY B 1 122 ? -0.501 9.825 15.277 1.00 29.53 119 GLY B CA 1
ATOM 5696 C C . GLY B 1 122 ? -0.668 10.975 16.256 1.00 33.32 119 GLY B C 1
ATOM 5697 O O . GLY B 1 122 ? -1.641 11.731 16.220 1.00 32.88 119 GLY B O 1
ATOM 5701 N N . GLY B 1 123 ? 0.315 11.107 17.145 1.00 35.75 120 GLY B N 1
ATOM 5702 C CA . GLY B 1 123 ? 0.150 11.927 18.333 1.00 42.87 120 GLY B CA 1
ATOM 5703 C C . GLY B 1 123 ? 0.803 13.293 18.392 1.00 41.75 120 GLY B C 1
ATOM 5704 O O . GLY B 1 123 ? 1.309 13.671 19.450 1.00 48.28 120 GLY B O 1
ATOM 5708 N N . LYS B 1 124 ? 0.769 14.064 17.310 1.00 44.86 121 LYS B N 1
ATOM 5709 C CA . LYS B 1 124 ? 1.221 15.452 17.372 1.00 50.43 121 LYS B CA 1
ATOM 5710 C C . LYS B 1 124 ? 0.232 16.289 18.181 1.00 60.99 121 LYS B C 1
ATOM 5711 O O . LYS B 1 124 ? -0.918 16.466 17.765 1.00 65.82 121 LYS B O 1
ATOM 5730 N N . THR B 1 125 ? 0.680 16.823 19.325 1.00 52.09 122 THR B N 1
ATOM 5731 C CA . THR B 1 125 ? -0.156 17.697 20.139 1.00 55.90 122 THR B CA 1
ATOM 5732 C C . THR B 1 125 ? 0.286 19.155 20.113 1.00 56.97 122 THR B C 1
ATOM 5733 O O . THR B 1 125 ? -0.516 20.034 20.451 1.00 52.40 122 THR B O 1
ATOM 5744 N N . GLU B 1 126 ? 1.535 19.433 19.752 1.00 58.27 123 GLU B N 1
ATOM 5745 C CA . GLU B 1 126 ? 1.993 20.813 19.681 1.00 60.75 123 GLU B CA 1
ATOM 5746 C C . GLU B 1 126 ? 1.220 21.543 18.590 1.00 56.03 123 GLU B C 1
ATOM 5747 O O . GLU B 1 126 ? 0.877 20.965 17.553 1.00 58.56 123 GLU B O 1
ATOM 5759 N N . GLY B 1 127 ? 0.943 22.805 18.825 1.00 53.25 124 GLY B N 1
ATOM 5760 C CA . GLY B 1 127 ? 0.173 23.597 17.874 1.00 53.72 124 GLY B CA 1
ATOM 5761 C C . GLY B 1 127 ? -1.317 23.545 18.186 1.00 44.81 124 GLY B C 1
ATOM 5762 O O . GLY B 1 127 ? -1.730 23.909 19.279 1.00 49.91 124 GLY B O 1
ATOM 5766 N N . ALA B 1 128 ? -2.104 23.046 17.231 1.00 42.53 125 ALA B N 1
ATOM 5767 C CA . ALA B 1 128 ? -3.550 23.233 17.289 1.00 44.52 125 ALA B CA 1
ATOM 5768 C C . ALA B 1 128 ? -4.174 22.558 18.505 1.00 41.74 125 ALA B C 1
ATOM 5769 O O . ALA B 1 128 ? -5.070 23.125 19.142 1.00 41.22 125 ALA B O 1
ATOM 5776 N N . ILE B 1 129 ? -3.742 21.343 18.834 1.00 42.50 126 ILE B N 1
ATOM 5777 C CA . ILE B 1 129 ? -4.364 20.621 19.941 1.00 41.49 126 ILE B CA 1
ATOM 5778 C C . ILE B 1 129 ? -4.070 21.314 21.268 1.00 38.02 126 ILE B C 1
ATOM 5779 O O . ILE B 1 129 ? -4.968 21.510 22.095 1.00 39.20 126 ILE B O 1
ATOM 5795 N N . TYR B 1 130 ? -2.804 21.671 21.501 1.00 38.51 127 TYR B N 1
ATOM 5796 C CA . TYR B 1 130 ? -2.443 22.396 22.716 1.00 39.83 127 TYR B CA 1
ATOM 5797 C C . TYR B 1 130 ? -3.253 23.678 22.849 1.00 40.64 127 TYR B C 1
ATOM 5798 O O . TYR B 1 130 ? -3.851 23.945 23.899 1.00 42.93 127 TYR B O 1
ATOM 5816 N N . GLU B 1 131 ? -3.261 24.499 21.797 1.00 45.58 128 GLU B N 1
ATOM 5817 C CA . GLU B 1 131 ? -3.973 25.769 21.863 1.00 44.92 128 GLU B CA 1
ATOM 5818 C C . GLU B 1 131 ? -5.469 25.562 22.045 1.00 41.83 128 GLU B C 1
ATOM 5819 O O . GLU B 1 131 ? -6.129 26.325 22.762 1.00 46.19 128 GLU B O 1
ATOM 5831 N N . GLY B 1 132 ? -6.027 24.544 21.396 1.00 40.25 129 GLY B N 1
ATOM 5832 C CA . GLY B 1 132 ? -7.436 24.254 21.590 1.00 39.76 129 GLY B CA 1
ATOM 5833 C C . GLY B 1 132 ? -7.764 23.903 23.027 1.00 38.35 129 GLY B C 1
ATOM 5834 O O . GLY B 1 132 ? -8.814 24.290 23.546 1.00 43.33 129 GLY B O 1
ATOM 5838 N N . PHE B 1 133 ? -6.878 23.150 23.687 1.00 38.13 130 PHE B N 1
ATOM 5839 C CA . PHE B 1 133 ? -7.125 22.755 25.069 1.00 37.96 130 PHE B CA 1
ATOM 5840 C C . PHE B 1 133 ? -7.102 23.961 25.993 1.00 39.61 130 PHE B C 1
ATOM 5841 O O . PHE B 1 133 ? -7.935 24.064 26.901 1.00 39.66 130 PHE B O 1
ATOM 5858 N N . LEU B 1 134 ? -6.152 24.884 25.780 1.00 41.13 131 LEU B N 1
ATOM 5859 C CA . LEU B 1 134 ? -6.119 26.117 26.562 1.00 43.54 131 LEU B CA 1
ATOM 5860 C C . LEU B 1 134 ? -7.345 26.980 26.297 1.00 46.10 131 LEU B C 1
ATOM 5861 O O . LEU B 1 134 ? -7.910 27.566 27.228 1.00 44.20 131 LEU B O 1
ATOM 5877 N N . GLU B 1 135 ? -7.759 27.094 25.031 1.00 43.89 132 GLU B N 1
ATOM 5878 C CA . GLU B 1 135 ? -8.929 27.910 24.720 1.00 45.99 132 GLU B CA 1
ATOM 5879 C C . GLU B 1 135 ? -10.183 27.302 25.331 1.00 43.94 132 GLU B C 1
ATOM 5880 O O . GLU B 1 135 ? -11.051 28.021 25.837 1.00 46.12 132 GLU B O 1
ATOM 5892 N N . TYR B 1 136 ? -10.286 25.974 25.301 1.00 40.42 133 TYR B N 1
ATOM 5893 C CA . TYR B 1 136 ? -11.404 25.301 25.947 1.00 41.03 133 TYR B CA 1
ATOM 5894 C C . TYR B 1 136 ? -11.464 25.646 27.425 1.00 40.29 133 TYR B C 1
ATOM 5895 O O . TYR B 1 136 ? -12.538 25.954 27.957 1.00 40.58 133 TYR B O 1
ATOM 5913 N N . ALA B 1 137 ? -10.310 25.631 28.101 1.00 40.95 134 ALA B N 1
ATOM 5914 C CA . ALA B 1 137 ? -10.284 25.918 29.533 1.00 42.00 134 ALA B CA 1
ATOM 5915 C C . ALA B 1 137 ? -10.622 27.377 29.824 1.00 43.90 134 ALA B C 1
ATOM 5916 O O . ALA B 1 137 ? -11.387 27.666 30.749 1.00 46.59 134 ALA B O 1
ATOM 5923 N N . ARG B 1 138 ? -10.075 28.306 29.040 1.00 45.04 135 ARG B N 1
ATOM 5924 C CA . ARG B 1 138 ? -10.407 29.715 29.235 1.00 47.08 135 ARG B CA 1
ATOM 5925 C C . ARG B 1 138 ? -11.892 29.964 28.980 1.00 46.84 135 ARG B C 1
ATOM 5926 O O . ARG B 1 138 ? -12.540 30.715 29.721 1.00 48.16 135 ARG B O 1
ATOM 5947 N N . ASN B 1 139 ? -12.453 29.325 27.950 1.00 45.32 136 ASN B N 1
ATOM 5948 C CA . ASN B 1 139 ? -13.868 29.512 27.644 1.00 49.19 136 ASN B CA 1
ATOM 5949 C C . ASN B 1 139 ? -14.751 28.945 28.748 1.00 46.07 136 ASN B C 1
ATOM 5950 O O . ASN B 1 139 ? -15.769 29.548 29.111 1.00 47.19 136 ASN B O 1
ATOM 5961 N N . PHE B 1 140 ? -14.379 27.792 29.301 1.00 43.17 137 PHE B N 1
ATOM 5962 C CA . PHE B 1 140 ? -15.171 27.226 30.387 1.00 42.72 137 PHE B CA 1
ATOM 5963 C C . PHE B 1 140 ? -15.166 28.142 31.603 1.00 44.58 137 PHE B C 1
ATOM 5964 O O . PHE B 1 140 ? -16.189 28.306 32.278 1.00 47.32 137 PHE B O 1
ATOM 5981 N N . LYS B 1 141 ? -14.012 28.730 31.911 1.00 45.82 138 LYS B N 1
ATOM 5982 C CA . LYS B 1 141 ? -13.922 29.597 33.075 1.00 47.81 138 LYS B CA 1
ATOM 5983 C C . LYS B 1 141 ? -14.773 30.845 32.909 1.00 49.44 138 LYS B C 1
ATOM 5984 O O . LYS B 1 141 ? -15.322 31.352 33.892 1.00 50.74 138 LYS B O 1
ATOM 6003 N N . LYS B 1 142 ? -14.904 31.347 31.681 1.00 49.58 139 LYS B N 1
ATOM 6004 C CA . LYS B 1 142 ? -15.820 32.457 31.431 1.00 53.83 139 LYS B CA 1
ATOM 6005 C C . LYS B 1 142 ? -17.267 32.013 31.622 1.00 53.40 139 LYS B C 1
ATOM 6006 O O . LYS B 1 142 ? -18.081 32.750 32.197 1.00 53.15 139 LYS B O 1
ATOM 6025 N N . TYR B 1 143 ? -17.591 30.797 31.171 1.00 50.86 140 TYR B N 1
ATOM 6026 C CA . TYR B 1 143 ? -18.927 30.240 31.383 1.00 51.63 140 TYR B CA 1
ATOM 6027 C C . TYR B 1 143 ? -19.229 30.089 32.872 1.00 52.26 140 TYR B C 1
ATOM 6028 O O . TYR B 1 143 ? -20.396 30.130 33.279 1.00 52.42 140 TYR B O 1
ATOM 6046 N N . GLU B 1 144 ? -18.196 29.935 33.701 1.00 53.95 141 GLU B N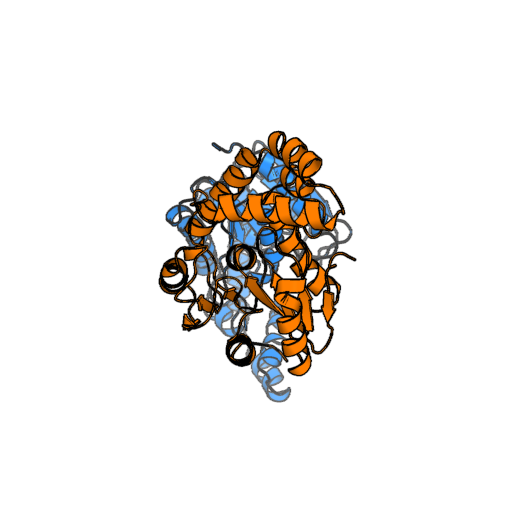 1
ATOM 6047 C CA . GLU B 1 144 ? -18.376 29.834 35.148 1.00 57.71 141 GLU B CA 1
ATOM 6048 C C . GLU B 1 144 ? -18.636 31.183 35.806 1.00 56.00 141 GLU B C 1
ATOM 6049 O O . GLU B 1 144 ? -18.817 31.236 37.027 1.00 59.58 141 GLU B O 1
ATOM 6061 N N . GLY B 1 145 ? -18.642 32.268 35.037 1.00 56.54 142 GLY B N 1
ATOM 6062 C CA . GLY B 1 145 ? -18.879 33.578 35.607 1.00 53.41 142 GLY B CA 1
ATOM 6063 C C . GLY B 1 145 ? -17.683 34.202 36.286 1.00 57.64 142 GLY B C 1
ATOM 6064 O O . GLY B 1 145 ? -17.855 35.037 37.180 1.00 56.36 142 GLY B O 1
ATOM 6068 N N . LYS B 1 146 ? -16.473 33.832 35.884 1.00 55.60 143 LYS B N 1
ATOM 6069 C CA . LYS B 1 146 ? -15.263 34.389 36.471 1.00 57.41 143 LYS B CA 1
ATOM 6070 C C . LYS B 1 146 ? -14.800 35.613 35.692 1.00 61.93 143 LYS B C 1
ATOM 6071 O O . LYS B 1 146 ? -14.996 35.708 34.476 1.00 57.34 143 LYS B O 1
ATOM 6090 N N . ASP B 1 147 ? -14.191 36.562 36.412 1.00 63.44 144 ASP B N 1
ATOM 6091 C CA . ASP B 1 147 ? -13.615 37.734 35.771 1.00 62.34 144 ASP B CA 1
ATOM 6092 C C . ASP B 1 147 ? -12.230 37.406 35.209 1.00 64.35 144 ASP B C 1
ATOM 6093 O O . ASP B 1 147 ? -11.625 36.375 35.522 1.00 61.55 144 ASP B O 1
ATOM 6102 N N . GLN B 1 148 ? -11.722 38.318 34.375 1.00 62.41 145 GLN B N 1
ATOM 6103 C CA . GLN B 1 148 ? -10.496 38.040 33.633 1.00 64.16 145 GLN B CA 1
ATOM 6104 C C . GLN B 1 148 ? -9.306 37.816 34.558 1.00 64.38 145 GLN B C 1
ATOM 6105 O O . GLN B 1 148 ? -8.468 36.947 34.296 1.00 64.23 145 GLN B O 1
ATOM 6119 N N . GLU B 1 149 ? -9.196 38.603 35.630 1.00 65.96 146 GLU B N 1
ATOM 6120 C CA . GLU B 1 149 ? -8.085 38.413 36.556 1.00 69.79 146 GLU B CA 1
ATOM 6121 C C . GLU B 1 149 ? -8.082 36.997 37.117 1.00 66.72 146 GLU B C 1
ATOM 6122 O O . GLU B 1 149 ? -7.039 36.335 37.164 1.00 67.25 146 GLU B O 1
ATOM 6134 N N . THR B 1 150 ? -9.249 36.516 37.553 1.00 67.58 147 THR B N 1
ATOM 6135 C CA . THR B 1 150 ? -9.321 35.184 38.142 1.00 64.71 147 THR B CA 1
ATOM 6136 C C . THR B 1 150 ? -9.034 34.113 37.100 1.00 63.77 147 THR B C 1
ATOM 6137 O O . THR B 1 150 ? -8.402 33.095 37.404 1.00 63.28 147 THR B O 1
ATOM 6148 N N . ILE B 1 151 ? -9.499 34.321 35.869 1.00 62.04 148 ILE B N 1
ATOM 6149 C CA . ILE B 1 151 ? -9.211 33.363 34.810 1.00 63.36 148 ILE B CA 1
ATOM 6150 C C . ILE B 1 151 ? -7.710 33.279 34.575 1.00 64.19 148 ILE B C 1
ATOM 6151 O O . ILE B 1 151 ? -7.145 32.186 34.466 1.00 61.48 148 ILE B O 1
ATOM 6167 N N . ASP B 1 152 ? -7.038 34.431 34.521 1.00 63.56 149 ASP B N 1
ATOM 6168 C CA . ASP B 1 152 ? -5.599 34.435 34.277 1.00 65.89 149 ASP B CA 1
ATOM 6169 C C . ASP B 1 152 ? -4.850 33.700 35.381 1.00 65.83 149 ASP B C 1
ATOM 6170 O O . ASP B 1 152 ? -3.956 32.890 35.111 1.00 65.86 149 ASP B O 1
ATOM 6179 N N . ASN B 1 153 ? -5.192 33.979 36.638 1.00 66.71 150 ASN B N 1
ATOM 6180 C CA . ASN B 1 153 ? -4.486 33.336 37.740 1.00 70.89 150 ASN B CA 1
ATOM 6181 C C . ASN B 1 153 ? -4.693 31.826 37.715 1.00 66.31 150 ASN B C 1
ATOM 6182 O O . ASN B 1 153 ? -3.734 31.054 37.816 1.00 66.79 150 ASN B O 1
ATOM 6193 N N . GLU B 1 154 ? -5.944 31.384 37.569 1.00 64.51 151 GLU B N 1
ATOM 6194 C CA . GLU B 1 154 ? -6.216 29.953 37.582 1.00 64.45 151 GLU B CA 1
ATOM 6195 C C . GLU B 1 154 ? -5.534 29.252 36.417 1.00 65.37 151 GLU B C 1
ATOM 6196 O O . GLU B 1 154 ? -5.173 28.073 36.528 1.00 62.15 151 GLU B O 1
ATOM 6208 N N . MET B 1 155 ? -5.345 29.956 35.295 1.00 62.08 152 MET B N 1
ATOM 6209 C CA . MET B 1 155 ? -4.669 29.347 34.157 1.00 61.61 152 MET B CA 1
ATOM 6210 C C . MET B 1 155 ? -3.175 29.188 34.424 1.00 62.99 152 MET B C 1
ATOM 6211 O O . MET B 1 155 ? -2.562 28.211 33.978 1.00 62.48 152 MET B O 1
ATOM 6225 N N . ASP B 1 156 ? -2.565 30.141 35.136 1.00 65.02 153 ASP B N 1
ATOM 6226 C CA . ASP B 1 156 ? -1.153 30.000 35.473 1.00 67.70 153 ASP B CA 1
ATOM 6227 C C . ASP B 1 156 ? -0.892 28.679 36.178 1.00 66.93 153 ASP B C 1
ATOM 6228 O O . ASP B 1 156 ? 0.183 28.087 36.017 1.00 76.64 153 ASP B O 1
ATOM 6237 N N . HIS B 1 157 ? -1.863 28.199 36.960 1.00 65.76 154 HIS B N 1
ATOM 6238 C CA . HIS B 1 157 ? -1.772 26.871 37.544 1.00 71.30 154 HIS B CA 1
ATOM 6239 C C . HIS B 1 157 ? -2.221 25.764 36.589 1.00 63.14 154 HIS B C 1
ATOM 6240 O O . HIS B 1 157 ? -2.239 24.597 37.003 1.00 66.63 154 HIS B O 1
ATOM 6255 N N . PHE B 1 158 ? -2.634 26.093 35.361 1.00 61.87 155 PHE B N 1
ATOM 6256 C CA . PHE B 1 158 ? -3.192 25.086 34.457 1.00 59.76 155 PHE B CA 1
ATOM 6257 C C . PHE B 1 158 ? -2.064 24.366 33.735 1.00 59.77 155 PHE B C 1
ATOM 6258 O O . PHE B 1 158 ? -1.417 24.945 32.853 1.00 63.16 155 PHE B O 1
ATOM 6275 N N . LYS B 1 159 ? -1.827 23.103 34.107 1.00 59.39 156 LYS B N 1
ATOM 6276 C CA . LYS B 1 159 ? -0.687 22.328 33.625 1.00 59.58 156 LYS B CA 1
ATOM 6277 C C . LYS B 1 159 ? -1.175 21.193 32.736 1.00 57.50 156 LYS B C 1
ATOM 6278 O O . LYS B 1 159 ? -1.468 20.092 33.227 1.00 56.85 156 LYS B O 1
ATOM 6297 N N . PRO B 1 160 ? -1.254 21.401 31.423 1.00 56.49 157 PRO B N 1
ATOM 6298 C CA . PRO B 1 160 ? -1.767 20.359 30.527 1.00 54.52 157 PRO B CA 1
ATOM 6299 C C . PRO B 1 160 ? -0.728 19.376 30.009 1.00 54.43 157 PRO B C 1
ATOM 6300 O O . PRO B 1 160 ? -1.102 18.453 29.279 1.00 52.85 157 PRO B O 1
ATOM 6311 N N . THR B 1 161 ? 0.552 19.541 30.343 1.00 45.78 158 THR B N 1
ATOM 6312 C CA . THR B 1 161 ? 1.598 18.805 29.640 1.00 45.04 158 THR B CA 1
ATOM 6313 C C . THR B 1 161 ? 1.415 17.297 29.770 1.00 43.62 158 THR B C 1
ATOM 6314 O O . THR B 1 161 ? 1.497 16.566 28.775 1.00 42.03 158 THR B O 1
ATOM 6325 N N . GLU B 1 162 ? 1.176 16.808 30.989 1.00 44.50 159 GLU B N 1
ATOM 6326 C CA . GLU B 1 162 ? 1.070 15.366 31.206 1.00 43.58 159 GLU B CA 1
ATOM 6327 C C . GLU B 1 162 ? -0.122 14.778 30.463 1.00 43.30 159 GLU B C 1
ATOM 6328 O O . GLU B 1 162 ? -0.034 13.678 29.899 1.00 41.73 159 GLU B O 1
ATOM 6340 N N . THR B 1 163 ? -1.247 15.498 30.449 1.00 40.20 160 THR B N 1
ATOM 6341 C CA . THR B 1 163 ? -2.431 15.021 29.745 1.00 38.24 160 THR B CA 1
ATOM 6342 C C . THR B 1 163 ? -2.169 14.896 28.256 1.00 38.09 160 THR B C 1
ATOM 6343 O O . THR B 1 163 ? -2.539 13.894 27.630 1.00 35.75 160 THR B O 1
ATOM 6354 N N . LEU B 1 164 ? -1.548 15.916 27.663 1.00 37.90 161 LEU B N 1
ATOM 6355 C CA . LEU B 1 164 ? -1.257 15.878 26.236 1.00 39.06 161 LEU B CA 1
ATOM 6356 C C . LEU B 1 164 ? -0.238 14.799 25.904 1.00 35.71 161 LEU B C 1
ATOM 6357 O O . LEU B 1 164 ? -0.322 14.200 24.825 1.00 35.84 161 LEU B O 1
ATOM 6373 N N . LYS B 1 165 ? 0.683 14.490 26.827 1.00 37.43 162 LYS B N 1
ATOM 6374 C CA . LYS B 1 165 ? 1.618 13.395 26.577 1.00 39.55 162 LYS B CA 1
ATOM 6375 C C . LYS B 1 165 ? 0.895 12.051 26.536 1.00 36.90 162 LYS B C 1
ATOM 6376 O O . LYS B 1 165 ? 1.122 11.246 25.627 1.00 36.53 162 LYS B O 1
ATOM 6395 N N . GLU B 1 166 ? 0.024 11.793 27.518 1.00 37.77 163 GLU B N 1
ATOM 6396 C CA . GLU B 1 166 ? -0.756 10.560 27.529 1.00 37.86 163 GLU B CA 1
ATOM 6397 C C . GLU B 1 166 ? -1.615 10.465 26.278 1.00 33.38 163 GLU B C 1
ATOM 6398 O O . GLU B 1 166 ? -1.731 9.398 25.658 1.00 33.08 163 GLU B O 1
ATOM 6410 N N . LEU B 1 167 ? -2.251 11.571 25.901 1.00 32.63 164 LEU B N 1
ATOM 6411 C CA . LEU B 1 167 ? -3.053 11.581 24.686 1.00 32.15 164 LEU B CA 1
ATOM 6412 C C . LEU B 1 167 ? -2.209 11.249 23.462 1.00 30.02 164 LEU B C 1
ATOM 6413 O O . LEU B 1 167 ? -2.627 10.466 22.600 1.00 29.94 164 LEU B O 1
ATOM 6429 N N . SER B 1 168 ? -1.021 11.839 23.371 1.00 32.17 165 SER B N 1
ATOM 6430 C CA . SER B 1 168 ? -0.128 11.570 22.250 1.00 34.24 165 SER B CA 1
ATOM 6431 C C . SER B 1 168 ? 0.265 10.104 22.190 1.00 31.46 165 SER B C 1
ATOM 6432 O O . SER B 1 168 ? 0.249 9.499 21.109 1.00 31.21 165 SER B O 1
ATOM 6440 N N . GLU B 1 169 ? 0.576 9.506 23.341 1.00 33.54 166 GLU B N 1
ATOM 6441 C CA . GLU B 1 169 ? 0.950 8.096 23.370 1.00 33.10 166 GLU B CA 1
ATOM 6442 C C . GLU B 1 169 ? -0.229 7.206 22.999 1.00 31.69 166 GLU B C 1
ATOM 6443 O O . GLU B 1 169 ? -0.060 6.207 22.288 1.00 31.46 166 GLU B O 1
ATOM 6455 N N . ALA B 1 170 ? -1.436 7.570 23.435 1.00 30.05 167 ALA B N 1
ATOM 6456 C CA . ALA B 1 170 ? -2.599 6.765 23.083 1.00 28.36 167 ALA B CA 1
ATOM 6457 C C . ALA B 1 170 ? -2.849 6.800 21.583 1.00 26.97 167 ALA B C 1
ATOM 6458 O O . ALA B 1 170 ? -3.191 5.776 20.980 1.00 25.95 167 ALA B O 1
ATOM 6465 N N . LEU B 1 171 ? -2.675 7.967 20.959 1.00 26.83 168 LEU B N 1
ATOM 6466 C CA . LEU B 1 171 ? -2.851 8.059 19.516 1.00 25.88 168 LEU B CA 1
ATOM 6467 C C . LEU B 1 171 ? -1.750 7.317 18.767 1.00 26.04 168 LEU B C 1
ATOM 6468 O O . LEU B 1 171 ? -2.023 6.658 17.764 1.00 25.00 168 LEU B O 1
ATOM 6484 N N . ASP B 1 172 ? -0.499 7.413 19.223 1.00 27.78 169 ASP B N 1
ATOM 6485 C CA . ASP B 1 172 ? 0.573 6.653 18.578 1.00 28.36 169 ASP B CA 1
ATOM 6486 C C . ASP B 1 172 ? 0.276 5.159 18.618 1.00 29.44 169 ASP B C 1
ATOM 6487 O O . ASP B 1 172 ? 0.456 4.456 17.621 1.00 28.09 169 ASP B O 1
ATOM 6496 N N . THR B 1 173 ? -0.217 4.663 19.757 1.00 26.64 170 THR B N 1
ATOM 6497 C CA . THR B 1 173 ? -0.543 3.244 19.878 1.00 29.13 170 THR B CA 1
ATOM 6498 C C . THR B 1 173 ? -1.650 2.844 18.912 1.00 25.72 170 THR B C 1
ATOM 6499 O O . THR B 1 173 ? -1.571 1.794 18.260 1.00 24.74 170 THR B O 1
ATOM 6510 N N . ILE B 1 174 ? -2.679 3.674 18.768 1.00 22.30 171 ILE B N 1
ATOM 6511 C CA . ILE B 1 174 ? -3.787 3.288 17.899 1.00 20.97 171 ILE B CA 1
ATOM 6512 C C . ILE B 1 174 ? -3.356 3.292 16.440 1.00 20.81 171 ILE B C 1
ATOM 6513 O O . ILE B 1 174 ? -3.779 2.436 15.653 1.00 20.15 171 ILE B O 1
ATOM 6529 N N . LYS B 1 175 ? -2.515 4.252 16.054 1.00 23.21 172 LYS B N 1
ATOM 6530 C CA . LYS B 1 175 ? -2.048 4.291 14.673 1.00 22.18 172 LYS B CA 1
ATOM 6531 C C . LYS B 1 175 ? -1.383 2.967 14.300 1.00 23.38 172 LYS B C 1
ATOM 6532 O O . LYS B 1 175 ? -1.573 2.466 13.186 1.00 23.36 172 LYS B O 1
ATOM 6551 N N . GLU B 1 176 ? -0.648 2.363 15.232 1.00 23.36 173 GLU B N 1
ATOM 6552 C CA . GLU B 1 176 ? 0.028 1.091 14.980 1.00 25.70 173 GLU B CA 1
ATOM 6553 C C . GLU B 1 176 ? -0.906 -0.120 15.005 1.00 25.32 173 GLU B C 1
ATOM 6554 O O . GLU B 1 176 ? -0.490 -1.207 14.578 1.00 30.26 173 GLU B O 1
ATOM 6566 N N . GLN B 1 177 ? -2.138 0.041 15.475 1.00 23.53 174 GLN B N 1
ATOM 6567 C CA . GLN B 1 177 ? -3.150 -1.010 15.460 1.00 22.34 174 GLN B CA 1
ATOM 6568 C C . GLN B 1 177 ? -4.084 -0.947 14.261 1.00 21.22 174 GLN B C 1
ATOM 6569 O O . GLN B 1 177 ? -4.906 -1.847 14.095 1.00 21.28 174 GLN B O 1
ATOM 6583 N N . VAL B 1 178 ? -4.021 0.103 13.450 1.00 19.78 175 VAL B N 1
ATOM 6584 C CA . VAL B 1 178 ? -4.982 0.279 12.359 1.00 20.14 175 VAL B CA 1
ATOM 6585 C C . VAL B 1 178 ? -4.977 -0.914 11.409 1.00 20.42 175 VAL B C 1
ATOM 6586 O O . VAL B 1 178 ? -6.025 -1.287 10.868 1.00 18.88 175 VAL B O 1
ATOM 6599 N N . ASP B 1 179 ? -3.807 -1.504 11.170 1.00 20.06 176 ASP B N 1
ATOM 6600 C CA . ASP B 1 179 ? -3.680 -2.644 10.270 1.00 19.06 176 ASP B CA 1
ATOM 6601 C C . ASP B 1 179 ? -4.379 -3.908 10.771 1.00 19.17 176 ASP B C 1
ATOM 6602 O O . ASP B 1 179 ? -4.493 -4.874 10.001 1.00 22.25 176 ASP B O 1
ATOM 6611 N N . GLU B 1 180 ? -4.854 -3.929 12.014 1.00 17.95 177 GLU B N 1
ATOM 6612 C CA . GLU B 1 180 ? -5.630 -5.033 12.562 1.00 17.84 177 GLU B CA 1
ATOM 6613 C C . GLU B 1 180 ? -7.116 -4.904 12.289 1.00 17.60 177 GLU B C 1
ATOM 6614 O O . GLU B 1 180 ? -7.862 -5.856 12.505 1.00 20.57 177 GLU B O 1
ATOM 6626 N N . VAL B 1 181 ? -7.573 -3.733 11.881 1.00 16.82 178 VAL B N 1
ATOM 6627 C CA . VAL B 1 181 ? -9.007 -3.480 11.712 1.00 16.67 178 VAL B CA 1
ATOM 6628 C C . VAL B 1 181 ? -9.534 -4.262 10.518 1.00 17.73 178 VAL B C 1
ATOM 6629 O O . VAL B 1 181 ? -8.952 -4.230 9.423 1.00 17.12 178 VAL B O 1
ATOM 6642 N N . LEU B 1 182 ? -10.666 -4.940 10.714 1.00 15.90 179 LEU B N 1
ATOM 6643 C CA . LEU B 1 182 ? -11.289 -5.817 9.722 1.00 15.79 179 LEU B CA 1
ATOM 6644 C C . LEU B 1 182 ? -12.693 -5.423 9.337 1.00 16.26 179 LEU B C 1
ATOM 6645 O O . LEU B 1 182 ? -13.173 -5.903 8.309 1.00 17.46 179 LEU B O 1
ATOM 6661 N N . ASP B 1 183 ? -13.362 -4.602 10.112 1.00 16.07 180 ASP B N 1
ATOM 6662 C CA . ASP B 1 183 ? -14.795 -4.430 9.880 1.00 15.44 180 ASP B CA 1
ATOM 6663 C C . ASP B 1 183 ? -15.079 -3.370 8.832 1.00 15.04 180 ASP B C 1
ATOM 6664 O O . ASP B 1 183 ? -14.231 -2.523 8.558 1.00 15.45 180 ASP B O 1
ATOM 6673 N N . PRO B 1 184 ? -16.248 -3.416 8.201 1.00 14.09 181 PRO B N 1
ATOM 6674 C CA . PRO B 1 184 ? -16.577 -2.395 7.204 1.00 13.46 181 PRO B CA 1
ATOM 6675 C C . PRO B 1 184 ? -16.420 -0.996 7.759 1.00 13.95 181 PRO B C 1
ATOM 6676 O O . PRO B 1 184 ? -16.765 -0.739 8.919 1.00 14.16 181 PRO B O 1
ATOM 6687 N N . ILE B 1 185 ? -15.937 -0.063 6.928 1.00 13.80 182 ILE B N 1
ATOM 6688 C CA . ILE B 1 185 ? -15.631 1.279 7.416 1.00 13.73 182 ILE B CA 1
ATOM 6689 C C . ILE B 1 185 ? -15.999 2.368 6.437 1.00 14.00 182 ILE B C 1
ATOM 6690 O O . ILE B 1 185 ? -15.842 2.219 5.224 1.00 14.16 182 ILE B O 1
ATOM 6706 N N . LEU B 1 186 ? -16.442 3.493 7.004 1.00 13.43 183 LEU B N 1
ATOM 6707 C CA . LEU B 1 186 ? -16.614 4.754 6.300 1.00 13.59 183 LEU B CA 1
ATOM 6708 C C . LEU B 1 186 ? -15.686 5.749 6.974 1.00 14.50 183 LEU B C 1
ATOM 6709 O O . LEU B 1 186 ? -15.805 5.992 8.182 1.00 14.88 183 LEU B O 1
ATOM 6725 N N . VAL B 1 187 ? -14.755 6.291 6.208 1.00 14.45 184 VAL B N 1
ATOM 6726 C CA . VAL B 1 187 ? -13.822 7.314 6.660 1.00 14.77 184 VAL B CA 1
ATOM 6727 C C . VAL B 1 187 ? -14.311 8.659 6.156 1.00 15.90 184 VAL B C 1
ATOM 6728 O O . VAL B 1 187 ? -14.426 8.852 4.943 1.00 16.68 184 VAL B O 1
ATOM 6741 N N . ILE B 1 188 ? -14.552 9.605 7.066 1.00 15.19 185 ILE B N 1
ATOM 6742 C CA . ILE B 1 188 ? -15.043 10.947 6.760 1.00 16.59 185 ILE B CA 1
ATOM 6743 C C . ILE B 1 188 ? -13.977 11.957 7.173 1.00 16.80 185 ILE B C 1
ATOM 6744 O O . ILE B 1 188 ? -13.416 11.851 8.273 1.00 16.44 185 ILE B O 1
ATOM 6760 N N . GLN B 1 189 ? -13.707 12.939 6.314 1.00 17.74 186 GLN B N 1
ATOM 6761 C CA . GLN B 1 189 ? -12.701 13.951 6.632 1.00 18.13 186 GLN B CA 1
ATOM 6762 C C . GLN B 1 189 ? -13.022 15.292 5.994 1.00 19.77 186 GLN B C 1
ATOM 6763 O O . GLN B 1 189 ? -13.345 15.383 4.811 1.00 20.31 186 GLN B O 1
ATOM 6777 N N . ALA B 1 190 ? -12.888 16.344 6.791 1.00 19.55 187 ALA B N 1
ATOM 6778 C CA . ALA B 1 190 ? -12.911 17.705 6.274 1.00 23.27 187 ALA B CA 1
ATOM 6779 C C . ALA B 1 190 ? -11.581 18.028 5.607 1.00 24.69 187 ALA B C 1
ATOM 6780 O O . ALA B 1 190 ? -10.517 17.846 6.209 1.00 26.47 187 ALA B O 1
ATOM 6787 N N . GLU B 1 191 ? -11.644 18.500 4.356 1.00 25.30 188 GLU B N 1
ATOM 6788 C CA . GLU B 1 191 ? -10.422 18.826 3.630 1.00 26.83 188 GLU B CA 1
ATOM 6789 C C . GLU B 1 191 ? -9.649 19.943 4.321 1.00 32.33 188 GLU B C 1
ATOM 6790 O O . GLU B 1 191 ? -8.416 19.903 4.387 1.00 34.47 188 GLU B O 1
ATOM 6802 N N . ASN B 1 192 ? -10.360 20.925 4.869 1.00 28.78 189 ASN B N 1
ATOM 6803 C CA . ASN B 1 192 ? -9.746 22.094 5.480 1.00 35.39 189 ASN B CA 1
ATOM 6804 C C . ASN B 1 192 ? -9.867 22.010 6.990 1.00 38.93 189 ASN B C 1
ATOM 6805 O O . ASN B 1 192 ? -10.468 22.873 7.635 1.00 50.18 189 ASN B O 1
ATOM 6816 N N . ASP B 1 193 ? -9.285 20.966 7.550 1.00 38.11 190 ASP B N 1
ATOM 6817 C CA . ASP B 1 193 ? -9.275 20.728 8.982 1.00 30.86 190 ASP B CA 1
ATOM 6818 C C . ASP B 1 193 ? -8.073 21.447 9.562 1.00 34.38 190 ASP B C 1
ATOM 6819 O O . ASP B 1 193 ? -6.936 21.194 9.151 1.00 39.05 190 ASP B O 1
ATOM 6828 N N . ASN B 1 194 ? -8.327 22.346 10.506 1.00 32.20 191 ASN B N 1
ATOM 6829 C CA . ASN B 1 194 ? -7.275 23.138 11.125 1.00 35.52 191 ASN B CA 1
ATOM 6830 C C . ASN B 1 194 ? -6.844 22.578 12.472 1.00 34.08 191 ASN B C 1
ATOM 6831 O O . ASN B 1 194 ? -6.062 23.222 13.179 1.00 40.20 191 ASN B O 1
ATOM 6842 N N . MET B 1 195 ? -7.345 21.403 12.853 1.00 32.88 192 MET B N 1
ATOM 6843 C CA . MET B 1 195 ? -6.970 20.798 14.117 1.00 35.13 192 MET B CA 1
ATOM 6844 C C . MET B 1 195 ? -6.094 19.561 13.950 1.00 31.25 192 MET B C 1
ATOM 6845 O O . MET B 1 195 ? -5.232 19.318 14.795 1.00 35.15 192 MET B O 1
ATOM 6859 N N . ILE B 1 196 ? -6.280 18.787 12.879 1.00 28.86 193 ILE B N 1
ATOM 6860 C CA . ILE B 1 196 ? -5.505 17.577 12.633 1.00 29.94 193 ILE B CA 1
ATOM 6861 C C . ILE B 1 196 ? -4.972 17.618 11.206 1.00 32.02 193 ILE B C 1
ATOM 6862 O O . ILE B 1 196 ? -5.326 18.483 10.406 1.00 35.32 193 ILE B O 1
ATOM 6878 N N . ASP B 1 197 ? -4.106 16.654 10.889 1.00 30.35 194 ASP B N 1
ATOM 6879 C CA . ASP B 1 197 ? -3.618 16.500 9.520 1.00 29.74 194 ASP B CA 1
ATOM 6880 C C . ASP B 1 197 ? -4.687 15.742 8.738 1.00 26.21 194 ASP B C 1
ATOM 6881 O O . ASP B 1 197 ? -4.936 14.571 9.027 1.00 25.07 194 ASP B O 1
ATOM 6890 N N . PRO B 1 198 ? -5.341 16.369 7.755 1.00 26.50 195 PRO B N 1
ATOM 6891 C CA . PRO B 1 198 ? -6.395 15.653 7.010 1.00 26.18 195 PRO B CA 1
ATOM 6892 C C . PRO B 1 198 ? -5.894 14.430 6.273 1.00 23.77 195 PRO B C 1
ATOM 6893 O O . PRO B 1 198 ? -6.690 13.542 5.970 1.00 22.84 195 PRO B O 1
ATOM 6904 N N . GLN B 1 199 ? -4.600 14.350 5.958 1.00 24.54 196 GLN B N 1
ATOM 6905 C CA . GLN B 1 199 ? -4.028 13.131 5.400 1.00 22.92 196 GLN B CA 1
ATOM 6906 C C . GLN B 1 199 ? -4.194 11.924 6.313 1.00 21.92 196 GLN B C 1
ATOM 6907 O O . GLN B 1 199 ? -4.053 10.788 5.841 1.00 22.30 196 GLN B O 1
ATOM 6921 N N . SER B 1 200 ? -4.524 12.128 7.591 1.00 21.12 197 SER B N 1
ATOM 6922 C CA . SER B 1 200 ? -4.876 11.009 8.457 1.00 20.76 197 SER B CA 1
ATOM 6923 C C . SER B 1 200 ? -5.921 10.120 7.811 1.00 19.42 197 SER B C 1
ATOM 6924 O O . SER B 1 200 ? -5.929 8.903 8.023 1.00 18.75 197 SER B O 1
ATOM 6932 N N . ALA B 1 201 ? -6.863 10.717 7.065 1.00 18.24 198 ALA B N 1
ATOM 6933 C CA . ALA B 1 201 ? -7.954 9.926 6.503 1.00 18.56 198 ALA B CA 1
ATOM 6934 C C . ALA B 1 201 ? -7.453 8.950 5.445 1.00 17.95 198 ALA B C 1
ATOM 6935 O O . ALA B 1 201 ? -7.946 7.820 5.354 1.00 17.68 198 ALA B O 1
ATOM 6942 N N . ASN B 1 202 ? -6.484 9.369 4.640 1.00 18.23 199 ASN B N 1
ATOM 6943 C CA . ASN B 1 202 ? -5.870 8.467 3.675 1.00 19.72 199 ASN B CA 1
ATOM 6944 C C . ASN B 1 202 ? -5.126 7.363 4.390 1.00 20.05 199 ASN B C 1
ATOM 6945 O O . ASN B 1 202 ? -5.146 6.209 3.943 1.00 20.73 199 ASN B O 1
ATOM 6956 N N . TYR B 1 203 ? -4.474 7.685 5.513 1.00 19.04 200 TYR B N 1
ATOM 6957 C CA . TYR B 1 203 ? -3.775 6.650 6.261 1.00 20.27 200 TYR B CA 1
ATOM 6958 C C . TYR B 1 203 ? -4.752 5.578 6.731 1.00 19.41 200 TYR B C 1
ATOM 6959 O O . TYR B 1 203 ? -4.514 4.378 6.550 1.00 18.97 200 TYR B O 1
ATOM 6977 N N . ILE B 1 204 ? -5.859 5.991 7.341 1.00 17.46 201 ILE B N 1
ATOM 6978 C CA . ILE B 1 204 ? -6.852 5.028 7.815 1.00 16.53 201 ILE B CA 1
ATOM 6979 C C . ILE B 1 204 ? -7.372 4.193 6.654 1.00 16.96 201 ILE B C 1
ATOM 6980 O O . ILE B 1 204 ? -7.407 2.956 6.714 1.00 17.46 201 ILE B O 1
ATOM 6996 N N . TYR B 1 205 ? -7.816 4.862 5.595 1.00 16.91 202 TYR B N 1
ATOM 6997 C CA . TYR B 1 205 ? -8.421 4.174 4.462 1.00 16.42 202 TYR B CA 1
ATOM 6998 C C . TYR B 1 205 ? -7.474 3.139 3.864 1.00 18.00 202 TYR B C 1
ATOM 6999 O O . TYR B 1 205 ? -7.894 2.014 3.551 1.00 18.30 202 TYR B O 1
ATOM 7017 N N . ASP B 1 206 ? -6.194 3.479 3.698 1.00 16.98 203 ASP B N 1
ATOM 7018 C CA . ASP B 1 206 ? -5.237 2.610 3.050 1.00 17.80 203 ASP B CA 1
ATOM 7019 C C . ASP B 1 206 ? -4.656 1.545 3.968 1.00 19.12 203 ASP B C 1
ATOM 7020 O O . ASP B 1 206 ? -4.145 0.543 3.456 1.00 22.91 203 ASP B O 1
ATOM 7029 N N . HIS B 1 207 ? -4.703 1.716 5.295 1.00 18.17 204 HIS B N 1
ATOM 7030 C CA . HIS B 1 207 ? -4.015 0.797 6.195 1.00 18.48 204 HIS B CA 1
ATOM 7031 C C . HIS B 1 207 ? -4.920 -0.154 6.963 1.00 18.09 204 HIS B C 1
ATOM 7032 O O . HIS B 1 207 ? -4.434 -1.200 7.407 1.00 20.53 204 HIS B O 1
ATOM 7046 N N . VAL B 1 208 ? -6.213 0.128 7.092 1.00 17.90 205 VAL B N 1
ATOM 7047 C CA . VAL B 1 208 ? -7.093 -0.886 7.666 1.00 16.72 205 VAL B CA 1
ATOM 7048 C C . VAL B 1 208 ? -7.062 -2.118 6.763 1.00 17.35 205 VAL B C 1
ATOM 7049 O O . VAL B 1 208 ? -6.787 -2.032 5.555 1.00 18.39 205 VAL B O 1
ATOM 7062 N N . ASP B 1 209 ? -7.368 -3.277 7.342 1.00 17.57 206 ASP B N 1
ATOM 7063 C CA . ASP B 1 209 ? -7.473 -4.484 6.536 1.00 18.79 206 ASP B CA 1
ATOM 7064 C C . ASP B 1 209 ? -8.921 -4.858 6.204 1.00 16.48 206 ASP B C 1
ATOM 7065 O O . ASP B 1 209 ? -9.184 -6.001 5.793 1.00 20.44 206 ASP B O 1
ATOM 7074 N N . SER B 1 210 ? -9.830 -3.909 6.328 1.00 16.69 207 SER B N 1
ATOM 7075 C CA . SER B 1 210 ? -11.231 -4.119 5.993 1.00 15.67 207 SER B CA 1
ATOM 7076 C C . SER B 1 210 ? -11.401 -4.506 4.530 1.00 18.07 207 SER B C 1
ATOM 7077 O O . SER B 1 210 ? -10.706 -3.992 3.646 1.00 17.97 207 SER B O 1
ATOM 7085 N N . ASP B 1 211 ? -12.377 -5.378 4.266 1.00 17.21 208 ASP B N 1
ATOM 7086 C CA . ASP B 1 211 ? -12.749 -5.805 2.913 1.00 17.89 208 ASP B CA 1
ATOM 7087 C C . ASP B 1 211 ? -13.821 -4.906 2.290 1.00 15.83 208 ASP B C 1
ATOM 7088 O O . ASP B 1 211 ? -14.207 -5.148 1.143 1.00 17.27 208 ASP B O 1
ATOM 7097 N N . ASP B 1 212 ? -14.339 -3.935 3.026 1.00 15.11 209 ASP B N 1
ATOM 7098 C CA . ASP B 1 212 ? -15.422 -3.050 2.586 1.00 15.00 209 ASP B CA 1
ATOM 7099 C C . ASP B 1 212 ? -15.104 -1.671 3.132 1.00 15.06 209 ASP B C 1
ATOM 7100 O O . ASP B 1 212 ? -15.154 -1.468 4.347 1.00 15.97 209 ASP B O 1
ATOM 7109 N N . LYS B 1 213 ? -14.726 -0.750 2.270 1.00 14.43 210 LYS B N 1
ATOM 7110 C CA . LYS B 1 213 ? -14.319 0.565 2.740 1.00 15.46 210 LYS B CA 1
ATOM 7111 C C . LYS B 1 213 ? -14.670 1.684 1.803 1.00 14.68 210 LYS B C 1
ATOM 7112 O O . LYS B 1 213 ? -14.766 1.502 0.621 1.00 16.34 210 LYS B O 1
ATOM 7131 N N . ASN B 1 214 ? -14.876 2.845 2.391 1.00 15.22 211 ASN B N 1
ATOM 7132 C CA . ASN B 1 214 ? -15.176 4.009 1.590 1.00 15.22 211 ASN B CA 1
ATOM 7133 C C . ASN B 1 214 ? -14.655 5.253 2.316 1.00 15.35 211 ASN B C 1
ATOM 7134 O O . ASN B 1 214 ? -14.549 5.260 3.522 1.00 17.04 211 ASN B O 1
ATOM 7145 N N . ILE B 1 215 ? -14.233 6.222 1.524 1.00 16.54 212 ILE B N 1
ATOM 7146 C CA . ILE B 1 215 ? -13.729 7.500 2.103 1.00 16.59 212 ILE B CA 1
ATOM 7147 C C . ILE B 1 215 ? -14.461 8.673 1.479 1.00 15.68 212 ILE B C 1
ATOM 7148 O O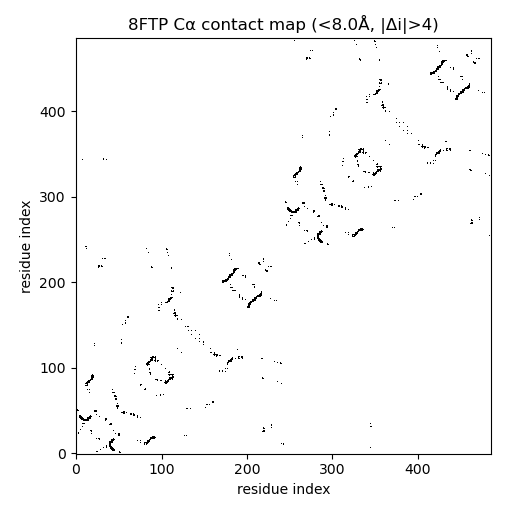 . ILE B 1 215 ? -14.820 8.609 0.318 1.00 18.43 212 ILE B O 1
ATOM 7165 N N A LYS B 1 216 ? -14.877 9.621 2.242 0.66 16.83 213 LYS B N 1
ATOM 7166 N N B LYS B 1 216 ? -14.859 9.603 2.333 0.34 17.20 213 LYS B N 1
ATOM 7167 C CA A LYS B 1 216 ? -15.626 10.792 1.817 0.66 18.06 213 LYS B CA 1
ATOM 7168 C CA B LYS B 1 216 ? -15.567 10.784 1.882 0.34 18.25 213 LYS B CA 1
ATOM 7169 C C A LYS B 1 216 ? -14.924 12.040 2.333 0.66 17.10 213 LYS B C 1
ATOM 7170 C C B LYS B 1 216 ? -14.901 12.049 2.398 0.34 17.29 213 LYS B C 1
ATOM 7171 O O A LYS B 1 216 ? -14.574 12.107 3.518 0.66 17.53 213 LYS B O 1
ATOM 7172 O O B LYS B 1 216 ? -14.536 12.148 3.553 0.34 17.67 213 LYS B O 1
ATOM 7209 N N . TRP B 1 217 ? -14.760 13.025 1.460 1.00 18.96 214 TRP B N 1
ATOM 7210 C CA . TRP B 1 217 ? -14.136 14.296 1.776 1.00 19.46 214 TRP B CA 1
ATOM 7211 C C . TRP B 1 217 ? -15.162 15.418 1.678 1.00 21.04 214 TRP B C 1
ATOM 7212 O O . TRP B 1 217 ? -16.026 15.428 0.793 1.00 23.64 214 TRP B O 1
ATOM 7234 N N . TYR B 1 218 ? -15.011 16.422 2.547 1.00 21.33 215 TYR B N 1
ATOM 7235 C CA . TYR B 1 218 ? -15.932 17.549 2.616 1.00 21.96 215 TYR B CA 1
ATOM 7236 C C . TYR B 1 218 ? -15.134 18.844 2.595 1.00 23.66 215 TYR B C 1
ATOM 7237 O O . TYR B 1 218 ? -14.268 19.067 3.446 1.00 26.56 215 TYR B O 1
ATOM 7255 N N . SER B 1 219 ? -15.429 19.699 1.618 1.00 29.57 216 SER B N 1
ATOM 7256 C CA . SER B 1 219 ? -14.556 20.828 1.296 1.00 31.79 216 SER B CA 1
ATOM 7257 C C . SER B 1 219 ? -14.968 22.128 1.959 1.00 33.12 216 SER B C 1
ATOM 7258 O O . SER B 1 219 ? -14.227 23.110 1.854 1.00 35.13 216 SER B O 1
ATOM 7266 N N . GLU B 1 220 ? -16.121 22.169 2.634 1.00 32.27 217 GLU B N 1
ATOM 7267 C CA . GLU B 1 220 ? -16.599 23.395 3.272 1.00 33.69 217 GLU B CA 1
ATOM 7268 C C . GLU B 1 220 ? -16.849 23.222 4.767 1.00 33.02 217 GLU B C 1
ATOM 7269 O O . GLU B 1 220 ? -17.631 23.974 5.356 1.00 40.55 217 GLU B O 1
ATOM 7281 N N . SER B 1 221 ? -16.210 22.250 5.394 1.00 30.08 218 SER B N 1
ATOM 7282 C CA . SER B 1 221 ? -16.372 22.013 6.817 1.00 28.79 218 SER B CA 1
ATOM 7283 C C . SER B 1 221 ? -15.047 22.171 7.541 1.00 29.51 218 SER B C 1
ATOM 7284 O O . SER B 1 221 ? -13.971 21.919 6.978 1.00 31.09 218 SER B O 1
ATOM 7292 N N . GLY B 1 222 ? -15.135 22.576 8.805 1.00 30.12 219 GLY B N 1
ATOM 7293 C CA . GLY B 1 222 ? -14.024 22.479 9.725 1.00 31.92 219 GLY B CA 1
ATOM 7294 C C . GLY B 1 222 ? -14.014 21.156 10.465 1.00 26.88 219 GLY B C 1
ATOM 7295 O O . GLY B 1 222 ? -14.748 20.219 10.148 1.00 27.34 219 GLY B O 1
ATOM 7299 N N . HIS B 1 223 ? -13.187 21.113 11.507 1.00 29.77 220 HIS B N 1
ATOM 7300 C CA . HIS B 1 223 ? -12.872 19.860 12.178 1.00 25.87 220 HIS B CA 1
ATOM 7301 C C . HIS B 1 223 ? -14.101 19.209 12.813 1.00 24.13 220 HIS B C 1
ATOM 7302 O O . HIS B 1 223 ? -14.265 17.987 12.728 1.00 23.28 220 HIS B O 1
ATOM 7316 N N . VAL B 1 224 ? -14.941 19.991 13.493 1.00 24.69 221 VAL B N 1
ATOM 7317 C CA . VAL B 1 224 ? -16.103 19.422 14.176 1.00 23.83 221 VAL B CA 1
ATOM 7318 C C . VAL B 1 224 ? -17.219 19.253 13.150 1.00 22.91 221 VAL B C 1
ATOM 7319 O O . VAL B 1 224 ? -18.194 20.008 13.126 1.00 24.33 221 VAL B O 1
ATOM 7332 N N . ILE B 1 225 ? -17.079 18.231 12.311 1.00 21.83 222 ILE B N 1
ATOM 7333 C CA . ILE B 1 225 ? -17.844 18.131 11.074 1.00 21.66 222 ILE B CA 1
ATOM 7334 C C . ILE B 1 225 ? -19.305 17.829 11.332 1.00 24.31 222 ILE B C 1
ATOM 7335 O O . ILE B 1 225 ? -20.152 18.173 10.507 1.00 24.39 222 ILE B O 1
ATOM 7351 N N . THR B 1 226 ? -19.624 17.220 12.470 1.00 21.58 223 THR B N 1
ATOM 7352 C CA . THR B 1 226 ? -20.988 16.816 12.773 1.00 21.87 223 THR B CA 1
ATOM 7353 C C . THR B 1 226 ? -21.877 17.977 13.197 1.00 21.85 223 THR B C 1
ATOM 7354 O O . THR B 1 226 ? -23.092 17.767 13.352 1.00 21.35 223 THR B O 1
ATOM 7365 N N . ILE B 1 227 ? -21.330 19.181 13.386 1.00 22.08 224 ILE B N 1
ATOM 7366 C CA . ILE B 1 227 ? -22.104 20.378 13.706 1.00 23.45 224 ILE B CA 1
ATOM 7367 C C . ILE B 1 227 ? -21.924 21.495 12.695 1.00 25.01 224 ILE B C 1
ATOM 7368 O O . ILE B 1 227 ? -22.554 22.542 12.839 1.00 28.08 224 ILE B O 1
ATOM 7384 N N . ASP B 1 228 ? -21.101 21.301 11.664 1.00 24.98 225 ASP B N 1
ATOM 7385 C CA . ASP B 1 228 ? -20.768 22.377 10.733 1.00 26.81 225 ASP B CA 1
ATOM 7386 C C . ASP B 1 228 ? -21.735 22.363 9.547 1.00 28.30 225 ASP B C 1
ATOM 7387 O O . ASP B 1 228 ? -22.743 21.651 9.550 1.00 26.41 225 ASP B O 1
ATOM 7396 N N . LYS B 1 229 ? -21.404 23.137 8.501 1.00 28.99 226 LYS B N 1
ATOM 7397 C CA . LYS B 1 229 ? -22.355 23.522 7.456 1.00 30.34 226 LYS B CA 1
ATOM 7398 C C . LYS B 1 229 ? -22.748 22.377 6.534 1.00 29.20 226 LYS B C 1
ATOM 7399 O O . LYS B 1 229 ? -23.737 22.496 5.798 1.00 32.87 226 LYS B O 1
ATOM 7418 N N . GLU B 1 230 ? -21.966 21.306 6.499 1.00 27.49 227 GLU B N 1
ATOM 7419 C CA . GLU B 1 230 ? -22.240 20.180 5.620 1.00 26.80 227 GLU B CA 1
ATOM 7420 C C . GLU B 1 230 ? -22.778 18.991 6.393 1.00 25.89 227 GLU B C 1
ATOM 7421 O O . GLU B 1 230 ? -22.783 17.864 5.882 1.00 24.17 227 GLU B O 1
ATOM 7433 N N . LYS B 1 231 ? -23.238 19.219 7.622 1.00 23.72 228 LYS B N 1
ATOM 7434 C CA . LYS B 1 231 ? -23.602 18.077 8.452 1.00 22.77 228 LYS B CA 1
ATOM 7435 C C . LYS B 1 231 ? -24.712 17.251 7.823 1.00 21.13 228 LYS B C 1
ATOM 7436 O O . LYS B 1 231 ? -24.723 16.036 7.967 1.00 21.21 228 LYS B O 1
ATOM 7455 N N A GLU B 1 232 ? -25.637 17.886 7.111 0.54 23.90 229 GLU B N 1
ATOM 7456 N N B GLU B 1 232 ? -25.647 17.871 7.113 0.46 23.94 229 GLU B N 1
ATOM 7457 C CA A GLU B 1 232 ? -26.736 17.149 6.502 0.54 25.15 229 GLU B CA 1
ATOM 7458 C CA B GLU B 1 232 ? -26.747 17.092 6.548 0.46 25.20 229 GLU B CA 1
ATOM 7459 C C A GLU B 1 232 ? -26.225 16.117 5.505 0.54 24.80 229 GLU B C 1
ATOM 7460 C C B GLU B 1 232 ? -26.250 16.110 5.484 0.46 24.82 229 GLU B C 1
ATOM 7461 O O A GLU B 1 232 ? -26.701 14.975 5.481 0.54 23.03 229 GLU B O 1
ATOM 7462 O O B GLU B 1 232 ? -26.756 14.984 5.397 0.46 23.12 229 GLU B O 1
ATOM 7485 N N . GLN B 1 233 ? -25.237 16.486 4.690 1.00 23.35 230 GLN B N 1
ATOM 7486 C CA . GLN B 1 233 ? -24.682 15.524 3.739 1.00 23.52 230 GLN B CA 1
ATOM 7487 C C . GLN B 1 233 ? -23.875 14.452 4.456 1.00 21.01 230 GLN B C 1
ATOM 7488 O O . GLN B 1 233 ? -23.925 13.264 4.092 1.00 21.19 230 GLN B O 1
ATOM 7503 N N . VAL B 1 234 ? -23.128 14.835 5.488 1.00 20.63 231 VAL B N 1
ATOM 7504 C CA . VAL B 1 234 ? -22.401 13.844 6.272 1.00 19.98 231 VAL B CA 1
ATOM 7505 C C . VAL B 1 234 ? -23.368 12.812 6.833 1.00 17.76 231 VAL B C 1
ATOM 7506 O O . VAL B 1 234 ? -23.128 11.598 6.770 1.00 17.99 231 VAL B O 1
ATOM 7519 N N . PHE B 1 235 ? -24.494 13.279 7.369 1.00 17.77 232 PHE B N 1
ATOM 7520 C CA . PHE B 1 235 ? -25.479 12.372 7.947 1.00 19.10 232 PHE B CA 1
ATOM 7521 C C . PHE B 1 235 ? -26.036 11.422 6.889 1.00 19.18 232 PHE B C 1
ATOM 7522 O O . PHE B 1 235 ? -26.203 10.229 7.141 1.00 18.18 232 PHE B O 1
ATOM 7539 N N . GLU B 1 236 ? -26.354 11.938 5.709 1.00 19.22 233 GLU B N 1
ATOM 7540 C CA . GLU B 1 236 ? -26.873 11.087 4.647 1.00 20.65 233 GLU B CA 1
ATOM 7541 C C . GLU B 1 236 ? -25.841 10.035 4.249 1.00 19.89 233 GLU B C 1
ATOM 7542 O O . GLU B 1 236 ? -26.195 8.878 3.979 1.00 19.29 233 GLU B O 1
ATOM 7554 N N . ASP B 1 237 ? -24.560 10.415 4.163 1.00 18.60 234 ASP B N 1
ATOM 7555 C CA . ASP B 1 237 ? -23.519 9.448 3.816 1.00 18.59 234 ASP B CA 1
ATOM 7556 C C . ASP B 1 237 ? -23.374 8.375 4.893 1.00 16.50 234 ASP B C 1
ATOM 7557 O O . ASP B 1 237 ? -23.188 7.190 4.587 1.00 17.31 234 ASP B O 1
ATOM 7566 N N . ILE B 1 238 ? -23.500 8.749 6.156 1.00 15.72 235 ILE B N 1
ATOM 7567 C CA . ILE B 1 238 ? -23.490 7.762 7.227 1.00 15.35 235 ILE B CA 1
ATOM 7568 C C . ILE B 1 238 ? -24.679 6.825 7.093 1.00 15.75 235 ILE B C 1
ATOM 7569 O O . ILE B 1 238 ? -24.535 5.596 7.204 1.00 15.79 235 ILE B O 1
ATOM 7585 N N . TYR B 1 239 ? -25.872 7.368 6.826 1.00 16.66 236 TYR B N 1
ATOM 7586 C CA . TYR B 1 239 ? -27.054 6.534 6.654 1.00 16.42 236 TYR B CA 1
ATOM 7587 C C . TYR B 1 239 ? -26.869 5.533 5.528 1.00 17.45 236 TYR B C 1
ATOM 7588 O O . TYR B 1 239 ? -27.204 4.359 5.676 1.00 18.04 236 TYR B O 1
ATOM 7606 N N A GLN B 1 240 ? -26.371 5.975 4.378 0.64 18.28 237 GLN B N 1
ATOM 7607 N N B GLN B 1 240 ? -26.364 5.983 4.381 0.36 18.26 237 GLN B N 1
ATOM 7608 C CA A GLN B 1 240 ? -26.183 5.030 3.277 0.64 19.86 237 GLN B CA 1
ATOM 7609 C CA B GLN B 1 240 ? -26.146 5.061 3.267 0.36 19.89 237 GLN B CA 1
ATOM 7610 C C A GLN B 1 240 ? -25.186 3.932 3.648 0.64 17.88 237 GLN B C 1
ATOM 7611 C C B GLN B 1 240 ? -25.192 3.939 3.658 0.36 17.95 237 GLN B C 1
ATOM 7612 O O A GLN B 1 240 ? -25.370 2.768 3.273 0.64 20.11 237 GLN B O 1
ATOM 7613 O O B GLN B 1 240 ? -25.406 2.775 3.300 0.36 20.20 237 GLN B O 1
ATOM 7640 N N . PHE B 1 241 ? -24.137 4.267 4.399 1.00 17.27 238 PHE B N 1
ATOM 7641 C CA . PHE B 1 241 ? -23.221 3.233 4.898 1.00 16.20 238 PHE B CA 1
ATOM 7642 C C . PHE B 1 241 ? -23.946 2.259 5.805 1.00 16.07 238 PHE B C 1
ATOM 7643 O O . PHE B 1 241 ? -23.867 1.041 5.617 1.00 16.20 238 PHE B O 1
ATOM 7661 N N . LEU B 1 242 ? -24.715 2.770 6.764 1.00 15.47 239 LEU B N 1
ATOM 7662 C CA . LEU B 1 242 ? -25.410 1.876 7.676 1.00 16.72 239 LEU B CA 1
ATOM 7663 C C . LEU B 1 242 ? -26.345 0.942 6.932 1.00 17.94 239 LEU B C 1
ATOM 7664 O O . LEU B 1 242 ? -26.448 -0.253 7.263 1.00 17.60 239 LEU B O 1
ATOM 7680 N N . GLU B 1 243 ? -27.033 1.451 5.903 1.00 18.19 240 GLU B N 1
ATOM 7681 C CA . GLU B 1 243 ? -28.012 0.656 5.182 1.00 19.08 240 GLU B CA 1
ATOM 7682 C C . GLU B 1 243 ? -27.362 -0.473 4.383 1.00 20.71 240 GLU B C 1
ATOM 7683 O O . GLU B 1 243 ? -28.045 -1.443 4.030 1.00 23.79 240 GLU B O 1
ATOM 7695 N N . SER B 1 244 ? -26.059 -0.390 4.149 1.00 20.20 241 SER B N 1
ATOM 7696 C CA . SER B 1 244 ? -25.306 -1.376 3.369 1.00 22.92 241 SER B CA 1
ATOM 7697 C C . SER B 1 244 ? -24.794 -2.542 4.204 1.00 20.78 241 SER B C 1
ATOM 7698 O O . SER B 1 244 ? -24.248 -3.498 3.625 1.00 25.32 241 SER B O 1
ATOM 7706 N N . LEU B 1 245 ? -24.929 -2.511 5.526 1.00 19.78 242 LEU B N 1
ATOM 7707 C CA . LEU B 1 245 ? -24.285 -3.482 6.410 1.00 20.00 242 LEU B CA 1
ATOM 7708 C C . LEU B 1 245 ? -25.142 -4.730 6.647 1.00 24.30 242 LEU B C 1
ATOM 7709 O O . LEU B 1 245 ? -26.313 -4.796 6.270 1.00 25.79 242 LEU B O 1
ATOM 7725 N N . ASP B 1 246 ? -24.539 -5.706 7.348 1.00 25.30 243 ASP B N 1
ATOM 7726 C CA . ASP B 1 246 ? -25.074 -7.066 7.477 1.00 29.02 243 ASP B CA 1
ATOM 7727 C C . ASP B 1 246 ? -25.906 -7.216 8.754 1.00 29.73 243 ASP B C 1
ATOM 7728 O O . ASP B 1 246 ? -25.603 -8.006 9.651 1.00 34.74 243 ASP B O 1
ATOM 7737 N N . TRP B 1 247 ? -26.992 -6.461 8.814 1.00 27.04 244 TRP B N 1
ATOM 7738 C CA . TRP B 1 247 ? -27.910 -6.551 9.935 1.00 26.32 244 TRP B CA 1
ATOM 7739 C C . TRP B 1 247 ? -28.792 -7.780 9.837 1.00 30.31 244 TRP B C 1
ATOM 7740 O O . TRP B 1 247 ? -29.188 -8.186 8.744 1.00 35.46 244 TRP B O 1
ATOM 7761 N N . SER B 1 248 ? -29.122 -8.367 10.987 1.00 31.64 245 SER B N 1
ATOM 7762 C CA . SER B 1 248 ? -30.006 -9.528 10.974 1.00 33.30 245 SER B CA 1
ATOM 7763 C C . SER B 1 248 ? -31.454 -9.122 10.774 1.00 34.33 245 SER B C 1
ATOM 7764 O O . SER B 1 248 ? -32.275 -9.956 10.379 1.00 45.48 245 SER B O 1
ATOM 7772 N N . GLU B 1 249 ? -31.777 -7.860 11.021 1.00 38.08 246 GLU B N 1
ATOM 7773 C CA . GLU B 1 249 ? -33.140 -7.364 10.973 1.00 55.70 246 GLU B CA 1
ATOM 7774 C C . GLU B 1 249 ? -33.063 -5.848 10.791 1.00 54.48 246 GLU B C 1
ATOM 7775 O O . GLU B 1 249 ? -32.134 -5.192 11.307 1.00 35.55 246 GLU B O 1
#

Foldseek 3Di:
DFDAKDKQDFDLEEEEEEEADLDFCVLCVVLQVLCVVVGYIYIYHGFFCHSHQNVRLVVDAVVRRLVRSVVRLVVCVVVPHQAYEYEYAAVSLLSSLVVVVVHPYQEYEYALYAAAQDCPDQNVVVSLVSNLVVVVVVVDDPVVSVVVSVVDDCPVRSVRSRVSNNVSNVCLLVAAHAYEYEYEPPEPRHDRCRSVSSQVRHNYPHYYYDYDDPFYRSRCPTDCVVVVSVVVVVSSVPTDDPD/DFDAKDKQDFDLAEEEEEEAVLDFCVLCVVLQVLCVVVRYIYIYHGFFCHSHQNVRLVVDAVVRRLVRSVVRLVVCVVVPHQAYEYEYAAVSLLSSLVVVVVHPYQEYEYALYAAAQDCPDQNVVVSLVSNLVVVVVVVDDPVVSVVVVVVVDCPVRSVRRRVSNNVSNVCLLVAAHAYEYEYEPPEPRHDRCRSVSSQVRHNYPHYDYDYDDPDYRSRCPDDCNVVVSVVVVVSSVPTDDPD

InterPro domains:
  IPR012354 Esterase/lipase [PIRSF017388] (1-244)
  IPR022742 Alpha/beta hydrolase domain-containing protein 17C-like [PF12146] (15-120)
  IPR022742 Alpha/beta hydrolase domain-containing protein 17C-like [PF12146] (158-227)
  IPR029058 Alpha/Beta hydrolase fold [G3DSA:3.40.50.1820] (1-244)
  IPR029058 Alpha/Beta hydrolase fold [SSF53474] (13-242)
  IPR051044 Monoacylglycerol and Diacylglycerol Lipase [PTHR11614] (11-240)